Protein 7DWM (pdb70)

Solvent-accessible surface area: 20780 Å² total; per-residue (Å²): 109,144,73,121,29,29,73,48,7,34,150,10,2,51,46,6,1,38,22,19,62,17,11,6,0,7,8,41,70,154,1,36,12,72,51,8,0,106,39,19,32,70,26,6,20,2,124,125,93,95,48,98,44,41,60,9,61,23,91,92,25,102,9,30,78,59,7,102,35,23,68,60,26,0,61,111,2,20,144,17,205,104,44,49,6,3,4,6,24,0,26,10,59,146,40,88,82,55,8,11,18,21,10,10,3,3,36,6,82,54,53,132,79,12,0,0,4,5,7,0,17,35,41,48,71,8,59,40,93,20,67,110,0,27,83,104,20,121,101,130,24,70,82,106,4,25,30,0,0,4,0,15,1,37,24,74,50,10,146,66,0,5,59,46,41,65,116,39,60,179,32,0,68,113,1,4,76,120,0,45,85,83,13,56,5,55,82,101,102,72,0,15,62,49,0,48,96,110,39,40,86,66,30,62,0,106,48,28,100,126,61,46,15,19,40,74,8,158,178,45,18,66,42,7,19,138,12,0,52,51,4,0,39,61,14,58,22,13,10,0,0,8,25,79,163,0,45,6,63,52,2,1,87,43,12,45,51,10,6,21,26,124,106,184,62,137,15,54,58,46,9,60,81,17,110,19,104,9,21,72,54,6,92,37,22,45,58,18,0,82,102,4,23,139,29,129,104,44,82,10,2,0,4,0,0,32,9,47,97,40,78,74,16,5,5,20,14,11,9,6,1,22,4,80,62,46,131,77,10,0,0,4,4,8,0,25,28,41,66,60,33,54,28,38,43,48,116,7,19,30,86,64,27,49,156,167,78,28,117,30,70,70,94,11,38,18,0,0,29,27,8,1,60,72,87,73,7,138,38,0,6,61,101,38,64,116,56,75,202,35,0,72,108,6,3,77,118,0,53,88,49,18,59,3,54,85,81,147,79,0,34,74,47,0,57,75,106,16,42,13,6,34,63,0,98,18,52,45,42,71,44,33,15,63,69,46

B-factor: mean 87.91, std 25.16, range [24.95, 163.49]

CATH classification: 3.30.450.20

Nearest PDB structures (foldseek):
  7dwm-assembly1_A  TM=1.005E+00  e=1.020E-46  Hapunavirus VP882
  7dwm-assembly1_B  TM=6.748E-01  e=4.028E-40  Hapunavirus VP882
  6ide-assembly1_B  TM=7.295E-01  e=6.301E-22  Vibrio cholerae
  6ide-assembly1_A  TM=7.087E-01  e=1.250E-21  Vibrio cholerae
  9bkv-assembly1_B  TM=5.040E-01  e=7.675E-06  Escherichia coli

Organism: NCBI:txid2913982

Sequence (436 aa):
SISEGDDAYIRSLIHFFGNQPDPWGIKDTKSVFIYANQPFRELVGMKNRNVEGLTDADMDCETAAFADSFQAQDRLVEQGREKKIVLDVHPYANGWRVFTFTKTPLIMPSGRVAGTIFHGQDLTDTAGRIERAVVELLLNLTEREELVLFFLLRGRTAKDIAGMLGRSPRTIEHAIERIRNKFGAGNKRELIDMAMSKGYYSMVPKALFHTQVSMLLKEGDDAYIRSLIHFFGNQPDPWGIKDTKSVFIYANQPFRELVGMKNRNVEGLTDADMDCETAAFADSFQAQDRLVEQGREKKIVLDVHPYANGWRVFTFTKTPLIMPSGRVAGTIFHGQDLTDTAGRIERAVVELLLPVGLNLTEREELVLFFLLRGRTAKDIAGMLGRSPRTIEHAIERIRNKFGAGNKRELIDMAMSKGYYSMVPKALFHTQVSMLL

Radius of gyration: 24.33 Å; Cα contacts (8 Å, |Δi|>4): 793; chains: 2; bounding box: 66×49×65 Å

Foldseek 3Di:
DVVVQVVVVVVVVVVVQQPDLWWKFWDFLVQFGPATYQNVCVQAVNNPVRDGRHFQLDPHFPSNVCSVVVVVQFVVLLVDQDKWKKFWFGQTPPGTFTKIKIKHFDAGSVRHRGTIMITIDTCPVVVVVVVVVVVVVPADQDLLLLQLVLVLLVPDDLCRSCVVVVHHSVVSVVSLVVQCVRLVHDDSVSSSVSCVVVPSNPDDRCVPPPDTDMDIDD/DVQVVVVVVVLVVQQPDLWWKAWAFLVQWGPATYQNNVVQWVCHPHDDTRGQLLPTPFPSNVCSVVVNVLQNVLLVDADKWWKFFFGLTPPGTFTKIWIKHFDATPVRHRGTIMITIDGCVVVVVVVVVVVVVVVDCPDLPQDLLLLVLLLVLLVPDDLVRSCVVVVHDSVVSVVSQVVLCVSQVHDDSVSSSVSCVVVPSNPDDRPVVVNDGDIGID

Secondary structure (DSSP, 8-state):
--HHHHHHHHHHHHHHHTT-SS-EEEEETT--EEEE-HHHHHHTT-SS----S--SS-SSSGGGGGHHHHHHHHHHTTT-SS-EEEEEEEEEBTEEEEEEEEEEEE--TT-S--EEEEEEEEHHHHHHHHHHHHHT------HHHHHHHHHHTTT--HHHHHHHHTS-HHHHHHHHHHHHHHHT-SSHHHHHHHHHHTTGGG---GGGTT--EEEE--/-HHHHHHHHHHHHHTT-SS-EEEEETT--EEEE-HHHHHHSS-SSS------GGGSSSGGGGGHHHHHHHHHHTTTSSS-EEEEEEEEEBTEEEEEEEEEEEEE-TT--EEEEEEEEEEHHHHHHHHHHHHHHHT--------HHHHHHHHHHTTT--HHHHHHHHT--HHHHHHHHHHHHHHHT-SSHHHHHHHHHHTTGGG---GGGG---EEEE-

InterPro domains:
  IPR000792 Transcription regulator LuxR, C-terminal [PF00196] (157-212)
  IPR000792 Transcription regulator LuxR, C-terminal [PR00038] (158-172)
  IPR000792 Transcription regulator LuxR, C-terminal [PR00038] (172-188)
  IPR000792 Transcription regulator LuxR, C-terminal [PR00038] (188-200)
  IPR000792 Transcription regulator LuxR, C-terminal [PS00622] (172-199)
  IPR000792 Transcription regulator LuxR, C-terminal [PS50043] (151-216)
  IPR000792 Transcription regulator LuxR, C-terminal [SM00421] (155-212)
  IPR000792 Transcription regulator LuxR, C-terminal [cd06170] (158-214)
  IPR013656 PAS fold 4 [PF08448] (20-127)
  IPR016032 Signal transduction response regulator, C-terminal effector [SSF46894] (154-218)
  IPR035965 PAS domain superfamily [SSF55785] (22-126)
  IPR036388 Winged helix-like DNA-binding domain superfamily [G3DSA:1.10.10.10] (156-217)

Structure (mmCIF, N/CA/C/O backbone):
data_7DWM
#
_entry.id   7DWM
#
_cell.length_a   133.664
_cell.length_b   133.664
_cell.length_c   89.514
_cell.angle_alpha   90.000
_cell.angle_beta   90.000
_cell.angle_gamma   120.000
#
_symmetry.space_group_name_H-M   'P 31 2 1'
#
loop_
_entity.id
_entity.type
_entity.pdbx_description
1 polymer 'Transcriptional regulator'
2 non-polymer 3,5-dimethylpyrazin-2-ol
3 water water
#
loop_
_atom_site.group_PDB
_atom_site.id
_atom_site.type_symbol
_atom_site.label_atom_id
_atom_site.label_alt_id
_atom_site.label_comp_id
_atom_site.label_asym_id
_atom_site.label_entity_id
_atom_site.label_seq_id
_atom_site.pdbx_PDB_ins_code
_atom_site.Cartn_x
_atom_site.Cartn_y
_atom_site.Cartn_z
_atom_site.occupancy
_atom_site.B_iso_or_equiv
_atom_site.auth_seq_id
_atom_site.auth_comp_id
_atom_site.auth_asym_id
_atom_site.auth_atom_id
_atom_site.pdbx_PDB_model_num
ATOM 1 N N . SER A 1 5 ? 54.90900 141.39300 47.66700 1.000 155.56585 2 SER A N 1
ATOM 2 C CA . SER A 1 5 ? 54.07400 140.64900 46.73400 1.000 156.73881 2 SER A CA 1
ATOM 3 C C . SER A 1 5 ? 53.19200 141.56500 45.89900 1.000 162.76062 2 SER A C 1
ATOM 4 O O . SER A 1 5 ? 53.29300 142.79200 45.95500 1.000 162.33551 2 SER A O 1
ATOM 7 N N . ILE A 1 6 ? 52.31300 140.93500 45.12900 1.000 163.48734 3 ILE A N 1
ATOM 8 C CA . ILE A 1 6 ? 51.31700 141.62900 44.32400 1.000 161.36625 3 ILE A CA 1
ATOM 9 C C . ILE A 1 6 ? 50.03800 141.69800 45.14300 1.000 153.20573 3 ILE A C 1
ATOM 10 O O . ILE A 1 6 ? 49.25000 142.64500 45.02800 1.000 148.08517 3 ILE A O 1
ATOM 15 N N . SER A 1 7 ? 49.84000 140.70400 46.00700 1.000 158.70574 4 SER A N 1
ATOM 16 C CA . SER A 1 7 ? 48.67400 140.73700 46.87300 1.000 151.98472 4 SER A CA 1
ATOM 17 C C . SER A 1 7 ? 48.76300 141.90000 47.85000 1.000 151.49291 4 SER A C 1
ATOM 18 O O . SER A 1 7 ? 47.73000 142.45500 48.24900 1.000 151.64966 4 SER A O 1
ATOM 21 N N . GLU A 1 8 ? 49.98400 142.26900 48.25200 1.000 153.66682 5 GLU A N 1
ATOM 22 C CA . GLU A 1 8 ? 50.18100 143.46600 49.06200 1.000 148.35231 5 GLU A CA 1
ATOM 23 C C . GLU A 1 8 ? 49.51300 144.66300 48.41200 1.000 143.55031 5 GLU A C 1
ATOM 24 O O . GLU A 1 8 ? 48.74200 145.39100 49.05400 1.000 139.56350 5 GLU A O 1
ATOM 30 N N . GLY A 1 9 ? 49.75600 144.85100 47.11600 1.000 146.64698 6 GLY A N 1
ATOM 31 C CA . GLY A 1 9 ? 49.17100 145.97300 46.41500 1.000 141.66857 6 GLY A CA 1
ATOM 32 C C . GLY A 1 9 ? 47.68800 145.80000 46.18300 1.000 141.93456 6 GLY A C 1
ATOM 33 O O . GLY A 1 9 ? 46.94200 146.77900 46.20300 1.000 133.72093 6 GLY A O 1
ATOM 34 N N . ASP A 1 10 ? 47.22800 144.55700 46.01700 1.000 141.97932 7 ASP A N 1
ATOM 35 C CA . ASP A 1 10 ? 45.79800 144.35100 45.81700 1.000 124.18783 7 ASP A CA 1
ATOM 36 C C . ASP A 1 10 ? 44.99300 144.56800 47.09200 1.000 121.28015 7 ASP A C 1
ATOM 37 O O . ASP A 1 10 ? 43.77700 144.77500 47.01300 1.000 130.49468 7 ASP A O 1
ATOM 42 N N . ASP A 1 11 ? 45.63500 144.51800 48.26200 1.000 121.56427 8 ASP A N 1
ATOM 43 C CA . ASP A 1 11 ? 44.93800 144.87000 49.49600 1.000 121.71171 8 ASP A CA 1
ATOM 44 C C . ASP A 1 11 ? 45.14600 146.32300 49.91400 1.000 118.88218 8 ASP A C 1
ATOM 45 O O . ASP A 1 11 ? 44.22400 146.94600 50.47300 1.000 111.77481 8 ASP A O 1
ATOM 50 N N . ALA A 1 12 ? 46.29300 146.90600 49.55900 1.000 131.73424 9 ALA A N 1
ATOM 51 C CA . ALA A 1 12 ? 46.46400 148.34700 49.70200 1.000 130.67747 9 ALA A CA 1
ATOM 52 C C . ALA A 1 12 ? 45.49200 149.11600 48.81700 1.000 136.32411 9 ALA A C 1
ATOM 53 O O . ALA A 1 12 ? 44.91300 150.11700 49.24800 1.000 130.82283 9 ALA A O 1
ATOM 55 N N . TYR A 1 13 ? 45.29500 148.65800 47.57800 1.000 135.63667 10 TYR A N 1
ATOM 56 C CA . TYR A 1 13 ? 44.36000 149.30300 46.66300 1.000 129.02751 10 TYR A CA 1
ATOM 57 C C . TYR A 1 13 ? 42.92000 149.21000 47.16900 1.000 120.77873 10 TYR A C 1
ATOM 58 O O . TYR A 1 13 ? 42.15200 150.17300 47.06100 1.000 107.30185 10 TYR A O 1
ATOM 67 N N . ILE A 1 14 ? 42.54100 148.07100 47.75700 1.000 122.13790 11 ILE A N 1
ATOM 68 C CA . ILE A 1 14 ? 41.17000 147.92600 48.25000 1.000 117.48944 11 ILE A CA 1
ATOM 69 C C . ILE A 1 14 ? 40.92900 148.81800 49.46800 1.000 115.24877 11 ILE A C 1
ATOM 70 O O . ILE A 1 14 ? 39.84600 149.41000 49.61700 1.000 120.43339 11 ILE A O 1
ATOM 75 N N . ARG A 1 15 ? 41.92300 148.95100 50.35400 1.000 116.28578 12 ARG A N 1
ATOM 76 C CA . ARG A 1 15 ? 41.72800 149.84900 51.49500 1.000 116.36059 12 ARG A CA 1
ATOM 77 C C . ARG A 1 15 ? 41.78400 151.31300 51.06100 1.000 113.81288 12 ARG A C 1
ATOM 78 O O . ARG A 1 15 ? 41.09700 152.16400 51.63800 1.000 110.36726 12 ARG A O 1
ATOM 86 N N . SER A 1 16 ? 42.61200 151.62100 50.05600 1.000 115.91102 13 SER A N 1
ATOM 87 C CA . SER A 1 16 ? 42.44000 152.86700 49.32200 1.000 126.71831 13 SER A CA 1
ATOM 88 C C . SER A 1 16 ? 40.98700 153.08900 48.94000 1.000 119.03849 13 SER A C 1
ATOM 89 O O . SER A 1 16 ? 40.44100 154.17100 49.17400 1.000 106.93124 13 SER A O 1
ATOM 92 N N . LEU A 1 17 ? 40.33100 152.09700 48.33800 1.000 113.19729 14 LEU A N 1
ATOM 93 C CA . LEU A 1 17 ? 39.02900 152.40200 47.75000 1.000 106.76023 14 LEU A CA 1
ATOM 94 C C . LEU A 1 17 ? 37.92100 152.49000 48.80100 1.000 106.98570 14 LEU A C 1
ATOM 95 O O . LEU A 1 17 ? 36.95300 153.23200 48.60900 1.000 111.07046 14 LEU A O 1
ATOM 100 N N . ILE A 1 18 ? 38.05000 151.78600 49.93500 1.000 98.11664 15 ILE A N 1
ATOM 101 C CA . ILE A 1 18 ? 37.17200 152.09400 51.07700 1.000 91.22109 15 ILE A CA 1
ATOM 102 C C . ILE A 1 18 ? 37.45300 153.46500 51.68700 1.000 97.42458 15 ILE A C 1
ATOM 103 O O . ILE A 1 18 ? 36.51300 154.16600 52.08900 1.000 107.04153 15 ILE A O 1
ATOM 108 N N . HIS A 1 19 ? 38.71300 153.89800 51.77200 1.000 105.95442 16 HIS A N 1
ATOM 109 C CA . HIS A 1 19 ? 38.87900 155.28400 52.20900 1.000 108.47936 16 HIS A CA 1
ATOM 110 C C . HIS A 1 19 ? 38.22400 156.24300 51.21400 1.000 106.66212 16 HIS A C 1
ATOM 111 O O . HIS A 1 19 ? 37.62500 157.25200 51.60500 1.000 93.34474 16 HIS A O 1
ATOM 118 N N . PHE A 1 20 ? 38.33400 155.93700 49.92100 1.000 106.88357 17 PHE A N 1
ATOM 119 C CA . PHE A 1 20 ? 37.68700 156.73300 48.88100 1.000 114.65706 17 PHE A CA 1
ATOM 120 C C . PHE A 1 20 ? 36.17700 156.80800 49.09100 1.000 110.34698 17 PHE A C 1
ATOM 121 O O . PHE A 1 20 ? 35.60300 157.90100 49.16200 1.000 103.27297 17 PHE A O 1
ATOM 129 N N . PHE A 1 21 ? 35.51600 155.65000 49.18600 1.000 103.85901 18 PHE A N 1
ATOM 130 C CA . PHE A 1 21 ? 34.06000 155.60100 49.30700 1.000 92.36171 18 PHE A CA 1
ATOM 131 C C . PHE A 1 21 ? 33.55300 156.19400 50.61800 1.000 94.49978 18 PHE A C 1
ATOM 132 O O . PHE A 1 21 ? 32.45900 156.76800 50.64600 1.000 92.26372 18 PHE A O 1
ATOM 140 N N . GLY A 1 22 ? 34.31100 156.06400 51.71000 1.000 89.64971 19 GLY A N 1
ATOM 141 C CA . GLY A 1 22 ? 33.84600 156.56800 52.99100 1.000 76.01252 19 GLY A CA 1
ATOM 142 C C . GLY A 1 22 ? 33.71600 158.07300 53.11500 1.000 90.78060 19 GLY A C 1
ATOM 143 O O . GLY A 1 22 ? 33.28800 158.54800 54.17200 1.000 88.29885 19 GLY A O 1
ATOM 144 N N . ASN A 1 23 ? 34.06600 158.84000 52.08500 1.000 97.75109 20 ASN A N 1
ATOM 145 C CA . ASN A 1 23 ? 33.99100 160.29900 52.13800 1.000 106.70846 20 ASN A CA 1
ATOM 146 C C . ASN A 1 23 ? 33.26600 160.84600 50.91300 1.000 113.37186 20 ASN A C 1
ATOM 147 O O . ASN A 1 23 ? 33.68200 161.82700 50.29300 1.000 129.13241 20 ASN A O 1
ATOM 152 N N . GLN A 1 24 ? 32.15100 160.20800 50.55600 1.000 118.26652 21 GLN A N 1
ATOM 153 C CA . GLN A 1 24 ? 31.21500 160.70700 49.55800 1.000 106.81044 21 GLN A CA 1
ATOM 154 C C . GLN A 1 24 ? 29.79600 160.54300 50.08600 1.000 112.23773 21 GLN A C 1
ATOM 155 O O . GLN A 1 24 ? 29.46900 159.49700 50.66700 1.000 116.89019 21 GLN A O 1
ATOM 161 N N . PRO A 1 25 ? 28.93400 161.54600 49.90000 1.000 113.45405 22 PRO A N 1
ATOM 162 C CA . PRO A 1 25 ? 27.54200 161.40600 50.35500 1.000 105.61281 22 PRO A CA 1
ATOM 163 C C . PRO A 1 25 ? 26.75000 160.37900 49.56500 1.000 82.52532 22 PRO A C 1
ATOM 164 O O . PRO A 1 25 ? 25.65900 159.99500 50.00400 1.000 92.73452 22 PRO A O 1
ATOM 168 N N . ASP A 1 26 ? 27.26300 159.92300 48.42600 1.000 94.31866 23 ASP A N 1
ATOM 169 C CA . ASP A 1 26 ? 26.58000 158.94000 47.60600 1.000 92.02597 23 ASP A CA 1
ATOM 170 C C . ASP A 1 26 ? 26.74800 157.53700 48.18400 1.000 99.91300 23 ASP A C 1
ATOM 171 O O . ASP A 1 26 ? 27.77500 157.22500 48.79200 1.000 108.54008 23 ASP A O 1
ATOM 176 N N . PRO A 1 27 ? 25.74500 156.67800 48.01600 1.000 92.09243 24 PRO A N 1
ATOM 177 C CA . PRO A 1 27 ? 25.95100 155.24800 48.27500 1.000 87.14423 24 PRO A CA 1
ATOM 178 C C . PRO A 1 27 ? 27.00000 154.66100 47.34200 1.000 91.57618 24 PRO A C 1
ATOM 179 O O . PRO A 1 27 ? 26.80100 154.60200 46.12300 1.000 95.26670 24 PRO A O 1
ATOM 183 N N . TRP A 1 28 ? 28.12300 154.22700 47.90800 1.000 102.28639 25 TRP A N 1
ATOM 184 C CA . TRP A 1 28 ? 29.23900 153.68200 47.15000 1.000 97.12383 25 TRP A CA 1
ATOM 185 C C . TRP A 1 28 ? 29.58700 152.30900 47.70600 1.000 102.64470 25 TRP A C 1
ATOM 186 O O . TRP A 1 28 ? 29.45900 152.06500 48.90900 1.000 97.29353 25 TRP A O 1
ATOM 197 N N . GLY A 1 29 ? 30.03800 151.41000 46.83900 1.000 101.98284 26 GLY A N 1
ATOM 198 C CA . GLY A 1 29 ? 30.49100 150.12300 47.35100 1.000 89.39138 26 GLY A CA 1
ATOM 199 C C . GLY A 1 29 ? 31.04600 149.24600 46.25300 1.000 104.05257 26 GLY A C 1
ATOM 200 O O . GLY A 1 29 ? 31.01500 149.59800 45.07300 1.000 103.27105 26 GLY A O 1
ATOM 201 N N . ILE A 1 30 ? 31.61700 148.11400 46.67300 1.000 104.87810 27 ILE A N 1
ATOM 202 C CA . ILE A 1 30 ? 32.13900 147.09900 45.76000 1.000 110.70613 27 ILE A CA 1
ATOM 203 C C . ILE A 1 30 ? 31.79600 145.71500 46.30700 1.000 116.30497 27 ILE A C 1
ATOM 204 O O . ILE A 1 30 ? 31.80600 145.48000 47.52400 1.000 109.56080 27 ILE A O 1
ATOM 209 N N . LYS A 1 31 ? 31.47000 144.79900 45.40400 1.000 95.01179 28 LYS A N 1
ATOM 210 C CA . LYS A 1 31 ? 31.31900 143.39800 45.77300 1.000 103.60700 28 LYS A CA 1
ATOM 211 C C . LYS A 1 31 ? 32.13300 142.53000 44.82000 1.000 116.51855 28 LYS A C 1
ATOM 212 O O . LYS A 1 31 ? 32.71900 143.01600 43.85100 1.000 106.98013 28 LYS A O 1
ATOM 218 N N . ASP A 1 32 ? 32.12700 141.22900 45.09500 1.000 120.09407 29 ASP A N 1
ATOM 219 C CA . ASP A 1 32 ? 33.02600 140.26200 44.48700 1.000 114.09847 29 ASP A CA 1
ATOM 220 C C . ASP A 1 32 ? 32.35300 139.57600 43.29900 1.000 114.77418 29 ASP A C 1
ATOM 221 O O . ASP A 1 32 ? 31.25500 139.94800 42.87400 1.000 122.44799 29 ASP A O 1
ATOM 226 N N . THR A 1 33 ? 33.02200 138.55700 42.75000 1.000 99.53477 30 THR A N 1
ATOM 227 C CA . THR A 1 33 ? 32.47500 137.75400 41.66700 1.000 112.60349 30 THR A CA 1
ATOM 228 C C . THR A 1 33 ? 31.36400 136.83300 42.14400 1.000 113.30087 30 THR A C 1
ATOM 229 O O . THR A 1 33 ? 30.67200 136.24100 41.30900 1.000 103.03400 30 THR A O 1
ATOM 233 N N . LYS A 1 34 ? 31.20900 136.66100 43.45400 1.000 108.27909 31 LYS A N 1
ATOM 234 C CA . LYS A 1 34 ? 30.06200 135.97700 44.02600 1.000 119.83579 31 LYS A CA 1
ATOM 235 C C . LYS A 1 34 ? 28.97700 136.96200 44.45000 1.000 111.53521 31 LYS A C 1
ATOM 236 O O . LYS A 1 34 ? 28.06800 136.59600 45.20500 1.000 106.87534 31 LYS A O 1
ATOM 242 N N . SER A 1 35 ? 29.05000 138.20000 43.95200 1.000 115.98640 32 SER A N 1
ATOM 243 C CA . SER A 1 35 ? 28.18200 139.31200 44.34300 1.000 113.10034 32 SER A CA 1
ATOM 244 C C . SER A 1 35 ? 28.09200 139.48700 45.85500 1.000 109.66096 32 SER A C 1
ATOM 245 O O . SER A 1 35 ? 27.08400 139.98700 46.37000 1.000 105.21451 32 SER A O 1
ATOM 248 N N . VAL A 1 36 ? 29.12800 139.08800 46.58600 1.000 106.13453 33 VAL A N 1
ATOM 249 C CA . VAL A 1 36 ? 29.17800 139.25500 48.03100 1.000 109.21587 33 VAL A CA 1
ATOM 250 C C . VAL A 1 36 ? 29.88700 140.56100 48.36800 1.000 105.92090 33 VAL A C 1
ATOM 251 O O . VAL A 1 36 ? 30.95000 140.86300 47.81300 1.000 116.07935 33 VAL A O 1
ATOM 255 N N . PHE A 1 37 ? 29.30000 141.33500 49.28200 1.000 100.24397 34 PHE A N 1
ATOM 256 C CA . PHE A 1 37 ? 29.81500 142.65500 49.63500 1.000 111.28572 34 PHE A CA 1
ATOM 257 C C . PHE A 1 37 ? 31.23900 142.56800 50.17600 1.000 115.11819 34 PHE A C 1
ATOM 258 O O . PHE A 1 37 ? 31.53600 141.71600 51.01900 1.000 128.84349 34 PHE A O 1
ATOM 266 N N . ILE A 1 38 ? 32.12900 143.44000 49.70600 1.000 109.81462 35 ILE A N 1
ATOM 267 C CA . ILE A 1 38 ? 33.40900 143.63400 50.37800 1.000 97.25803 35 ILE A CA 1
ATOM 268 C C . ILE A 1 38 ? 33.40500 144.91600 51.20600 1.000 100.95218 35 ILE A C 1
ATOM 269 O O . ILE A 1 38 ? 33.93800 144.94600 52.31600 1.000 101.60376 35 ILE A O 1
ATOM 274 N N . TYR A 1 39 ? 32.80300 145.98300 50.69000 1.000 118.00542 36 TYR A N 1
ATOM 275 C CA . TYR A 1 39 ? 32.59000 147.17400 51.49900 1.000 110.70692 36 TYR A CA 1
ATOM 276 C C . TYR A 1 39 ? 31.44700 147.98900 50.91300 1.000 105.51380 36 TYR A C 1
ATOM 277 O O . TYR A 1 39 ? 31.15900 147.91500 49.71600 1.000 92.51680 36 TYR A O 1
ATOM 286 N N . ALA A 1 40 ? 30.80500 148.76500 51.78200 1.000 86.10311 37 ALA A N 1
ATOM 287 C CA . ALA A 1 40 ? 29.81200 149.75200 51.38800 1.000 93.01512 37 ALA A CA 1
ATOM 288 C C . ALA A 1 40 ? 29.85500 150.86000 52.42500 1.000 92.38542 37 ALA A C 1
ATOM 289 O O . ALA A 1 40 ? 29.86500 150.58100 53.62700 1.000 89.13699 37 ALA A O 1
ATOM 291 N N . ASN A 1 41 ? 29.91200 152.10400 51.96000 1.000 97.17007 38 ASN A N 1
ATOM 292 C CA . ASN A 1 41 ? 30.01500 153.23500 52.86400 1.000 92.99705 38 ASN A CA 1
ATOM 293 C C . ASN A 1 41 ? 28.74400 153.35200 53.70400 1.000 89.54563 38 ASN A C 1
ATOM 294 O O . ASN A 1 41 ? 27.76300 152.63000 53.50500 1.000 80.21346 38 ASN A O 1
ATOM 299 N N . GLN A 1 42 ? 28.77700 154.27000 54.66700 1.000 95.49120 39 GLN A N 1
ATOM 300 C CA . GLN A 1 42 ? 27.59700 154.49600 55.49700 1.000 87.05449 39 GLN A CA 1
ATOM 301 C C . GLN A 1 42 ? 26.38100 154.96700 54.70400 1.000 104.02727 39 GLN A C 1
ATOM 302 O O . GLN A 1 42 ? 25.26000 154.57700 55.07000 1.000 105.19898 39 GLN A O 1
ATOM 308 N N . PRO A 1 43 ? 26.50600 155.78500 53.64800 1.000 106.71586 40 PRO A N 1
ATOM 309 C CA . PRO A 1 43 ? 25.31300 156.08300 52.83000 1.000 98.07992 40 PRO A CA 1
ATOM 310 C C . PRO A 1 43 ? 24.60100 154.85100 52.29000 1.000 83.20286 40 PRO A C 1
ATOM 311 O O . PRO A 1 43 ? 23.37300 154.74100 52.43000 1.000 82.18404 40 PRO A O 1
ATOM 315 N N . PHE A 1 44 ? 25.33200 153.90900 51.68400 1.000 78.89997 41 PHE A N 1
ATOM 316 C CA . PHE A 1 44 ? 24.66500 152.73900 51.12100 1.000 84.18570 41 PHE A CA 1
ATOM 317 C C . PHE A 1 44 ? 24.05000 151.88000 52.21300 1.000 97.96998 41 PHE A C 1
ATOM 318 O O . PHE A 1 44 ? 22.91500 151.41000 52.07400 1.000 93.73750 41 PHE A O 1
ATOM 326 N N . ARG A 1 45 ? 24.79100 151.63800 53.29500 1.000 109.21382 42 ARG A N 1
ATOM 327 C CA . ARG A 1 45 ? 24.23200 150.84200 54.37400 1.000 109.36093 42 ARG A CA 1
ATOM 328 C C . ARG A 1 45 ? 23.05600 151.54100 55.03700 1.000 107.78896 42 ARG A C 1
ATOM 329 O O . ARG A 1 45 ? 22.19400 150.86800 55.60100 1.000 118.27831 42 ARG A O 1
ATOM 337 N N . GLU A 1 46 ? 22.95300 152.86000 54.91200 1.000 97.54697 43 GLU A N 1
ATOM 338 C CA . GLU A 1 46 ? 21.80800 153.57800 55.44900 1.000 94.22654 43 GLU A CA 1
ATOM 339 C C . GLU A 1 46 ? 20.63100 153.63200 54.48900 1.000 99.23886 43 GLU A C 1
ATOM 340 O O . GLU A 1 46 ? 19.49600 153.84100 54.93500 1.000 101.90043 43 GLU A O 1
ATOM 346 N N . LEU A 1 47 ? 20.85900 153.42900 53.19200 1.000 99.90497 44 LEU A N 1
ATOM 347 C CA . LEU A 1 47 ? 19.73700 153.38800 52.26000 1.000 107.54487 44 LEU A CA 1
ATOM 348 C C . LEU A 1 47 ? 18.99900 152.05900 52.37100 1.000 91.96789 44 LEU A C 1
ATOM 349 O O . LEU A 1 47 ? 17.77000 152.00500 52.25100 1.000 99.93247 44 LEU A O 1
ATOM 354 N N . VAL A 1 48 ? 19.73800 150.97900 52.61200 1.000 95.95205 45 VAL A N 1
ATOM 355 C CA . VAL A 1 48 ? 19.15800 149.74000 53.10800 1.000 107.23431 45 VAL A CA 1
ATOM 356 C C . VAL A 1 48 ? 19.01400 149.96400 54.61100 1.000 116.24061 45 VAL A C 1
ATOM 357 O O . VAL A 1 48 ? 19.56200 150.93300 55.14800 1.000 116.63041 45 VAL A O 1
ATOM 361 N N . GLY A 1 49 ? 18.27600 149.09800 55.30100 1.000 113.04138 46 GLY A N 1
ATOM 362 C CA . GLY A 1 49 ? 18.00200 149.25600 56.72100 1.000 126.61157 46 GLY A CA 1
ATOM 363 C C . GLY A 1 49 ? 19.21300 149.19900 57.63700 1.000 125.18283 46 GLY A C 1
ATOM 364 O O . GLY A 1 49 ? 19.07400 149.27600 58.86200 1.000 118.95374 46 GLY A O 1
ATOM 365 N N . MET A 1 50 ? 20.41000 149.07400 57.05600 1.000 126.53095 47 MET A N 1
ATOM 366 C CA . MET A 1 50 ? 21.64700 148.84000 57.81100 1.000 106.05287 47 MET A CA 1
ATOM 367 C C . MET A 1 50 ? 22.22100 150.15200 58.34700 1.000 106.35455 47 MET A C 1
ATOM 368 O O . MET A 1 50 ? 23.36900 150.52900 58.10700 1.000 113.67509 47 MET A O 1
ATOM 373 N N . LYS A 1 51 ? 21.38500 150.86600 59.10400 1.000 116.45832 48 LYS A N 1
ATOM 374 C CA . LYS A 1 51 ? 21.75400 152.18500 59.68700 1.000 115.88819 48 LYS A CA 1
ATOM 375 C C . LYS A 1 51 ? 23.05800 152.06900 60.47200 1.000 123.26891 48 LYS A C 1
ATOM 376 O O . LYS A 1 51 ? 24.03900 152.71500 60.08700 1.000 131.22220 48 LYS A O 1
ATOM 382 N N . ASN A 1 52 ? 23.03600 151.34300 61.58500 1.000 129.34742 49 ASN A N 1
ATOM 383 C CA . ASN A 1 52 ? 24.25100 151.15800 62.36700 1.000 126.91408 49 ASN A CA 1
ATOM 384 C C . ASN A 1 52 ? 24.80300 149.74300 62.35400 1.000 124.72944 49 ASN A C 1
ATOM 385 O O . ASN A 1 52 ? 25.92400 149.53600 62.83200 1.000 130.94407 49 ASN A O 1
ATOM 390 N N . ARG A 1 53 ? 23.98400 148.77200 61.94000 1.000 113.20424 50 ARG A N 1
ATOM 391 C CA . ARG A 1 53 ? 24.50700 147.38600 61.85400 1.000 107.34387 50 ARG A CA 1
ATOM 392 C C . ARG A 1 53 ? 25.42600 147.40500 60.64200 1.000 106.87967 50 ARG A C 1
ATOM 393 O O . ARG A 1 53 ? 24.96100 147.74000 59.56800 1.000 124.13711 50 ARG A O 1
ATOM 401 N N . ASN A 1 54 ? 26.67200 146.99700 60.82000 1.000 117.80793 51 ASN A N 1
ATOM 402 C CA . ASN A 1 54 ? 27.71100 147.18700 59.78000 1.000 126.04489 51 ASN A CA 1
ATOM 403 C C . ASN A 1 54 ? 27.79100 146.01600 58.81400 1.000 125.98301 51 ASN A C 1
ATOM 404 O O . ASN A 1 54 ? 28.73500 146.05300 58.04200 1.000 133.95590 51 ASN A O 1
ATOM 409 N N . VAL A 1 55 ? 26.78500 145.14500 58.75200 1.000 109.69731 52 VAL A N 1
ATOM 410 C CA . VAL A 1 55 ? 26.89200 143.84400 58.02100 1.000 119.57247 52 VAL A CA 1
ATOM 411 C C . VAL A 1 55 ? 27.48800 143.96700 56.61000 1.000 114.48132 52 VAL A C 1
ATOM 412 O O . VAL A 1 55 ? 27.06500 144.81600 55.83200 1.000 109.93957 52 VAL A O 1
ATOM 416 N N . GLU A 1 56 ? 28.47300 143.09900 56.35600 1.000 127.24558 53 GLU A N 1
ATOM 417 C CA . GLU A 1 56 ? 29.28700 142.97100 55.11800 1.000 123.66997 53 GLU A CA 1
ATOM 418 C C . GLU A 1 56 ? 29.60800 141.49600 54.88800 1.000 119.84168 53 GLU A C 1
ATOM 419 O O . GLU A 1 56 ? 29.64600 140.74700 55.86600 1.000 101.91023 53 GLU A O 1
ATOM 425 N N . GLY A 1 57 ? 29.89200 141.13300 53.63700 1.000 116.21675 54 GLY A N 1
ATOM 426 C CA . GLY A 1 57 ? 30.19600 139.74400 53.24700 1.000 105.38316 54 GLY A CA 1
ATOM 427 C C . GLY A 1 57 ? 28.94200 138.97800 52.85900 1.000 125.17687 54 GLY A C 1
ATOM 428 O O . GLY A 1 57 ? 29.06600 137.83000 52.42400 1.000 117.18524 54 GLY A O 1
ATOM 429 N N . LEU A 1 58 ? 27.77300 139.60500 53.00000 1.000 133.15183 55 LEU A N 1
ATOM 430 C CA . LEU A 1 58 ? 26.47400 138.97700 52.65000 1.000 115.16338 55 LEU A CA 1
ATOM 431 C C . LEU A 1 58 ? 26.14600 139.25900 51.18800 1.000 118.64752 55 LEU A C 1
ATOM 432 O O . LEU A 1 58 ? 26.94400 139.93000 50.51900 1.000 122.07538 55 LEU A O 1
ATOM 437 N N . THR A 1 59 ? 25.03200 138.69900 50.72000 1.000 104.40411 56 THR A N 1
ATOM 438 C CA . THR A 1 59 ? 24.54400 138.92900 49.34200 1.000 103.48040 56 THR A CA 1
ATOM 439 C C . THR A 1 59 ? 23.58900 140.12200 49.35100 1.000 101.71345 56 THR A C 1
ATOM 440 O O . THR A 1 59 ? 23.39200 140.72300 50.41100 1.000 100.83928 56 THR A O 1
ATOM 444 N N . ASP A 1 60 ? 22.98700 140.43300 48.20800 1.000 107.82146 57 ASP A N 1
ATOM 445 C CA . ASP A 1 60 ? 22.09900 141.58800 48.15800 1.000 104.67984 57 ASP A CA 1
ATOM 446 C C . ASP A 1 60 ? 20.81600 141.36900 48.94700 1.000 103.20215 57 ASP A C 1
ATOM 447 O O . ASP A 1 60 ? 20.12200 142.34200 49.26200 1.000 96.76684 57 ASP A O 1
ATOM 452 N N . ALA A 1 61 ? 20.49200 140.12100 49.28300 1.000 106.70995 58 ALA A N 1
ATOM 453 C CA . ALA A 1 61 ? 19.34800 139.82400 50.14200 1.000 96.12634 58 ALA A CA 1
ATOM 454 C C . ALA A 1 61 ? 19.74600 140.23500 51.55300 1.000 102.64231 58 ALA A C 1
ATOM 455 O O . ALA A 1 61 ? 20.04300 139.42200 52.43100 1.000 88.84958 58 ALA A O 1
ATOM 457 N N . ASP A 1 62 ? 19.74400 141.54100 51.76500 1.000 111.73972 59 ASP A N 1
ATOM 458 C CA . ASP A 1 62 ? 20.25400 142.12400 52.99500 1.000 109.23432 59 ASP A CA 1
ATOM 459 C C . ASP A 1 62 ? 19.18300 142.06500 54.07700 1.000 113.77105 59 ASP A C 1
ATOM 460 O O . ASP A 1 62 ? 18.15000 141.40500 53.92800 1.000 124.59583 59 ASP A O 1
ATOM 465 N N . MET A 1 63 ? 19.44900 142.76800 55.17700 1.000 127.51245 60 MET A N 1
ATOM 466 C CA . MET A 1 63 ? 18.55200 142.88200 56.31700 1.000 148.01728 60 MET A CA 1
ATOM 467 C C . MET A 1 63 ? 17.71900 144.15000 56.10900 1.000 138.66349 60 MET A C 1
ATOM 468 O O . MET A 1 63 ? 18.20200 145.11900 55.51400 1.000 124.41632 60 MET A O 1
ATOM 473 N N . ASP A 1 64 ? 16.45400 144.10600 56.52200 1.000 134.96505 61 ASP A N 1
ATOM 474 C CA . ASP A 1 64 ? 15.68100 145.31800 56.82200 1.000 131.36645 61 ASP A CA 1
ATOM 475 C C . ASP A 1 64 ? 15.43500 146.25300 55.62200 1.000 131.26620 61 ASP A C 1
ATOM 476 O O . ASP A 1 64 ? 15.36700 147.47900 55.78200 1.000 126.16030 61 ASP A O 1
ATOM 481 N N . CYS A 1 65 ? 15.17300 145.67800 54.44100 1.000 117.84426 62 CYS A N 1
ATOM 482 C CA . CYS A 1 65 ? 14.72900 146.55400 53.35700 1.000 102.17440 62 CYS A CA 1
ATOM 483 C C . CYS A 1 65 ? 14.23700 145.73100 52.18600 1.000 98.32816 62 CYS A C 1
ATOM 484 O O . CYS A 1 65 ? 14.69700 144.61100 51.96000 1.000 95.47965 62 CYS A O 1
ATOM 487 N N . GLU A 1 66 ? 13.30500 146.31900 51.44000 1.000 88.73082 63 GLU A N 1
ATOM 488 C CA . GLU A 1 66 ? 12.59300 145.61100 50.38500 1.000 80.33556 63 GLU A CA 1
ATOM 489 C C . GLU A 1 66 ? 13.48500 145.33300 49.18600 1.000 88.46648 63 GLU A C 1
ATOM 490 O O . GLU A 1 66 ? 13.14400 144.47200 48.36300 1.000 103.00322 63 GLU A O 1
ATOM 496 N N . THR A 1 67 ? 14.60300 146.06500 49.07000 1.000 99.22978 64 THR A N 1
ATOM 497 C CA . THR A 1 67 ? 15.59500 145.79600 48.03900 1.000 64.77434 64 THR A CA 1
ATOM 498 C C . THR A 1 67 ? 15.86600 144.31200 47.88400 1.000 78.83908 64 THR A C 1
ATOM 499 O O . THR A 1 67 ? 16.06200 143.83500 46.76100 1.000 79.17292 64 THR A O 1
ATOM 503 N N . ALA A 1 68 ? 15.85200 143.56200 48.98800 1.000 91.42882 65 ALA A N 1
ATOM 504 C CA . ALA A 1 68 ? 16.22500 142.15200 48.95100 1.000 81.46810 65 ALA A CA 1
ATOM 505 C C . ALA A 1 68 ? 15.38000 141.34900 47.96900 1.000 94.84407 65 ALA A C 1
ATOM 506 O O . ALA A 1 68 ? 15.85800 140.35000 47.41300 1.000 90.04089 65 ALA A O 1
ATOM 508 N N . ALA A 1 69 ? 14.13000 141.75900 47.73600 1.000 81.93489 66 ALA A N 1
ATOM 509 C CA . ALA A 1 69 ? 13.28700 141.00500 46.81500 1.000 57.21965 66 ALA A CA 1
ATOM 510 C C . ALA A 1 69 ? 13.84800 140.99000 45.40000 1.000 84.80606 66 ALA A C 1
ATOM 511 O O . ALA A 1 69 ? 13.56300 140.05500 44.64200 1.000 98.61949 66 ALA A O 1
ATOM 513 N N . PHE A 1 70 ? 14.64800 141.99000 45.03500 1.000 100.79109 67 PHE A N 1
ATOM 514 C CA . PHE A 1 70 ? 15.31200 142.03000 43.74100 1.000 93.84466 67 PHE A CA 1
ATOM 515 C C . PHE A 1 70 ? 16.79200 141.69800 43.84200 1.000 102.83069 67 PHE A C 1
ATOM 516 O O . PHE A 1 70 ? 17.52700 141.88200 42.86400 1.000 96.52024 67 PHE A O 1
ATOM 524 N N . ALA A 1 71 ? 17.23400 141.19100 44.99800 1.000 108.10863 68 ALA A N 1
ATOM 525 C CA . ALA A 1 71 ? 18.62900 140.80800 45.16900 1.000 97.10913 68 ALA A CA 1
ATOM 526 C C . ALA A 1 71 ? 19.07700 139.91600 44.02400 1.000 88.11801 68 ALA A C 1
ATOM 527 O O . ALA A 1 71 ? 20.08300 140.19200 43.35900 1.000 91.57421 68 ALA A O 1
ATOM 529 N N . ASP A 1 72 ? 18.29300 138.87000 43.75100 1.000 97.08132 69 ASP A N 1
ATOM 530 C CA . ASP A 1 72 ? 18.51300 137.99500 42.61000 1.000 112.02683 69 ASP A CA 1
ATOM 531 C C . ASP A 1 72 ? 18.89800 138.79300 41.36900 1.000 101.81894 69 ASP A C 1
ATOM 532 O O . ASP A 1 72 ? 20.01200 138.66100 40.84600 1.000 112.66576 69 ASP A O 1
ATOM 537 N N . SER A 1 73 ? 18.04300 139.72400 40.95300 1.000 100.27880 70 SER A N 1
ATOM 538 C CA . SER A 1 73 ? 18.29200 140.35600 39.66600 1.000 112.79717 70 SER A CA 1
ATOM 539 C C . SER A 1 73 ? 19.45600 141.33400 39.76000 1.000 98.88331 70 SER A C 1
ATOM 540 O O . SER A 1 73 ? 20.21200 141.48300 38.78900 1.000 88.37973 70 SER A O 1
ATOM 543 N N . PHE A 1 74 ? 19.68500 141.90200 40.95300 1.000 93.33729 71 PHE A N 1
ATOM 544 C CA . PHE A 1 74 ? 20.91200 142.65700 41.17900 1.000 80.02013 71 PHE A CA 1
ATOM 545 C C . PHE A 1 74 ? 22.12000 141.84000 40.75100 1.000 98.70092 71 PHE A C 1
ATOM 546 O O . PHE A 1 74 ? 22.89600 142.25800 39.88000 1.000 99.08640 71 PHE A O 1
ATOM 554 N N . GLN A 1 75 ? 22.26100 140.63300 41.31300 1.000 103.24223 72 GLN A N 1
ATOM 555 C CA . GLN A 1 75 ? 23.46100 139.85900 41.02900 1.000 101.99401 72 GLN A CA 1
ATOM 556 C C . GLN A 1 75 ? 23.55300 139.53100 39.54800 1.000 93.29513 72 GLN A C 1
ATOM 557 O O . GLN A 1 75 ? 24.66200 139.44100 39.00900 1.000 107.22678 72 GLN A O 1
ATOM 563 N N . ALA A 1 76 ? 22.41200 139.36200 38.86900 1.000 86.55747 73 ALA A N 1
ATOM 564 C CA . ALA A 1 76 ? 22.47700 139.09700 37.43600 1.000 94.66542 73 ALA A CA 1
ATOM 565 C C . ALA A 1 76 ? 23.18500 140.23900 36.72300 1.000 108.26346 73 ALA A C 1
ATOM 566 O O . ALA A 1 76 ? 24.14300 140.01900 35.96800 1.000 105.40024 73 ALA A O 1
ATOM 568 N N . GLN A 1 77 ? 22.77200 141.47700 37.01500 1.000 112.06619 74 GLN A N 1
ATOM 569 C CA . GLN A 1 77 ? 23.48800 142.63600 36.50100 1.000 106.63731 74 GLN A CA 1
ATOM 570 C C . GLN A 1 77 ? 24.96300 142.52700 36.85500 1.000 108.27448 74 GLN A C 1
ATOM 571 O O . GLN A 1 77 ? 25.83800 142.67900 35.99500 1.000 100.47391 74 GLN A O 1
ATOM 577 N N . ASP A 1 78 ? 25.24400 142.17400 38.11200 1.000 99.80796 75 ASP A N 1
ATOM 578 C CA . ASP A 1 78 ? 26.60200 142.08000 38.62900 1.000 103.31149 75 ASP A CA 1
ATOM 579 C C . ASP A 1 78 ? 27.49500 141.13100 37.84500 1.000 106.63066 75 ASP A C 1
ATOM 580 O O . ASP A 1 78 ? 28.70800 141.12500 38.08500 1.000 106.89556 75 ASP A O 1
ATOM 585 N N . ARG A 1 79 ? 26.94900 140.32200 36.93700 1.000 102.78189 76 ARG A N 1
ATOM 586 C CA . ARG A 1 79 ? 27.81800 139.45000 36.16000 1.000 103.93356 76 ARG A CA 1
ATOM 587 C C . ARG A 1 79 ? 27.99000 139.91800 34.72000 1.000 107.39687 76 ARG A C 1
ATOM 588 O O . ARG A 1 79 ? 29.05000 139.67200 34.13000 1.000 119.69298 76 ARG A O 1
ATOM 596 N N . LEU A 1 80 ? 27.05700 140.72600 34.20300 1.000 103.23955 77 LEU A N 1
ATOM 597 C CA . LEU A 1 80 ? 27.15300 141.19600 32.82700 1.000 111.50323 77 LEU A CA 1
ATOM 598 C C . LEU A 1 80 ? 27.98600 142.45300 32.72200 1.000 117.58909 77 LEU A C 1
ATOM 599 O O . LEU A 1 80 ? 28.48100 142.77100 31.63700 1.000 117.57925 77 LEU A O 1
ATOM 604 N N . VAL A 1 81 ? 28.16900 143.14300 33.84200 1.000 117.03828 78 VAL A N 1
ATOM 605 C CA . VAL A 1 81 ? 29.29300 144.05400 33.99400 1.000 116.94708 78 VAL A CA 1
ATOM 606 C C . VAL A 1 81 ? 30.61500 143.29500 33.96300 1.000 121.52345 78 VAL A C 1
ATOM 607 O O . VAL A 1 81 ? 31.58200 143.73600 33.32400 1.000 125.30859 78 VAL A O 1
ATOM 611 N N . GLU A 1 82 ? 30.69300 142.15600 34.66100 1.000 124.20908 79 GLU A N 1
ATOM 612 C CA . GLU A 1 82 ? 31.98700 141.50800 34.85700 1.000 112.28422 79 GLU A CA 1
ATOM 613 C C . GLU A 1 82 ? 32.52600 140.90900 33.56600 1.000 115.62811 79 GLU A C 1
ATOM 614 O O . GLU A 1 82 ? 33.74700 140.83100 33.38400 1.000 105.37175 79 GLU A O 1
ATOM 620 N N . GLN A 1 83 ? 31.64300 140.59000 32.62700 1.000 120.85340 80 GLN A N 1
ATOM 621 C CA . GLN A 1 83 ? 32.14300 140.05300 31.33900 1.000 121.38982 80 GLN A CA 1
ATOM 622 C C . GLN A 1 83 ? 32.35300 141.20700 30.35700 1.000 133.50905 80 GLN A C 1
ATOM 623 O O . GLN A 1 83 ? 32.19900 140.96900 29.14900 1.000 136.03397 80 GLN A O 1
ATOM 629 N N . GLY A 1 84 ? 32.61600 142.41800 30.85800 1.000 133.21137 81 GLY A N 1
ATOM 630 C CA . GLY A 1 84 ? 32.85300 143.56200 29.95500 1.000 127.30962 81 GLY A CA 1
ATOM 631 C C . GLY A 1 84 ? 33.62100 144.70500 30.59800 1.000 130.03204 81 GLY A C 1
ATOM 632 O O . GLY A 1 84 ? 33.57400 144.84800 31.83100 1.000 125.06604 81 GLY A O 1
ATOM 633 N N . ARG A 1 85 ? 34.35500 145.45800 29.77800 1.000 144.51170 82 ARG A N 1
ATOM 634 C CA . ARG A 1 85 ? 35.11100 146.65500 30.22700 1.000 150.66160 82 ARG A CA 1
ATOM 635 C C . ARG A 1 85 ? 34.15200 147.79400 30.58000 1.000 148.93440 82 ARG A C 1
ATOM 636 O O . ARG A 1 85 ? 34.39600 148.47400 31.59300 1.000 146.47422 82 ARG A O 1
ATOM 644 N N . GLU A 1 86 ? 33.10600 147.96300 29.76300 1.000 145.00161 83 GLU A N 1
ATOM 645 C CA . GLU A 1 86 ? 32.13300 149.08700 29.84700 1.000 138.45981 83 GLU A CA 1
ATOM 646 C C . GLU A 1 86 ? 31.26800 149.01400 31.10900 1.000 130.91187 83 GLU A C 1
ATOM 647 O O . GLU A 1 86 ? 31.10500 147.91800 31.65800 1.000 121.58114 83 GLU A O 1
ATOM 653 N N . LYS A 1 87 ? 30.77500 150.17500 31.54700 1.000 110.56010 84 LYS A N 1
ATOM 654 C CA . LYS A 1 87 ? 29.92500 150.30800 32.75200 1.000 109.18828 84 LYS A CA 1
ATOM 655 C C . LYS A 1 87 ? 28.45800 150.16600 32.35100 1.000 107.76184 84 LYS A C 1
ATOM 656 O O . LYS A 1 87 ? 28.16700 150.35500 31.17300 1.000 102.90743 84 LYS A O 1
ATOM 662 N N . LYS A 1 88 ? 27.58900 149.80500 33.30000 1.000 107.34423 85 LYS A N 1
ATOM 663 C CA . LYS A 1 88 ? 26.15900 149.73700 33.04600 1.000 101.90967 85 LYS A CA 1
ATOM 664 C C . LYS A 1 88 ? 25.40600 150.43700 34.16500 1.000 99.59801 85 LYS A C 1
ATOM 665 O O . LYS A 1 88 ? 25.72000 150.27700 35.35000 1.000 96.15391 85 LYS A O 1
ATOM 671 N N . ILE A 1 89 ? 24.40600 151.21500 33.77300 1.000 99.41766 86 ILE A N 1
ATOM 672 C CA . ILE A 1 89 ? 23.61200 152.02700 34.68000 1.000 92.71949 86 ILE A CA 1
ATOM 673 C C . ILE A 1 89 ? 22.29200 151.31700 34.93100 1.000 82.28324 86 ILE A C 1
ATOM 674 O O . ILE A 1 89 ? 21.62600 150.85500 33.99100 1.000 81.42634 86 ILE A O 1
ATOM 679 N N . VAL A 1 90 ? 21.92100 151.21700 36.19800 1.000 85.40294 87 VAL A N 1
ATOM 680 C CA . VAL A 1 90 ? 20.66600 150.61700 36.61600 1.000 87.98552 87 VAL A CA 1
ATOM 681 C C . VAL A 1 90 ? 19.77900 151.64900 37.28900 1.000 74.53778 87 VAL A C 1
ATOM 682 O O . VAL A 1 90 ? 20.20200 152.36300 38.21600 1.000 73.59426 87 VAL A O 1
ATOM 686 N N . LEU A 1 91 ? 18.57000 151.78500 36.75200 1.000 71.65194 88 LEU A N 1
ATOM 687 C CA . LEU A 1 91 ? 17.47900 152.51900 37.36600 1.000 77.98471 88 LEU A CA 1
ATOM 688 C C . LEU A 1 91 ? 16.85900 151.62800 38.42700 1.000 77.60861 88 LEU A C 1
ATOM 689 O O . LEU A 1 91 ? 16.24100 150.60500 38.10500 1.000 72.16300 88 LEU A O 1
ATOM 694 N N . ASP A 1 92 ? 17.03000 152.00300 39.68600 1.000 64.66975 89 ASP A N 1
ATOM 695 C CA . ASP A 1 92 ? 16.51100 151.26700 40.83000 1.000 75.90043 89 ASP A CA 1
ATOM 696 C C . ASP A 1 92 ? 15.47300 152.14400 41.51400 1.000 68.09616 89 ASP A C 1
ATOM 697 O O . ASP A 1 92 ? 15.81500 153.10900 42.20100 1.000 64.52998 89 ASP A O 1
ATOM 702 N N . VAL A 1 93 ? 14.20300 151.81900 41.32400 1.000 64.27798 90 VAL A N 1
ATOM 703 C CA . VAL A 1 93 ? 13.12300 152.51100 42.01000 1.000 83.39210 90 VAL A CA 1
ATOM 704 C C . VAL A 1 93 ? 12.61400 151.58200 43.10200 1.000 76.80383 90 VAL A C 1
ATOM 705 O O . VAL A 1 93 ? 12.08700 150.49400 42.81600 1.000 67.87900 90 VAL A O 1
ATOM 709 N N . HIS A 1 94 ? 12.77600 152.00800 44.35400 1.000 55.33419 91 HIS A N 1
ATOM 710 C CA . HIS A 1 94 ? 12.57400 151.09200 45.46800 1.000 72.91190 91 HIS A CA 1
ATOM 711 C C . HIS A 1 94 ? 12.01100 151.82800 46.66900 1.000 63.95798 91 HIS A C 1
ATOM 712 O O . HIS A 1 94 ? 12.29300 153.01800 46.85800 1.000 76.87506 91 HIS A O 1
ATOM 719 N N . PRO A 1 95 ? 11.22900 151.14700 47.50800 1.000 66.00101 92 PRO A N 1
ATOM 720 C CA . PRO A 1 95 ? 10.87500 151.67600 48.83800 1.000 85.03673 92 PRO A CA 1
ATOM 721 C C . PRO A 1 95 ? 12.03600 151.50200 49.81500 1.000 93.71819 92 PRO A C 1
ATOM 722 O O . PRO A 1 95 ? 12.08300 150.59900 50.65000 1.000 89.50020 92 PRO A O 1
ATOM 726 N N . TYR A 1 96 ? 13.01300 152.39800 49.70100 1.000 101.84195 93 TYR A N 1
ATOM 727 C CA . TYR A 1 96 ? 14.18600 152.34700 50.55200 1.000 93.33206 93 TYR A CA 1
ATOM 728 C C . TYR A 1 96 ? 13.80100 152.67500 51.99600 1.000 102.64859 93 TYR A C 1
ATOM 729 O O . TYR A 1 96 ? 12.67100 153.07600 52.29500 1.000 86.52789 93 TYR A O 1
ATOM 738 N N . ALA A 1 97 ? 14.77500 152.51400 52.89500 1.000 97.45775 94 ALA A N 1
ATOM 739 C CA . ALA A 1 97 ? 14.53200 152.59200 54.33300 1.000 89.91919 94 ALA A CA 1
ATOM 740 C C . ALA A 1 97 ? 13.87300 153.89400 54.77600 1.000 89.22670 94 ALA A C 1
ATOM 741 O O . ALA A 1 97 ? 13.37700 153.95600 55.90700 1.000 94.71378 94 ALA A O 1
ATOM 743 N N . ASN A 1 98 ? 13.84900 154.92500 53.93600 1.000 95.24824 95 ASN A N 1
ATOM 744 C CA . ASN A 1 98 ? 13.19600 156.18300 54.28200 1.000 104.08847 95 ASN A CA 1
ATOM 745 C C . ASN A 1 98 ? 12.27100 156.64500 53.16500 1.000 99.84633 95 ASN A C 1
ATOM 746 O O . ASN A 1 98 ? 12.25000 157.82500 52.79800 1.000 87.99448 95 ASN A O 1
ATOM 751 N N . GLY A 1 99 ? 11.49600 155.72600 52.60700 1.000 101.84007 96 GLY A N 1
ATOM 752 C CA . GLY A 1 99 ? 10.50700 156.04800 51.60000 1.000 91.69786 96 GLY A CA 1
ATOM 753 C C . GLY A 1 99 ? 10.92300 155.58700 50.21300 1.000 82.48355 96 GLY A C 1
ATOM 754 O O . GLY A 1 99 ? 12.02100 155.07900 49.98800 1.000 81.70507 96 GLY A O 1
ATOM 755 N N . TRP A 1 100 ? 9.98800 155.74000 49.28100 1.000 84.79410 97 TRP A N 1
ATOM 756 C CA . TRP A 1 100 ? 10.26800 155.40700 47.89200 1.000 71.63169 97 TRP A CA 1
ATOM 757 C C . TRP A 1 100 ? 11.24700 156.41100 47.30000 1.000 74.50150 97 TRP A C 1
ATOM 758 O O . TRP A 1 100 ? 11.11600 157.62200 47.49700 1.000 59.92715 97 TRP A O 1
ATOM 769 N N . ARG A 1 101 ? 12.22800 155.90300 46.55800 1.000 72.22020 98 ARG A N 1
ATOM 770 C CA . ARG A 1 101 ? 13.17900 156.76000 45.87100 1.000 60.96480 98 ARG A CA 1
ATOM 771 C C . ARG A 1 101 ? 13.49800 156.17800 44.50200 1.000 73.90018 98 ARG A C 1
ATOM 772 O O . ARG A 1 101 ? 13.35100 154.97300 44.24700 1.000 76.76610 98 ARG A O 1
ATOM 780 N N . VAL A 1 102 ? 13.95100 157.07400 43.63100 1.000 74.16860 99 VAL A N 1
ATOM 781 C CA . VAL A 1 102 ? 14.36300 156.77600 42.26700 1.000 69.06809 99 VAL A CA 1
ATOM 782 C C . VAL A 1 102 ? 15.87500 156.95000 42.23600 1.000 68.43596 99 VAL A C 1
ATOM 783 O O . VAL A 1 102 ? 16.37700 158.07600 42.15100 1.000 78.22914 99 VAL A O 1
ATOM 787 N N . PHE A 1 103 ? 16.61400 155.85200 42.33000 1.000 78.25003 100 PHE A N 1
ATOM 788 C CA . PHE A 1 103 ? 18.06100 155.91200 42.27200 1.000 66.65317 100 PHE A CA 1
ATOM 789 C C . PHE A 1 103 ? 18.56200 155.46400 40.90900 1.000 70.45239 100 PHE A C 1
ATOM 790 O O . PHE A 1 103 ? 17.91100 154.70500 40.18700 1.000 64.79849 100 PHE A O 1
ATOM 798 N N . THR A 1 104 ? 19.74300 155.95600 40.57300 1.000 73.95852 101 THR A N 1
ATOM 799 C CA . THR A 1 104 ? 20.58400 155.39400 39.53100 1.000 75.95038 101 THR A CA 1
ATOM 800 C C . THR A 1 104 ? 21.73700 154.67300 40.21400 1.000 83.56552 101 THR A C 1
ATOM 801 O O . THR A 1 104 ? 22.47800 155.28600 40.98900 1.000 99.59019 101 THR A O 1
ATOM 805 N N . PHE A 1 105 ? 21.88300 153.37900 39.93100 1.000 61.99757 102 PHE A N 1
ATOM 806 C CA . PHE A 1 105 ? 23.03000 152.59700 40.39000 1.000 80.37341 102 PHE A CA 1
ATOM 807 C C . PHE A 1 105 ? 23.90500 152.25500 39.19000 1.000 81.58153 102 PHE A C 1
ATOM 808 O O . PHE A 1 105 ? 23.51400 151.45400 38.33500 1.000 79.17389 102 PHE A O 1
ATOM 816 N N . THR A 1 106 ? 25.08200 152.87800 39.13400 1.000 77.67574 103 THR A N 1
ATOM 817 C CA . THR A 1 106 ? 26.06200 152.65000 38.07800 1.000 93.69581 103 THR A CA 1
ATOM 818 C C . THR A 1 106 ? 27.03600 151.55500 38.50300 1.000 92.47221 103 THR A C 1
ATOM 819 O O . THR A 1 106 ? 27.75000 151.70600 39.50200 1.000 86.72046 103 THR A O 1
ATOM 823 N N . LYS A 1 107 ? 27.06000 150.45700 37.74700 1.000 96.41865 104 LYS A N 1
ATOM 824 C CA . LYS A 1 107 ? 27.90000 149.31200 38.07700 1.000 110.40758 104 LYS A CA 1
ATOM 825 C C . LYS A 1 107 ? 28.97900 149.13200 37.01900 1.000 118.43215 104 LYS A C 1
ATOM 826 O O . LYS A 1 107 ? 28.67900 149.04000 35.82300 1.000 102.71107 104 LYS A O 1
ATOM 832 N N . THR A 1 108 ? 30.22900 149.10400 37.48100 1.000 119.89299 105 THR A N 1
ATOM 833 C CA . THR A 1 108 ? 31.45200 149.07200 36.69700 1.000 117.86719 105 THR A CA 1
ATOM 834 C C . THR A 1 108 ? 32.30700 147.86900 37.08700 1.000 121.62843 105 THR A C 1
ATOM 835 O O . THR A 1 108 ? 32.28400 147.44100 38.24000 1.000 119.59249 105 THR A O 1
ATOM 839 N N . PRO A 1 109 ? 33.05500 147.30900 36.13700 1.000 130.07063 106 PRO A N 1
ATOM 840 C CA . PRO A 1 109 ? 33.98000 146.21600 36.48500 1.000 122.00257 106 PRO A CA 1
ATOM 841 C C . PRO A 1 109 ? 35.08600 146.68200 37.42600 1.000 112.74277 106 PRO A C 1
ATOM 842 O O . PRO A 1 109 ? 35.64200 147.77100 37.27800 1.000 119.11906 106 PRO A O 1
ATOM 846 N N . LEU A 1 110 ? 35.40800 145.83800 38.40200 1.000 109.98587 107 LEU A N 1
ATOM 847 C CA . LEU A 1 110 ? 36.48900 146.11400 39.34800 1.000 121.34754 107 LEU A CA 1
ATOM 848 C C . LEU A 1 110 ? 37.81000 145.53800 38.85300 1.000 140.95864 107 LEU A C 1
ATOM 849 O O . LEU A 1 110 ? 38.02100 144.31600 38.84800 1.000 137.04001 107 LEU A O 1
ATOM 854 N N . ILE A 1 111 ? 38.67000 146.41600 38.36100 1.000 143.24696 108 ILE A N 1
ATOM 855 C CA . ILE A 1 111 ? 40.04700 146.06400 38.03100 1.000 131.99494 108 ILE A CA 1
ATOM 856 C C . ILE A 1 111 ? 40.97700 146.70900 39.04100 1.000 135.61488 108 ILE A C 1
ATOM 857 O O . ILE A 1 111 ? 40.68100 147.75300 39.62900 1.000 136.02681 108 ILE A O 1
ATOM 862 N N . MET A 1 112 ? 42.08400 146.02300 39.28600 1.000 134.86616 109 MET A N 1
ATOM 863 C CA . MET A 1 112 ? 43.05500 146.38400 40.30500 1.000 139.83928 109 MET A CA 1
ATOM 864 C C . MET A 1 112 ? 44.45700 146.16700 39.76400 1.000 137.05349 109 MET A C 1
ATOM 865 O O . MET A 1 112 ? 44.60400 145.65400 38.64900 1.000 136.23571 109 MET A O 1
ATOM 870 N N . PRO A 1 113 ? 45.52400 146.50400 40.52100 1.000 127.38528 110 PRO A N 1
ATOM 871 C CA . PRO A 1 113 ? 46.87400 146.31800 39.97800 1.000 127.63269 110 PRO A CA 1
ATOM 872 C C . PRO A 1 113 ? 47.17300 144.84900 39.69700 1.000 139.11794 110 PRO A C 1
ATOM 873 O O . PRO A 1 113 ? 48.23700 144.51500 39.16700 1.000 141.49742 110 PRO A O 1
ATOM 877 N N . SER A 1 114 ? 46.23100 143.96900 40.07100 1.000 138.75095 111 SER A N 1
ATOM 878 C CA . SER A 1 114 ? 46.20000 142.62200 39.50700 1.000 133.56787 111 SER A CA 1
ATOM 879 C C . SER A 1 114 ? 45.91100 142.63200 38.01100 1.000 136.11069 111 SER A C 1
ATOM 880 O O . SER A 1 114 ? 46.58800 141.94100 37.23200 1.000 123.27269 111 SER A O 1
ATOM 883 N N . GLY A 1 115 ? 44.91000 143.40000 37.58700 1.000 143.77306 112 GLY A N 1
ATOM 884 C CA . GLY A 1 115 ? 44.38100 143.30100 36.24500 1.000 136.25430 112 GLY A CA 1
ATOM 885 C C . GLY A 1 115 ? 43.24900 142.30600 36.08100 1.000 135.80916 112 GLY A C 1
ATOM 886 O O . GLY A 1 115 ? 42.70500 142.18000 34.97200 1.000 105.59358 112 GLY A O 1
ATOM 887 N N . ARG A 1 116 ? 42.90600 141.57200 37.13500 1.000 145.45282 113 ARG A N 1
ATOM 888 C CA . ARG A 1 116 ? 41.84700 140.57700 37.13300 1.000 139.62682 113 ARG A CA 1
ATOM 889 C C . ARG A 1 116 ? 40.50400 141.23000 37.41400 1.000 140.98754 113 ARG A C 1
ATOM 890 O O . ARG A 1 116 ? 40.41900 142.24900 38.10100 1.000 137.35273 113 ARG A O 1
ATOM 898 N N . VAL A 1 117 ? 39.44900 140.62600 36.87100 1.000 143.43958 114 VAL A N 1
ATOM 899 C CA . VAL A 1 117 ? 38.07000 141.00000 37.18200 1.000 136.11046 114 VAL A CA 1
ATOM 900 C C . VAL A 1 117 ? 37.77000 140.48700 38.59800 1.000 132.68736 114 VAL A C 1
ATOM 901 O O . VAL A 1 117 ? 37.48300 139.30700 38.79700 1.000 134.83527 114 VAL A O 1
ATOM 905 N N . ALA A 1 118 ? 37.88900 141.36400 39.59800 1.000 123.18402 115 ALA A N 1
ATOM 906 C CA . ALA A 1 118 ? 37.66700 140.85500 40.95200 1.000 111.15931 115 ALA A CA 1
ATOM 907 C C . ALA A 1 118 ? 36.20700 140.89300 41.35900 1.000 125.30662 115 ALA A C 1
ATOM 908 O O . ALA A 1 118 ? 35.78100 140.08000 42.18700 1.000 130.74497 115 ALA A O 1
ATOM 910 N N . GLY A 1 119 ? 35.43800 141.80700 40.78300 1.000 137.31131 116 GLY A N 1
ATOM 911 C CA . GLY A 1 119 ? 34.03600 141.96000 41.10200 1.000 123.14658 116 GLY A CA 1
ATOM 912 C C . GLY A 1 119 ? 33.47500 143.18700 40.42100 1.000 119.63021 116 GLY A C 1
ATOM 913 O O . GLY A 1 119 ? 33.75400 143.42400 39.24400 1.000 114.39012 116 GLY A O 1
ATOM 914 N N . THR A 1 120 ? 32.71500 143.99700 41.15000 1.000 113.17431 117 THR A N 1
ATOM 915 C CA . THR A 1 120 ? 32.11800 145.20100 40.59300 1.000 107.77067 117 THR A CA 1
ATOM 916 C C . THR A 1 120 ? 32.12100 146.31000 41.63100 1.000 106.53659 117 THR A C 1
ATOM 917 O O . THR A 1 120 ? 32.12100 146.05400 42.83900 1.000 101.91087 117 THR A O 1
ATOM 921 N N . ILE A 1 121 ? 32.12100 147.54800 41.13800 1.000 112.15552 118 ILE A N 1
ATOM 922 C CA . ILE A 1 121 ? 31.89900 148.74600 41.93800 1.000 101.64320 118 ILE A CA 1
ATOM 923 C C . ILE A 1 121 ? 30.53400 149.29200 41.55400 1.000 105.86785 118 ILE A C 1
ATOM 924 O O . ILE A 1 121 ? 30.17000 149.29400 40.37200 1.000 112.36249 118 ILE A O 1
ATOM 929 N N . PHE A 1 122 ? 29.76800 149.73100 42.54800 1.000 92.52680 119 PHE A N 1
ATOM 930 C CA . PHE A 1 122 ? 28.46500 150.32800 42.31600 1.000 92.06620 119 PHE A CA 1
ATOM 931 C C . PHE A 1 122 ? 28.42500 151.70900 42.95200 1.000 96.85147 119 PHE A C 1
ATOM 932 O O . PHE A 1 122 ? 28.90600 151.91300 44.07900 1.000 84.02937 119 PHE A O 1
ATOM 940 N N . HIS A 1 123 ? 27.87400 152.65600 42.19000 1.000 93.15209 120 HIS A N 1
ATOM 941 C CA . HIS A 1 123 ? 27.67800 154.04200 42.59300 1.000 88.44835 120 HIS A CA 1
ATOM 942 C C . HIS A 1 123 ? 26.18400 154.36000 42.48500 1.000 80.49970 120 HIS A C 1
ATOM 943 O O . HIS A 1 123 ? 25.64100 154.34100 41.36000 1.000 68.18618 120 HIS A O 1
ATOM 950 N N . GLY A 1 124 ? 25.55300 154.62100 43.58800 1.000 77.19160 121 GLY A N 1
ATOM 951 C CA . GLY A 1 124 ? 24.13600 154.97200 43.63100 1.000 82.24273 121 GLY A CA 1
ATOM 952 C C . GLY A 1 124 ? 23.95800 156.48100 43.72300 1.000 73.37640 121 GLY A C 1
ATOM 953 O O . GLY A 1 124 ? 24.60100 157.13800 44.54200 1.000 82.00249 121 GLY A O 1
ATOM 954 N N . GLN A 1 125 ? 23.08200 157.01000 42.87300 1.000 75.91315 122 GLN A N 1
ATOM 955 C CA . GLN A 1 125 ? 22.80300 158.44200 42.83600 1.000 98.05022 122 GLN A CA 1
ATOM 956 C C . GLN A 1 125 ? 21.31000 158.68400 43.00800 1.000 80.04990 122 GLN A C 1
ATOM 957 O O . GLN A 1 125 ? 20.49500 158.11600 42.27400 1.000 72.02830 122 GLN A O 1
ATOM 963 N N . ASP A 1 126 ? 20.96200 159.53400 43.97500 1.000 63.72135 123 ASP A N 1
ATOM 964 C CA . ASP A 1 126 ? 19.57000 159.86500 44.26400 1.000 62.59275 123 ASP A CA 1
ATOM 965 C C . ASP A 1 126 ? 19.05600 160.86100 43.23200 1.000 88.87171 123 ASP A C 1
ATOM 966 O O . ASP A 1 126 ? 19.42900 162.03800 43.24800 1.000 79.23259 123 ASP A O 1
ATOM 971 N N . LEU A 1 127 ? 18.19200 160.38800 42.34000 1.000 81.79605 124 LEU A N 1
ATOM 972 C CA . LEU A 1 127 ? 17.67000 161.19200 41.24500 1.000 64.56839 124 LEU A CA 1
ATOM 973 C C . LEU A 1 127 ? 16.45400 162.03300 41.61700 1.000 72.17360 124 LEU A C 1
ATOM 974 O O . LEU A 1 127 ? 16.12000 162.95800 40.87200 1.000 85.85706 124 LEU A O 1
ATOM 979 N N . THR A 1 128 ? 15.77900 161.73300 42.73000 1.000 79.46463 125 THR A N 1
ATOM 980 C CA . THR A 1 128 ? 14.49300 162.36700 43.02400 1.000 79.00565 125 THR A CA 1
ATOM 981 C C . THR A 1 128 ? 14.60500 163.88600 43.15400 1.000 92.25063 125 THR A C 1
ATOM 982 O O . THR A 1 128 ? 13.90400 164.63100 42.46000 1.000 100.29595 125 THR A O 1
ATOM 986 N N . ASP A 1 129 ? 15.47000 164.36900 44.04800 1.000 105.44981 126 ASP A N 1
ATOM 987 C CA . ASP A 1 129 ? 15.59600 165.81200 44.25800 1.000 107.83371 126 ASP A CA 1
ATOM 988 C C . ASP A 1 129 ? 16.34600 166.48800 43.11200 1.000 118.17512 126 ASP A C 1
ATOM 989 O O . ASP A 1 129 ? 15.95400 167.56900 42.63300 1.000 122.24939 126 ASP A O 1
ATOM 994 N N . THR A 1 130 ? 17.43200 165.86300 42.66400 1.000 99.26324 127 THR A N 1
ATOM 995 C CA . THR A 1 130 ? 18.26900 166.48700 41.65500 1.000 112.09350 127 THR A CA 1
ATOM 996 C C . THR A 1 130 ? 17.58900 166.53700 40.29800 1.000 110.09092 127 THR A C 1
ATOM 997 O O . THR A 1 130 ? 17.91600 167.41500 39.50000 1.000 115.12694 127 THR A O 1
ATOM 1001 N N . ALA A 1 131 ? 16.61200 165.66700 40.03700 1.000 98.40780 128 ALA A N 1
ATOM 1002 C CA . ALA A 1 131 ? 15.84700 165.78500 38.80200 1.000 102.87024 128 ALA A CA 1
ATOM 1003 C C . ALA A 1 131 ?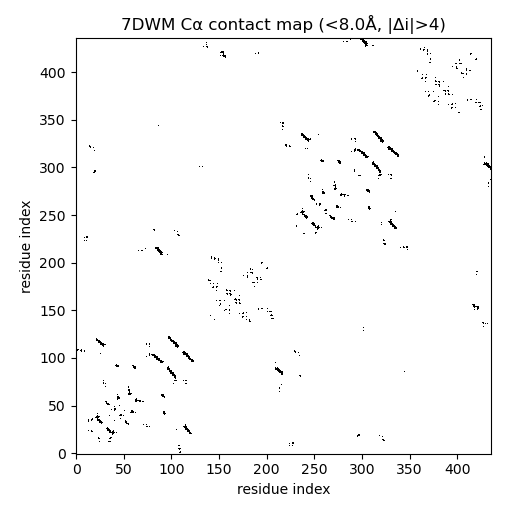 15.15500 167.13900 38.72500 1.000 98.78842 128 ALA A C 1
ATOM 1004 O O . ALA A 1 131 ? 15.29200 167.86200 37.73300 1.000 98.70344 128 ALA A O 1
ATOM 1006 N N . GLY A 1 132 ? 14.45000 167.52400 39.79100 1.000 101.41550 129 GLY A N 1
ATOM 1007 C CA . GLY A 1 132 ? 13.81500 168.83200 39.81000 1.000 97.39296 129 GLY A CA 1
ATOM 1008 C C . GLY A 1 132 ? 14.81000 169.97900 39.80700 1.000 95.37241 129 GLY A C 1
ATOM 1009 O O . GLY A 1 132 ? 14.60200 170.99200 39.12200 1.000 91.76692 129 GLY A O 1
ATOM 1010 N N . ARG A 1 133 ? 15.91800 169.83300 40.54500 1.000 103.03588 130 ARG A N 1
ATOM 1011 C CA . ARG A 1 1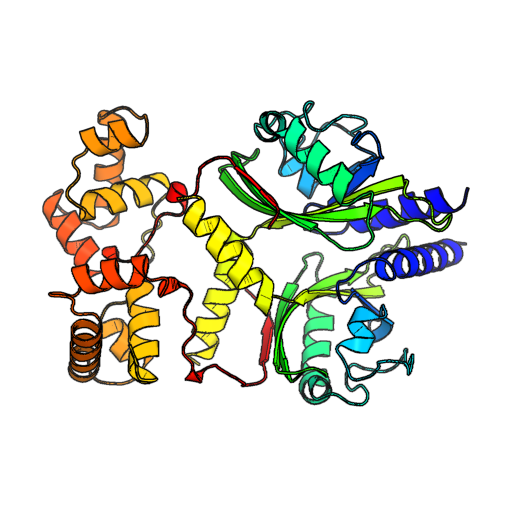33 ? 16.90200 170.91800 40.57300 1.000 105.21367 130 ARG A CA 1
ATOM 1012 C C . ARG A 1 133 ? 17.51100 171.16100 39.19000 1.000 95.76267 130 ARG A C 1
ATOM 1013 O O . ARG A 1 133 ? 17.52400 172.30100 38.68700 1.000 105.46618 130 ARG A O 1
ATOM 1021 N N . ILE A 1 134 ? 17.97900 170.09600 38.53100 1.000 82.97912 131 ILE A N 1
ATOM 1022 C CA . ILE A 1 134 ? 18.54500 170.24200 37.19300 1.000 105.64537 131 ILE A CA 1
ATOM 1023 C C . ILE A 1 134 ? 17.46300 170.64300 36.18700 1.000 98.60243 131 ILE A C 1
ATOM 1024 O O . ILE A 1 134 ? 17.76000 171.29800 35.18900 1.000 103.90276 131 ILE A O 1
ATOM 1029 N N . GLU A 1 135 ? 16.19800 170.27700 36.42500 1.000 90.93067 132 GLU A N 1
ATOM 1030 C CA . GLU A 1 135 ? 15.17400 170.67300 35.46200 1.000 109.94178 132 GLU A CA 1
ATOM 1031 C C . GLU A 1 135 ? 14.92900 172.17400 35.49800 1.000 103.77710 132 GLU A C 1
ATOM 1032 O O . GLU A 1 135 ? 14.81800 172.81600 34.44200 1.000 103.50007 132 GLU A O 1
ATOM 1038 N N . ARG A 1 136 ? 14.85100 172.75900 36.69600 1.000 104.10308 133 ARG A N 1
ATOM 1039 C CA . ARG A 1 136 ? 14.68800 174.20700 36.77000 1.000 97.34028 133 ARG A CA 1
ATOM 1040 C C . ARG A 1 136 ? 15.92300 174.91600 36.21100 1.000 101.28606 133 ARG A C 1
ATOM 1041 O O . ARG A 1 136 ? 15.80000 175.92000 35.49600 1.000 91.95121 133 ARG A O 1
ATOM 1049 N N . ALA A 1 137 ? 17.11700 174.36600 36.47400 1.000 100.46817 134 ALA A N 1
ATOM 1050 C CA . ALA A 1 137 ? 18.33100 174.94900 35.90200 1.000 92.99358 134 ALA A CA 1
ATOM 1051 C C . ALA A 1 137 ? 18.31600 174.89700 34.37200 1.000 110.61479 134 ALA A C 1
ATOM 1052 O O . ALA A 1 137 ? 18.63200 175.89000 33.70600 1.000 107.35065 134 ALA A O 1
ATOM 1054 N N . VAL A 1 138 ? 17.95700 173.74600 33.79500 1.000 103.23780 135 VAL A N 1
ATOM 1055 C CA . VAL A 1 138 ? 17.96600 173.57300 32.34400 1.000 98.38661 135 VAL A CA 1
ATOM 1056 C C . VAL A 1 138 ? 16.89900 174.42200 31.65700 1.000 103.12833 135 VAL A C 1
ATOM 1057 O O . VAL A 1 138 ? 17.12100 174.92600 30.54700 1.000 100.00460 135 VAL A O 1
ATOM 1061 N N . VAL A 1 139 ? 15.73000 174.60100 32.27700 1.000 98.58080 136 VAL A N 1
ATOM 1062 C CA . VAL A 1 139 ? 14.70300 175.37900 31.58500 1.000 100.91701 136 VAL A CA 1
ATOM 1063 C C . VAL 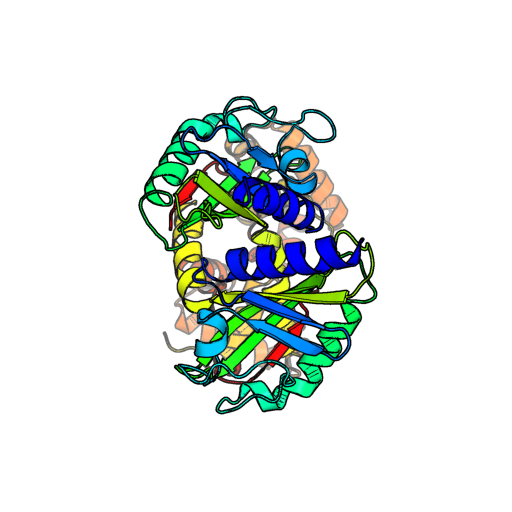A 1 139 ? 14.93200 176.88000 31.77800 1.000 108.89143 136 VAL A C 1
ATOM 1064 O O . VAL A 1 139 ? 14.41100 177.68600 30.99900 1.000 119.94765 136 VAL A O 1
ATOM 1068 N N . GLU A 1 140 ? 15.69500 177.29100 32.80200 1.000 106.61261 137 GLU A N 1
ATOM 1069 C CA . GLU A 1 140 ? 16.12100 178.68600 32.83400 1.000 119.82268 137 GLU A CA 1
ATOM 1070 C C . GLU A 1 140 ? 17.47700 178.86200 32.16900 1.000 124.88065 137 GLU A C 1
ATOM 1071 O O . GLU A 1 140 ? 18.02500 179.96600 32.17600 1.000 123.82973 137 GLU A O 1
ATOM 1077 N N . LEU A 1 141 ? 17.99900 177.78400 31.57400 1.000 121.44198 138 LEU A N 1
ATOM 1078 C CA . LEU A 1 141 ? 19.03300 177.88000 30.55000 1.000 118.18477 138 LEU A CA 1
ATOM 1079 C C . LEU A 1 141 ? 18.46900 178.41300 29.23600 1.000 120.81130 138 LEU A C 1
ATOM 1080 O O . LEU A 1 141 ? 19.21200 178.97800 28.42600 1.000 121.39524 138 LEU A O 1
ATOM 1085 N N . LEU A 1 142 ? 17.16900 178.24200 29.00700 1.000 126.49312 139 LEU A N 1
ATOM 1086 C CA . LEU A 1 142 ? 16.52100 178.76300 27.80700 1.000 122.81460 139 LEU A CA 1
ATOM 1087 C C . LEU A 1 142 ? 16.19000 180.24400 27.97300 1.000 123.57203 139 LEU A C 1
ATOM 1088 O O . LEU A 1 142 ? 15.09700 180.60200 28.41300 1.000 107.35913 139 LEU A O 1
ATOM 1093 N N . LEU A 1 159 ? -4.48100 171.33300 36.91600 1.000 99.57765 156 LEU A N 1
ATOM 1094 C CA . LEU A 1 159 ? -5.40300 170.47000 36.18400 1.000 106.24355 156 LEU A CA 1
ATOM 1095 C C . LEU A 1 159 ? -5.14700 169.00000 36.50900 1.000 96.74659 156 LEU A C 1
ATOM 1096 O O . LEU A 1 159 ? -4.04100 168.62000 36.89400 1.000 102.92510 156 LEU A O 1
ATOM 1101 N N . ASN A 1 160 ? -6.18000 168.17900 36.33900 1.000 67.54959 157 ASN A N 1
ATOM 1102 C CA . ASN A 1 160 ? -6.22800 166.81000 36.85400 1.000 72.64315 157 ASN A CA 1
ATOM 1103 C C . ASN A 1 160 ? -6.36000 165.83800 35.68700 1.000 68.59102 157 ASN A C 1
ATOM 1104 O O . ASN A 1 160 ? -7.45900 165.39500 35.34800 1.000 61.74135 157 ASN A O 1
ATOM 1109 N N . LEU A 1 161 ? -5.23200 165.50300 35.07000 1.000 73.76422 158 LEU A N 1
ATOM 1110 C CA . LEU A 1 161 ? -5.24300 164.48300 34.03200 1.000 65.80818 158 LEU A CA 1
ATOM 1111 C C . LEU A 1 161 ? -5.43700 163.10700 34.65500 1.000 70.30110 158 LEU A C 1
ATOM 1112 O O . LEU A 1 161 ? -4.86500 162.79200 35.70300 1.000 70.92180 158 LEU A O 1
ATOM 1117 N N . THR A 1 162 ? -6.25600 162.28500 34.00400 1.000 59.71374 159 THR A N 1
ATOM 1118 C CA . THR A 1 162 ? -6.42400 160.90500 34.42300 1.000 42.23960 159 THR A CA 1
ATOM 1119 C C . THR A 1 162 ? -5.17900 160.09900 34.05700 1.000 59.36840 159 THR A C 1
ATOM 1120 O O . THR A 1 162 ? -4.22500 160.60700 33.46000 1.000 72.46532 159 THR A O 1
ATOM 1124 N N . GLU A 1 163 ? -5.18700 158.81500 34.41700 1.000 57.44954 160 GLU A N 1
ATOM 1125 C CA . GLU A 1 163 ? -4.02600 157.97500 34.14300 1.000 68.87401 160 GLU A CA 1
ATOM 1126 C C . GLU A 1 163 ? -3.84900 157.74900 32.64600 1.000 59.42422 160 GLU A C 1
ATOM 1127 O O . GLU A 1 163 ? -2.74700 157.92300 32.10600 1.000 51.25600 160 GLU A O 1
ATOM 1133 N N . ARG A 1 164 ? -4.93100 157.39000 31.95100 1.000 47.94184 161 ARG A N 1
ATOM 1134 C CA . ARG A 1 164 ? -4.83400 157.20000 30.50800 1.000 61.46362 161 ARG A CA 1
ATOM 1135 C C . ARG A 1 164 ? -4.50700 158.50900 29.80300 1.000 56.75587 161 ARG A C 1
ATOM 1136 O O . ARG A 1 164 ? -3.75000 158.52100 28.82600 1.000 59.79487 161 ARG A O 1
ATOM 1144 N N . GLU A 1 165 ? -5.06300 159.62300 30.28700 1.000 48.54616 162 GLU A N 1
ATOM 1145 C CA . GLU A 1 165 ? -4.73600 160.92100 29.70800 1.000 47.86331 162 GLU A CA 1
ATOM 1146 C C . GLU A 1 165 ? -3.26800 161.25700 29.91800 1.000 50.70709 162 GLU A C 1
ATOM 1147 O O . GLU A 1 165 ? -2.61800 161.82100 29.03000 1.000 52.24711 162 GLU A O 1
ATOM 1153 N N . GLU A 1 166 ? -2.72500 160.90900 31.08700 1.000 56.77185 163 GLU A N 1
ATOM 1154 C CA . GLU A 1 166 ? -1.29900 161.10000 31.32600 1.000 45.49914 163 GLU A CA 1
ATOM 1155 C C . GLU A 1 166 ? -0.46100 160.28400 30.34900 1.000 55.06458 163 GLU A C 1
ATOM 1156 O O . GLU A 1 166 ? 0.54200 160.77800 29.82100 1.000 50.75178 163 GLU A O 1
ATOM 1162 N N . LEU A 1 167 ? -0.85200 159.03100 30.09800 1.000 51.78105 164 LEU A N 1
ATOM 1163 C CA . LEU A 1 167 ? -0.12700 158.20900 29.12800 1.000 53.11067 164 LEU A CA 1
ATOM 1164 C C . LEU A 1 167 ? -0.18900 158.82600 27.73200 1.000 60.30428 164 LEU A C 1
ATOM 1165 O O . LEU A 1 167 ? 0.83300 158.95200 27.03400 1.000 54.80774 164 LEU A O 1
ATOM 1170 N N . VAL A 1 168 ? -1.39900 159.19900 27.30600 1.000 51.17353 165 VAL A N 1
ATOM 1171 C CA . VAL A 1 168 ? -1.59500 159.78200 25.98400 1.000 52.70085 165 VAL A CA 1
ATOM 1172 C C . VAL A 1 168 ? -0.75200 161.03900 25.82700 1.000 55.68085 165 VAL A C 1
ATOM 1173 O O . VAL A 1 168 ? -0.12400 161.24900 24.78600 1.000 64.75347 165 VAL A O 1
ATOM 1177 N N . LEU A 1 169 ? -0.71400 161.88800 26.85500 1.000 47.49624 166 LEU A N 1
ATOM 1178 C CA . LEU A 1 169 ? 0.06500 163.11800 26.75700 1.000 49.43072 166 LEU A CA 1
ATOM 1179 C C . LEU A 1 169 ? 1.56400 162.83600 26.76700 1.000 56.36663 166 LEU A C 1
ATOM 1180 O O . LEU A 1 169 ? 2.32400 163.49000 26.04200 1.000 64.33066 166 LEU A O 1
ATOM 1185 N N . PHE A 1 170 ? 2.01000 161.89100 27.60400 1.000 47.11207 167 PHE A N 1
ATOM 1186 C CA . PHE A 1 170 ? 3.40900 161.47400 27.59400 1.000 41.98283 167 PHE A CA 1
ATOM 1187 C C . PHE A 1 170 ? 3.85700 161.11000 26.18800 1.000 52.13206 167 PHE A C 1
ATOM 1188 O O . PHE A 1 170 ? 4.93500 161.51700 25.73900 1.000 48.66203 167 PHE A O 1
ATOM 1196 N N . PHE A 1 171 ? 3.03500 160.34700 25.47100 1.000 52.35319 168 PHE A N 1
ATOM 1197 C CA . PHE A 1 171 ? 3.46100 159.93700 24.13700 1.000 44.01114 168 PHE A CA 1
ATOM 1198 C C . PHE A 1 171 ? 3.18800 161.00100 23.07500 1.000 64.25035 168 PHE A C 1
ATOM 1199 O O . PHE A 1 171 ? 3.88000 161.03200 22.05200 1.000 56.51441 168 PHE A O 1
ATOM 1207 N N . LEU A 1 172 ? 2.20200 161.87400 23.29200 1.000 56.57710 169 LEU A N 1
ATOM 1208 C CA . LEU A 1 172 ? 1.99100 163.00200 22.38900 1.000 53.23222 169 LEU A CA 1
ATOM 1209 C C . LEU A 1 172 ? 3.19500 163.93500 22.39500 1.000 57.01911 169 LEU A C 1
ATOM 1210 O O . LEU A 1 172 ? 3.69500 164.33300 21.33700 1.000 73.11270 169 LEU A O 1
ATOM 1215 N N . LEU A 1 173 ? 3.67000 164.29900 23.58900 1.000 54.31645 170 LEU A N 1
ATOM 1216 C CA . LEU A 1 173 ? 4.84900 165.14600 23.72900 1.000 60.77946 170 LEU A CA 1
ATOM 1217 C C . LEU A 1 173 ? 6.12200 164.49400 23.20400 1.000 60.59022 170 LEU A C 1
ATOM 1218 O O . LEU A 1 173 ? 7.15600 165.16700 23.13400 1.000 58.58895 170 LEU A O 1
ATOM 1223 N N . ARG A 1 174 ? 6.08000 163.21100 22.84400 1.000 57.82437 171 ARG A N 1
ATOM 1224 C CA . ARG A 1 174 ? 7.26000 162.47600 22.40800 1.000 60.23895 171 ARG A CA 1
ATOM 1225 C C . ARG A 1 174 ? 7.16600 162.04400 20.94600 1.000 67.39301 171 ARG A C 1
ATOM 1226 O O . ARG A 1 174 ? 7.74600 161.02800 20.55300 1.000 56.42421 171 ARG A O 1
ATOM 1234 N N . GLY A 1 175 ? 6.42800 162.80100 20.13500 1.000 53.40904 172 GLY A N 1
ATOM 1235 C CA . GLY A 1 175 ? 6.42000 162.62800 18.69700 1.000 52.36874 172 GLY A CA 1
ATOM 1236 C C . GLY A 1 175 ? 5.50100 161.55800 18.15000 1.000 65.40040 172 GLY A C 1
ATOM 1237 O O . GLY A 1 175 ? 5.52500 161.31400 16.93600 1.000 68.87181 172 GLY A O 1
ATOM 1238 N N . ARG A 1 176 ? 4.69500 160.91100 18.98600 1.000 62.17275 173 ARG A N 1
ATOM 1239 C CA . ARG A 1 176 ? 3.74000 159.93400 18.48600 1.000 53.92274 173 ARG A CA 1
ATOM 1240 C C . ARG A 1 176 ? 2.46600 160.63000 18.02500 1.000 49.28155 173 ARG A C 1
ATOM 1241 O O . ARG A 1 176 ? 2.12600 161.72300 18.48800 1.000 67.29059 173 ARG A O 1
ATOM 1249 N N . THR A 1 177 ? 1.76600 159.99200 17.09700 1.000 53.49274 174 THR A N 1
ATOM 1250 C CA . THR A 1 177 ? 0.47600 160.48100 16.64200 1.000 48.49756 174 THR A CA 1
ATOM 1251 C C . THR A 1 177 ? -0.62600 159.61400 17.23800 1.000 62.61506 174 THR A C 1
ATOM 1252 O O . THR A 1 177 ? -0.36800 158.59000 17.87500 1.000 68.09157 174 THR A O 1
ATOM 1256 N N . ALA A 1 178 ? -1.87300 160.04200 17.02900 1.000 51.11466 175 ALA A N 1
ATOM 1257 C CA . ALA A 1 178 ? -2.99500 159.37300 17.67900 1.000 53.60229 175 ALA A CA 1
ATOM 1258 C C . ALA A 1 178 ? -3.06400 157.89900 17.30600 1.000 53.92476 175 ALA A C 1
ATOM 1259 O O . ALA A 1 178 ? -3.45000 157.06700 18.13500 1.000 57.37678 175 ALA A O 1
ATOM 1261 N N . LYS A 1 179 ? -2.66900 157.55000 16.07900 1.000 72.35848 176 LYS A N 1
ATOM 1262 C CA . LYS A 1 179 ? -2.71900 156.15100 15.66500 1.000 57.87026 176 LYS A CA 1
ATOM 1263 C C . LYS A 1 179 ? -1.57700 155.35100 16.28000 1.000 59.37236 176 LYS A C 1
ATOM 1264 O O . LYS A 1 179 ? -1.75900 154.18700 16.66100 1.000 62.28485 176 LYS A O 1
ATOM 1270 N N . ASP A 1 180 ? -0.40600 155.97500 16.43200 1.000 59.92170 177 ASP A N 1
ATOM 1271 C CA . ASP A 1 180 ? 0.69000 155.32500 17.14200 1.000 48.55212 177 ASP A CA 1
ATOM 1272 C C . ASP A 1 180 ? 0.30600 155.04000 18.58600 1.000 63.93821 177 ASP A C 1
ATOM 1273 O O . ASP A 1 180 ? 0.55800 153.94800 19.10600 1.000 63.26651 177 ASP A O 1
ATOM 1278 N N . ILE A 1 181 ? -0.30100 156.02300 19.25400 1.000 67.98843 178 ILE A N 1
ATOM 1279 C CA . ILE A 1 181 ? -0.72200 155.83800 20.63800 1.000 60.40308 178 ILE A CA 1
ATOM 1280 C C . ILE A 1 181 ? -1.81600 154.78100 20.72400 1.000 61.43664 178 ILE A C 1
ATOM 1281 O O . ILE A 1 181 ? -1.84100 153.96900 21.65800 1.000 67.38760 178 ILE A O 1
ATOM 1286 N N . ALA A 1 182 ? -2.74400 154.78300 19.76200 1.000 52.56168 179 ALA A N 1
ATOM 1287 C CA . ALA A 1 182 ? -3.75200 153.72900 19.69700 1.000 53.04249 179 ALA A CA 1
ATOM 1288 C C . ALA A 1 182 ? -3.10200 152.35500 19.63600 1.000 60.21316 179 ALA A C 1
ATOM 1289 O O . ALA A 1 182 ? -3.55400 151.41300 20.29700 1.000 72.83313 179 ALA A O 1
ATOM 1291 N N . GLY A 1 183 ? -2.04100 152.22400 18.83800 1.000 59.43680 180 GLY A N 1
ATOM 1292 C CA . GLY A 1 183 ? -1.30200 150.97200 18.81000 1.000 66.33020 180 GLY A CA 1
ATOM 1293 C C . GLY A 1 183 ? -0.66500 150.64700 20.14800 1.000 61.17302 180 GLY A C 1
ATOM 1294 O O . GLY A 1 183 ? -0.77700 149.52700 20.65200 1.000 68.36360 180 GLY A O 1
ATOM 1295 N N . MET A 1 184 ? 0.01700 151.63100 20.74200 1.000 55.10298 181 MET A N 1
ATOM 1296 C CA . MET A 1 184 ? 0.76600 151.38700 21.97300 1.000 67.30692 181 MET A CA 1
ATOM 1297 C C . MET A 1 184 ? -0.14000 151.01600 23.14200 1.000 67.48836 181 MET A C 1
ATOM 1298 O O . MET A 1 184 ? 0.27000 150.24500 24.01600 1.000 84.37841 181 MET A O 1
ATOM 1303 N N . LEU A 1 185 ? -1.36100 151.54600 23.18700 1.000 63.75717 182 LEU A N 1
ATOM 1304 C CA . LEU A 1 185 ? -2.27800 151.25700 24.28400 1.000 64.70700 182 LEU A CA 1
ATOM 1305 C C . LEU A 1 185 ? -3.35000 150.24100 23.90900 1.000 69.14191 182 LEU A C 1
ATOM 1306 O O . LEU A 1 185 ? -4.18100 149.89600 24.75500 1.000 75.39736 182 LEU A O 1
ATOM 1311 N N . GLY A 1 186 ? -3.34300 149.74500 22.67700 1.000 71.14807 183 GLY A N 1
ATOM 1312 C CA . GLY A 1 186 ? -4.28700 148.71200 22.27800 1.000 71.27253 183 GLY A CA 1
ATOM 1313 C C . GLY A 1 186 ? -5.73800 149.14200 22.29700 1.000 71.11051 183 GLY A C 1
ATOM 1314 O O . GLY A 1 186 ? -6.61500 148.34500 22.65200 1.000 73.44459 183 GLY A O 1
ATOM 1315 N N . ARG A 1 187 ? -6.01500 150.38200 21.91000 1.000 66.40328 184 ARG A N 1
ATOM 1316 C CA . ARG A 1 187 ? -7.37800 150.86200 21.75400 1.000 65.26046 184 ARG A CA 1
ATOM 1317 C C . ARG A 1 187 ? -7.53400 151.43700 20.35500 1.000 74.05647 184 ARG A C 1
ATOM 1318 O O . ARG A 1 187 ? -6.55600 151.64400 19.63200 1.000 63.40147 184 ARG A O 1
ATOM 1326 N N . SER A 1 188 ? -8.76100 151.75800 19.98000 1.000 57.43121 185 SER A N 1
ATOM 1327 C CA . SER A 1 188 ? -8.98300 152.29100 18.62000 1.000 72.53707 185 SER A CA 1
ATOM 1328 C C . SER A 1 188 ? -8.51300 153.73900 18.52800 1.000 76.85284 185 SER A C 1
ATOM 1329 O O . SER A 1 188 ? -8.45600 154.40500 19.53600 1.000 72.50215 185 SER A O 1
ATOM 1332 N N . PRO A 1 189 ? -8.23000 154.27200 17.33000 1.000 81.51024 186 PRO A N 1
ATOM 1333 C CA . PRO A 1 189 ? -7.83400 155.66000 17.17400 1.000 78.56064 186 PRO A CA 1
ATOM 1334 C C . PRO A 1 189 ? -8.92100 156.62000 17.66700 1.000 59.19498 186 PRO A C 1
ATOM 1335 O O . PRO A 1 189 ? -8.58100 157.62800 18.17300 1.000 66.78384 186 PRO A O 1
ATOM 1339 N N . ARG A 1 190 ? -10.19700 156.29200 17.49600 1.000 63.04836 187 ARG A N 1
ATOM 1340 C CA . ARG A 1 190 ? -11.26500 157.18800 17.99200 1.000 64.30762 187 ARG A CA 1
ATOM 1341 C C . ARG A 1 190 ? -11.12000 157.33600 19.50300 1.000 64.91427 187 ARG A C 1
ATOM 1342 O O . ARG A 1 190 ? -11.22200 158.44100 19.98400 1.000 57.48498 187 ARG A O 1
ATOM 1350 N N . THR A 1 191 ? -10.87300 156.24600 20.21200 1.000 57.51903 188 THR A N 1
ATOM 1351 C CA . THR A 1 191 ? -10.72700 156.31100 21.67700 1.000 55.16611 188 THR A CA 1
ATOM 1352 C C . THR A 1 191 ? -9.59100 157.26400 22.03200 1.000 68.27053 188 THR A C 1
ATOM 1353 O O . THR A 1 191 ? -9.78800 158.09300 22.89200 1.000 61.28046 188 THR A O 1
ATOM 1357 N N . ILE A 1 192 ? -8.45200 157.13800 21.37100 1.000 56.29817 189 ILE A N 1
ATOM 1358 C CA . ILE A 1 192 ? -7.30500 157.98500 21.66900 1.000 55.30680 189 ILE A CA 1
ATOM 1359 C C . ILE A 1 192 ? -7.61400 159.42500 21.28700 1.000 57.90226 189 ILE A C 1
ATOM 1360 O O . ILE A 1 192 ? -7.18300 160.37000 21.95800 1.000 57.81268 189 ILE A O 1
ATOM 1365 N N . GLU A 1 193 ? -8.36900 159.61500 20.20200 1.000 53.85760 190 GLU A N 1
ATOM 1366 C CA . GLU A 1 193 ? -8.75900 160.96000 19.79100 1.000 60.86818 190 GLU A CA 1
ATOM 1367 C C . GLU A 1 193 ? -9.66600 161.61500 20.82900 1.000 66.07389 190 GLU A C 1
ATOM 1368 O O . GLU A 1 193 ? -9.52600 162.80900 21.11900 1.000 59.27188 190 GLU A O 1
ATOM 1374 N N . HIS A 1 194 ? -10.60400 160.84900 21.39400 1.000 55.75624 191 HIS A N 1
ATOM 1375 C CA . HIS A 1 194 ? -11.42400 161.36300 22.49200 1.000 50.11426 191 HIS A CA 1
ATOM 1376 C C . HIS A 1 194 ? -10.56000 161.76000 23.68700 1.000 57.86366 191 HIS A C 1
ATOM 1377 O O . HIS A 1 194 ? -10.78000 162.81200 24.31000 1.000 52.96462 191 HIS A O 1
ATOM 1384 N N . ALA A 1 195 ? -9.57300 160.92400 24.02200 1.000 50.07067 192 ALA A N 1
ATOM 1385 C CA . ALA A 1 195 ? -8.67400 161.25200 25.12700 1.000 48.59237 192 ALA A CA 1
ATOM 1386 C C . ALA A 1 195 ? -7.90900 162.54400 24.85600 1.000 54.77667 192 ALA A C 1
ATOM 1387 O O . ALA A 1 195 ? -7.75400 163.38600 25.75200 1.000 59.48264 192 ALA A O 1
ATOM 1389 N N . ILE A 1 196 ? -7.41700 162.71200 23.62600 1.000 54.40408 193 ILE A N 1
ATOM 1390 C CA . ILE A 1 196 ? -6.70000 163.93200 23.26200 1.000 50.93679 193 ILE A CA 1
ATOM 1391 C C . ILE A 1 196 ? -7.62000 165.14000 23.35500 1.000 54.92432 193 ILE A C 1
ATOM 1392 O 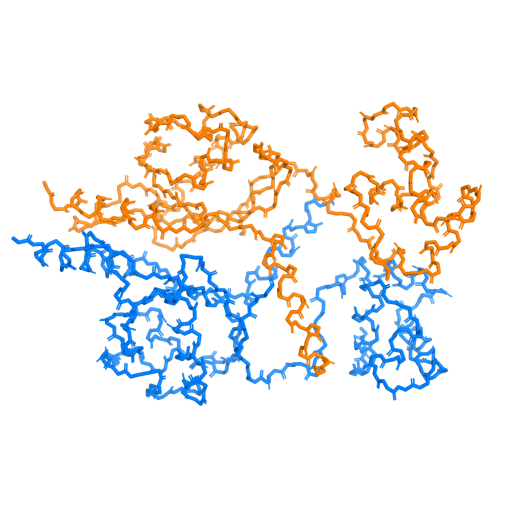O . ILE A 1 196 ? -7.20400 166.22300 23.78000 1.000 53.14115 193 ILE A O 1
ATOM 1397 N N . GLU A 1 197 ? -8.87900 164.98000 22.94200 1.000 59.71893 194 GLU A N 1
ATOM 1398 C CA . GLU A 1 197 ? -9.83300 166.07900 23.04900 1.000 52.48280 194 GLU A CA 1
ATOM 1399 C C . GLU A 1 197 ? -10.01900 166.50000 24.50200 1.000 66.49555 194 GLU A C 1
ATOM 1400 O O . GLU A 1 197 ? -10.01700 167.69800 24.81900 1.000 62.16482 194 GLU A O 1
ATOM 1406 N N . ARG A 1 198 ? -10.14100 165.52500 25.40700 1.000 50.54883 195 ARG A N 1
ATOM 1407 C CA . ARG A 1 198 ? -10.35600 165.87900 26.80700 1.000 55.87021 195 ARG A CA 1
ATOM 1408 C C . ARG A 1 198 ? -9.10400 166.49500 27.42800 1.000 62.60972 195 ARG A C 1
ATOM 1409 O O . ARG A 1 198 ? -9.20200 167.42900 28.23400 1.000 66.47514 195 ARG A O 1
ATOM 1417 N N . ILE A 1 199 ? -7.91900 166.02800 27.02500 1.000 52.63014 196 ILE A N 1
ATOM 1418 C CA . ILE A 1 199 ? -6.67900 166.65100 27.49200 1.000 56.65097 196 ILE A CA 1
ATOM 1419 C C . ILE A 1 199 ? -6.59200 168.09400 27.01100 1.000 64.32732 196 ILE A C 1
ATOM 1420 O O . ILE A 1 199 ? -6.32700 169.02000 27.79200 1.000 67.89078 196 ILE A O 1
ATOM 1425 N N . ARG A 1 200 ? -6.79000 168.29600 25.70600 1.000 71.19418 197 ARG A N 1
ATOM 1426 C CA . ARG A 1 200 ? -6.79500 169.62800 25.11400 1.000 68.78010 197 ARG A CA 1
ATOM 1427 C C . ARG A 1 200 ? -7.72200 170.57100 25.87000 1.000 71.77327 197 ARG A C 1
ATOM 1428 O O . ARG A 1 200 ? -7.33900 171.69300 26.21900 1.000 60.97950 197 ARG A O 1
ATOM 1436 N N . ASN A 1 201 ? -8.95400 170.12700 26.13100 1.000 66.85757 198 ASN A N 1
ATOM 1437 C CA . ASN A 1 201 ? -9.90600 170.99600 26.81500 1.000 69.41827 198 ASN A CA 1
ATOM 1438 C C . ASN A 1 201 ? -9.48300 171.26300 28.25300 1.000 64.59448 198 ASN A C 1
ATOM 1439 O O . ASN A 1 201 ? -9.69500 172.36600 28.77000 1.000 69.71686 198 ASN A O 1
ATOM 1444 N N . LYS A 1 202 ? -8.88700 170.27000 28.92000 1.000 66.31432 199 LYS A N 1
ATOM 1445 C CA . LYS A 1 202 ? -8.37300 170.51100 30.26300 1.000 45.94531 199 LYS A CA 1
ATOM 1446 C C . LYS A 1 202 ? -7.26700 171.56000 30.25600 1.000 63.11018 199 LYS A C 1
ATOM 1447 O O . LYS A 1 202 ? -7.14300 172.33800 31.20800 1.000 73.79626 199 LYS A O 1
ATOM 1453 N N . PHE A 1 203 ? -6.45600 171.59700 29.19800 1.000 81.33089 200 PHE A N 1
ATOM 1454 C CA . PHE A 1 203 ? -5.43200 172.63000 29.08100 1.000 66.83115 200 PHE A CA 1
ATOM 1455 C C . PHE A 1 203 ? -6.00300 173.97300 28.64800 1.000 59.68877 200 PHE A C 1
ATOM 1456 O O . PHE A 1 203 ? -5.34200 175.00200 28.83200 1.000 58.92344 200 PHE A O 1
ATOM 1464 N N . GLY A 1 204 ? -7.20700 173.98600 28.08200 1.000 73.22022 201 GLY A N 1
ATOM 1465 C CA . GLY A 1 204 ? -7.74400 175.19000 27.48700 1.000 73.34731 201 GLY A CA 1
ATOM 1466 C C . GLY A 1 204 ? -7.21600 175.48100 26.10500 1.000 85.64897 201 GLY A C 1
ATOM 1467 O O . GLY A 1 204 ? -7.37400 176.60300 25.61400 1.000 84.48609 201 GLY A O 1
ATOM 1468 N N . ALA A 1 205 ? -6.58900 174.50100 25.46000 1.000 80.64012 202 ALA A N 1
ATOM 1469 C CA . ALA A 1 205 ? -6.00500 174.70700 24.14600 1.000 77.05828 202 ALA A CA 1
ATOM 1470 C C . ALA A 1 205 ? -7.06900 174.60600 23.06000 1.000 71.21199 202 ALA A C 1
ATOM 1471 O O . ALA A 1 205 ? -8.08300 173.91800 23.21100 1.000 61.34481 202 ALA A O 1
ATOM 1473 N N . GLY A 1 206 ? -6.82000 175.29100 21.94700 1.000 71.96676 203 GLY A N 1
ATOM 1474 C CA . GLY A 1 206 ? -7.78100 175.34200 20.86300 1.000 67.16604 203 GLY A CA 1
ATOM 1475 C C . GLY A 1 206 ? -7.58700 174.23900 19.84500 1.000 74.70837 203 GLY A C 1
ATOM 1476 O O . GLY A 1 206 ? -8.54000 173.83300 19.17300 1.000 72.30676 203 GLY A O 1
ATOM 1477 N N . ASN A 1 207 ? -6.35800 173.74100 19.72400 1.000 71.39796 204 ASN A N 1
ATOM 1478 C CA . ASN A 1 207 ? -6.06700 172.62500 18.83600 1.000 68.54632 204 ASN A CA 1
ATOM 1479 C C . ASN A 1 207 ? -4.88000 171.84600 19.39100 1.000 69.59127 204 ASN A C 1
ATOM 1480 O O . ASN A 1 207 ? -4.30700 172.19700 20.42700 1.000 64.70921 204 ASN A O 1
ATOM 1485 N N . LYS A 1 208 ? -4.51900 170.77200 18.68200 1.000 72.25334 205 LYS A N 1
ATOM 1486 C CA . LYS A 1 208 ? -3.41500 169.91800 19.11300 1.000 58.42446 205 LYS A CA 1
ATOM 1487 C C . LYS A 1 208 ? -2.11200 170.70000 19.22400 1.000 60.60517 205 LYS A C 1
ATOM 1488 O O . LYS A 1 208 ? -1.30900 170.45500 20.13100 1.000 65.91695 205 LYS A O 1
ATOM 1494 N N . ARG A 1 209 ? -1.87300 171.63000 18.29700 1.000 68.75382 206 ARG A N 1
ATOM 1495 C CA . ARG A 1 209 ? -0.60500 172.35200 18.30000 1.000 60.08660 206 ARG A CA 1
ATOM 1496 C C . ARG A 1 209 ? -0.52700 173.30400 19.48800 1.000 58.50149 206 ARG A C 1
ATOM 1497 O O . ARG A 1 209 ? 0.52100 173.41600 20.14200 1.000 63.96739 206 ARG A O 1
ATOM 1505 N N . GLU A 1 210 ? -1.64200 173.96500 19.80600 1.000 75.67135 207 GLU A N 1
ATOM 1506 C CA . GLU A 1 210 ? -1.69600 174.77100 21.01900 1.000 74.09246 207 GLU A CA 1
ATOM 1507 C C . GLU A 1 210 ? -1.54400 173.90100 22.25900 1.000 74.25122 207 GLU A C 1
ATOM 1508 O O . GLU A 1 210 ? -0.95300 174.33000 23.25500 1.000 67.31567 207 GLU A O 1
ATOM 1514 N N . LEU A 1 211 ? -2.07400 172.67500 22.21900 1.000 68.99313 208 LEU A N 1
ATOM 1515 C CA . LEU A 1 211 ? -1.89700 171.75100 23.33600 1.000 58.41567 208 LEU A CA 1
ATOM 1516 C C . LEU A 1 211 ? -0.42700 171.41600 23.54300 1.000 62.41833 208 LEU A C 1
ATOM 1517 O O . LEU A 1 211 ? 0.06800 171.42100 24.67500 1.000 71.24608 208 LEU A O 1
ATOM 1522 N N . ILE A 1 212 ? 0.28200 171.09800 22.45700 1.000 63.79786 209 ILE A N 1
ATOM 1523 C CA . ILE A 1 212 ? 1.71100 170.81100 22.55400 1.000 58.23637 209 ILE A CA 1
ATOM 1524 C C . ILE A 1 212 ? 2.45200 172.00600 23.13900 1.000 72.56577 209 ILE A C 1
ATOM 1525 O O . ILE A 1 212 ? 3.28500 171.86200 24.04300 1.000 80.61470 209 ILE A O 1
ATOM 1530 N N . ASP A 1 213 ? 2.14800 173.20800 22.64300 1.000 66.86384 210 ASP A N 1
ATOM 1531 C CA . ASP A 1 213 ? 2.84600 174.39800 23.12400 1.000 63.57874 210 ASP A CA 1
ATOM 1532 C C . ASP A 1 213 ? 2.57200 174.63700 24.60700 1.000 73.71548 210 ASP A C 1
ATOM 1533 O O . ASP A 1 213 ? 3.49900 174.86800 25.39700 1.000 77.88755 210 ASP A O 1
ATOM 1538 N N . MET A 1 214 ? 1.29900 174.57900 25.00400 1.000 64.00008 211 MET A N 1
ATOM 1539 C CA . MET A 1 214 ? 0.92900 174.79300 26.39900 1.000 61.99687 211 MET A CA 1
ATOM 1540 C C . MET A 1 214 ? 1.58800 173.76300 27.31000 1.000 71.20839 211 MET A C 1
ATOM 1541 O O . MET A 1 214 ? 2.14800 174.11200 28.35600 1.000 74.02757 211 MET A O 1
ATOM 1546 N N . ALA A 1 215 ? 1.52400 172.48400 26.93200 1.000 64.03578 212 ALA A N 1
ATOM 1547 C CA . ALA A 1 215 ? 2.09700 171.43700 27.77000 1.000 64.62062 212 ALA A CA 1
ATOM 1548 C C . ALA A 1 215 ? 3.60900 171.57700 27.88300 1.000 68.89924 212 ALA A C 1
ATOM 1549 O O . ALA A 1 215 ? 4.17500 171.39000 28.96600 1.000 69.21387 212 ALA A O 1
ATOM 1551 N N . MET A 1 216 ? 4.28700 171.89600 26.77600 1.000 62.50094 213 MET A N 1
ATOM 1552 C CA . MET A 1 216 ? 5.73400 172.06900 26.83700 1.000 63.66577 213 MET A CA 1
ATOM 1553 C C . MET A 1 216 ? 6.11100 173.26600 27.70000 1.000 77.51919 213 MET A C 1
ATOM 1554 O O . MET A 1 216 ? 7.12100 173.23000 28.41300 1.000 73.59739 213 MET A O 1
ATOM 1559 N N . SER A 1 217 ? 5.30600 174.33000 27.66700 1.000 71.17603 214 SER A N 1
ATOM 1560 C CA . SER A 1 217 ? 5.64000 175.51200 28.45100 1.000 65.03687 214 SER A CA 1
ATOM 1561 C C . SER A 1 217 ? 5.27000 175.36600 29.92200 1.000 82.79076 214 SER A C 1
ATOM 1562 O O . SER A 1 217 ? 5.76600 176.14100 30.74900 1.000 84.11379 214 SER A O 1
ATOM 1565 N N . LYS A 1 218 ? 4.42300 174.39800 30.26900 1.000 74.52043 215 LYS A N 1
ATOM 1566 C CA . LYS A 1 218 ? 3.99800 174.19500 31.64800 1.000 55.01917 215 LYS A CA 1
ATOM 1567 C C . LYS A 1 218 ? 4.74600 173.06100 32.33800 1.000 59.47251 215 LYS A C 1
ATOM 1568 O O . LYS A 1 218 ? 4.31500 172.60800 33.40200 1.000 74.33277 215 LYS A O 1
ATOM 1574 N N . GLY A 1 219 ? 5.84800 172.58700 31.75700 1.000 65.49233 216 GLY A N 1
ATOM 1575 C CA . GLY A 1 219 ? 6.66600 171.57900 32.40300 1.000 60.59080 216 GLY A CA 1
ATOM 1576 C C . GLY A 1 219 ? 6.22300 170.14500 32.22200 1.000 62.78502 216 GLY A C 1
ATOM 1577 O O . GLY A 1 219 ? 6.78000 169.25700 32.87800 1.000 65.52749 216 GLY A O 1
ATOM 1578 N N . TYR A 1 220 ? 5.25400 169.87700 31.34700 1.000 59.10936 217 TYR A N 1
ATOM 1579 C CA . TYR A 1 220 ? 4.70400 168.53200 31.23900 1.000 53.50212 217 TYR A CA 1
ATOM 1580 C C . TYR A 1 220 ? 5.59600 167.55700 30.48000 1.000 54.22056 217 TYR A C 1
ATOM 1581 O O . TYR A 1 220 ? 5.28100 166.36200 30.44900 1.000 51.61066 217 TYR A O 1
ATOM 1590 N N . TYR A 1 221 ? 6.68800 168.01700 29.86000 1.000 61.47093 218 TYR A N 1
ATOM 1591 C CA . TYR A 1 221 ? 7.60500 167.06300 29.24300 1.000 66.13122 218 TYR A CA 1
ATOM 1592 C C . TYR A 1 221 ? 8.30200 166.19700 30.28300 1.000 60.96671 218 TYR A C 1
ATOM 1593 O O . TYR A 1 221 ? 8.69700 165.06500 29.98100 1.000 70.91606 218 TYR A O 1
ATOM 1602 N N . SER A 1 222 ? 8.45200 166.69800 31.50400 1.000 66.65349 219 SER A N 1
ATOM 1603 C CA . SER A 1 222 ? 9.11300 165.97200 32.57800 1.000 74.67840 219 SER A CA 1
ATOM 1604 C C . SER A 1 222 ? 8.13400 165.17600 33.42300 1.000 68.56157 219 SER A C 1
ATOM 1605 O O . SER A 1 222 ? 8.53800 164.58300 34.42800 1.000 78.25767 219 SER A O 1
ATOM 1608 N N . MET A 1 223 ? 6.86300 165.15400 33.04200 1.000 66.63721 220 MET A N 1
ATOM 1609 C CA . MET A 1 223 ? 5.86800 164.41100 33.79500 1.000 64.49401 220 MET A CA 1
ATOM 1610 C C . MET A 1 223 ? 6.02600 162.91300 33.58100 1.000 52.45390 220 MET A C 1
ATOM 1611 O O . MET A 1 223 ? 6.25300 162.43600 32.46700 1.000 71.81863 220 MET A O 1
ATOM 1616 N N . VAL A 1 224 ? 5.91300 162.17200 34.67100 1.000 72.98066 221 VAL A N 1
ATOM 1617 C CA . VAL A 1 224 ? 5.88400 160.71500 34.65500 1.000 65.46321 221 VAL A CA 1
ATOM 1618 C C . VAL A 1 224 ? 4.44900 160.28700 34.92100 1.000 67.92066 221 VAL A C 1
ATOM 1619 O O . VAL A 1 224 ? 3.82800 160.81100 35.85600 1.000 59.11077 221 VAL A O 1
ATOM 1623 N N . PRO A 1 225 ? 3.87700 159.39800 34.12200 1.000 59.55460 222 PRO A N 1
ATOM 1624 C CA . PRO A 1 225 ? 2.49000 159.00300 34.36300 1.000 53.32244 222 PRO A CA 1
ATOM 1625 C C . PRO A 1 225 ? 2.39400 158.36100 35.74000 1.000 53.07780 222 PRO A C 1
ATOM 1626 O O . PRO A 1 225 ? 3.18300 157.48400 36.09500 1.000 55.43092 222 PRO A O 1
ATOM 1630 N N . LYS A 1 226 ? 1.41100 158.81800 36.51500 1.000 58.27042 223 LYS A N 1
ATOM 1631 C CA . LYS A 1 226 ? 1.29100 158.40200 37.90700 1.000 69.47661 223 LYS A CA 1
ATOM 1632 C C . LYS A 1 226 ? 0.99700 156.91200 38.05200 1.000 68.18085 223 LYS A C 1
ATOM 1633 O O . LYS A 1 226 ? 1.21000 156.35100 39.13300 1.000 73.75682 223 LYS A O 1
ATOM 1639 N N . ALA A 1 227 ? 0.49000 156.25700 37.00000 1.000 61.19969 224 ALA A N 1
ATOM 1640 C CA . ALA A 1 227 ? 0.33900 154.80400 37.06100 1.000 60.44370 224 ALA A CA 1
ATOM 1641 C C . ALA A 1 227 ? 1.67400 154.09600 37.26800 1.000 67.88195 224 ALA A C 1
ATOM 1642 O O . ALA A 1 227 ? 1.69300 152.95200 37.73600 1.000 82.08221 224 ALA A O 1
ATOM 1644 N N . LEU A 1 228 ? 2.78200 154.74800 36.91600 1.000 64.09395 225 LEU A N 1
ATOM 1645 C CA . LEU A 1 228 ? 4.13100 154.24200 37.13600 1.000 58.45885 225 LEU A CA 1
ATOM 1646 C C . LEU A 1 228 ? 4.61200 154.43300 38.56900 1.000 64.75216 225 LEU A C 1
ATOM 1647 O O . LEU A 1 228 ? 5.64100 153.86000 38.93900 1.000 70.96297 225 LEU A O 1
ATOM 1652 N N . PHE A 1 229 ? 3.90300 155.21400 39.38000 1.000 63.81535 226 PHE A N 1
ATOM 1653 C CA . PHE A 1 229 ? 4.37500 155.53000 40.71900 1.000 64.13695 226 PHE A CA 1
ATOM 1654 C C . PHE A 1 229 ? 4.30900 154.30900 41.62900 1.000 65.54105 226 PHE A C 1
ATOM 1655 O O . PHE A 1 229 ? 3.45300 153.43400 41.47500 1.000 75.05985 226 PHE A O 1
ATOM 1663 N N . HIS A 1 230 ? 5.23600 154.27200 42.58300 1.000 73.22585 227 HIS A N 1
ATOM 1664 C CA . HIS A 1 230 ? 5.37400 153.22800 43.59900 1.000 59.03353 227 HIS A CA 1
ATOM 1665 C C . HIS A 1 230 ? 5.16100 151.82200 43.03700 1.000 64.85673 227 HIS A C 1
ATOM 1666 O O . HIS A 1 230 ? 4.32400 151.05300 43.51100 1.000 64.78128 227 HIS A O 1
ATOM 1673 N N . THR A 1 231 ? 5.95900 151.46900 42.03400 1.000 54.90650 228 THR A N 1
ATOM 1674 C CA . THR A 1 231 ? 6.13500 150.07300 41.65500 1.000 75.40672 228 THR A CA 1
ATOM 1675 C C . THR A 1 231 ? 7.62500 149.79700 41.57200 1.000 83.66582 228 THR A C 1
ATOM 1676 O O . THR A 1 231 ? 8.37400 150.57400 40.96900 1.000 87.28539 228 THR A O 1
ATOM 1680 N N . GLN A 1 232 ? 8.05200 148.69500 42.17100 1.000 91.15349 229 GLN A N 1
ATOM 1681 C CA . GLN A 1 232 ? 9.45900 148.42200 42.42600 1.000 84.32087 229 GLN A CA 1
ATOM 1682 C C . GLN A 1 232 ? 10.13300 147.91700 41.15300 1.000 77.66362 229 GLN A C 1
ATOM 1683 O O . GLN A 1 232 ? 9.67600 146.93300 40.56000 1.000 86.40612 229 GLN A O 1
ATOM 1689 N N . VAL A 1 233 ? 11.21600 148.57600 40.72000 1.000 70.28332 230 VAL A N 1
ATOM 1690 C CA . VAL A 1 233 ? 11.92400 148.16300 39.51000 1.000 77.88946 230 VAL A CA 1
ATOM 1691 C C . VAL A 1 233 ? 13.42900 148.24000 39.72900 1.000 69.56093 230 VAL A C 1
ATOM 1692 O O . VAL A 1 233 ? 13.93300 149.00900 40.55200 1.000 63.78203 230 VAL A O 1
ATOM 1696 N N . SER A 1 234 ? 14.14900 147.46600 38.92600 1.000 70.86577 231 SER A N 1
ATOM 1697 C CA . SER A 1 234 ? 15.56800 147.69100 38.67700 1.000 79.91011 231 SER A CA 1
ATOM 1698 C C . SER A 1 234 ? 15.84700 147.25200 37.25300 1.000 85.81382 231 SER A C 1
ATOM 1699 O O . SER A 1 234 ? 15.67800 146.07700 36.92300 1.000 80.95521 231 SER A O 1
ATOM 1702 N N . MET A 1 235 ? 16.27900 148.18600 36.42000 1.000 86.03779 232 MET A N 1
ATOM 1703 C CA . MET A 1 235 ? 16.38700 147.98400 34.98300 1.000 90.52178 232 MET A CA 1
ATOM 1704 C C . MET A 1 235 ? 17.72000 148.53400 34.50400 1.000 93.68884 232 MET A C 1
ATOM 1705 O O . MET A 1 235 ? 18.12400 149.62700 34.91100 1.000 86.21515 232 MET A O 1
ATOM 1710 N N . LEU A 1 236 ? 18.38600 147.81600 33.60600 1.000 90.12496 233 LEU A N 1
ATOM 1711 C CA . LEU A 1 236 ? 19.61100 148.36400 33.05300 1.000 99.27744 233 LEU A CA 1
ATOM 1712 C C . LEU A 1 236 ? 19.23300 149.31300 31.92900 1.000 97.73488 233 LEU A C 1
ATOM 1713 O O . LEU A 1 236 ? 18.35400 149.01300 31.11500 1.000 97.62828 233 LEU A O 1
ATOM 1718 N N . LEU A 1 237 ? 19.86100 150.47800 31.91800 1.000 90.74722 234 LEU A N 1
ATOM 1719 C CA . LEU A 1 237 ? 19.59700 151.46100 30.88500 1.000 88.93020 234 LEU A CA 1
ATOM 1720 C C . LEU A 1 237 ? 20.40000 151.13400 29.63600 1.000 90.92357 234 LEU A C 1
ATOM 1721 O O . LEU A 1 237 ? 21.55600 150.70900 29.71400 1.000 100.30115 234 LEU A O 1
ATOM 1726 N N . LYS A 1 238 ? 19.77300 151.32100 28.48100 1.000 109.01957 235 LYS A N 1
ATOM 1727 C CA . LYS A 1 238 ? 20.32200 150.82100 27.22800 1.000 109.99433 235 LYS A CA 1
ATOM 1728 C C . LYS A 1 238 ? 20.45200 151.91800 26.17600 1.000 111.54336 235 LYS A C 1
ATOM 1729 O O . LYS A 1 238 ? 21.37600 152.73100 26.22200 1.000 110.51924 235 LYS A O 1
ATOM 1735 N N . GLU B 1 8 ? 55.01600 158.84400 51.64100 1.000 130.70690 5 GLU B N 1
ATOM 1736 C CA . GLU B 1 8 ? 53.79700 158.95100 52.43300 1.000 125.95912 5 GLU B CA 1
ATOM 1737 C C . GLU B 1 8 ? 52.72400 157.99400 51.92800 1.000 123.86343 5 GLU B C 1
ATOM 1738 O O . GLU B 1 8 ? 52.73400 157.58600 50.76800 1.000 128.96795 5 GLU B O 1
ATOM 1744 N N . GLY B 1 9 ? 51.79700 157.63500 52.81700 1.000 132.39100 6 GLY B N 1
ATOM 1745 C CA . GLY B 1 9 ? 50.73000 156.72400 52.44400 1.000 143.12519 6 GLY B CA 1
ATOM 1746 C C . GLY B 1 9 ? 49.65200 157.35700 51.59100 1.000 134.25297 6 GLY B C 1
ATOM 1747 O O . GLY B 1 9 ? 49.02100 156.67700 50.76900 1.000 130.15283 6 GLY B O 1
ATOM 1748 N N . ASP B 1 10 ? 49.42100 158.65800 51.75700 1.000 122.59418 7 ASP B N 1
ATOM 1749 C CA . ASP B 1 10 ? 48.34500 159.26500 50.99300 1.000 121.54926 7 ASP B CA 1
ATOM 1750 C C . ASP B 1 10 ? 48.66600 159.39200 49.50400 1.000 129.78968 7 ASP B C 1
ATOM 1751 O O . ASP B 1 10 ? 47.73600 159.36300 48.69200 1.000 125.08880 7 ASP B O 1
ATOM 1756 N N . ASP B 1 11 ? 49.93300 159.35000 49.08700 1.000 120.73167 8 ASP B N 1
ATOM 1757 C CA . ASP B 1 11 ? 50.14200 159.32000 47.63900 1.000 119.09798 8 ASP B CA 1
ATOM 1758 C C . ASP B 1 11 ? 50.13200 157.88800 47.12000 1.000 121.39530 8 ASP B C 1
ATOM 1759 O O . ASP B 1 11 ? 49.87600 157.65900 45.92700 1.000 128.92935 8 ASP B O 1
ATOM 1764 N N . ALA B 1 12 ? 50.33400 156.91400 48.01300 1.000 124.07577 9 ALA B N 1
ATOM 1765 C CA . ALA B 1 12 ? 49.95000 155.55800 47.64900 1.000 131.46371 9 ALA B CA 1
ATOM 1766 C C . ALA B 1 12 ? 48.46000 155.50500 47.33800 1.000 126.85410 9 ALA B C 1
ATOM 1767 O O . ALA B 1 12 ? 48.04400 154.83900 46.38500 1.000 118.92891 9 ALA B O 1
ATOM 1769 N N . TYR B 1 13 ? 47.64500 156.21000 48.13500 1.000 128.17225 10 TYR B N 1
ATOM 1770 C CA . TYR B 1 13 ? 46.21700 156.32500 47.84200 1.000 129.31640 10 TYR B CA 1
ATOM 1771 C C . TYR B 1 13 ? 45.97800 157.09100 46.53800 1.000 123.43569 10 TYR B C 1
ATOM 1772 O O . TYR B 1 13 ? 45.04700 156.77400 45.78700 1.000 116.12442 10 TYR B O 1
ATOM 1781 N N . ILE B 1 14 ? 46.79800 158.10700 46.24900 1.000 117.16103 11 ILE B N 1
ATOM 1782 C CA . ILE B 1 14 ? 46.57800 158.84600 45.00300 1.000 111.13374 11 ILE B CA 1
ATOM 1783 C C . ILE B 1 14 ? 46.85800 157.95500 43.79800 1.000 114.42026 11 ILE B C 1
ATOM 1784 O O . ILE B 1 14 ? 46.09500 157.96000 42.83400 1.000 115.42482 11 ILE B O 1
ATOM 1789 N N . ARG B 1 15 ? 47.90100 157.12000 43.86300 1.000 109.18847 12 ARG B N 1
ATOM 1790 C CA . ARG B 1 15 ? 48.18900 156.22400 42.74100 1.000 116.09777 12 ARG B CA 1
ATOM 1791 C C . ARG B 1 15 ? 47.09900 155.16200 42.62300 1.000 114.99027 12 ARG B C 1
ATOM 1792 O O . ARG B 1 15 ? 46.80000 154.75300 41.49000 1.000 101.31611 12 ARG B O 1
ATOM 1800 N N . SER B 1 16 ? 46.56500 154.70500 43.75300 1.000 117.86261 13 SER B N 1
ATOM 1801 C CA . SER B 1 16 ? 45.49100 153.68600 43.68200 1.000 113.70048 13 SER B CA 1
ATOM 1802 C C . SER B 1 16 ? 44.27600 154.29500 42.98000 1.000 110.31133 13 SER B C 1
ATOM 1803 O O . SER B 1 16 ? 43.71500 153.62700 42.10100 1.000 106.28077 13 SER B O 1
ATOM 1806 N N . LEU B 1 17 ? 43.92800 155.54200 43.31400 1.000 104.49207 14 LEU B N 1
ATOM 1807 C CA . LEU B 1 17 ? 42.74100 156.17500 42.68300 1.000 97.31594 14 LEU B CA 1
ATOM 1808 C C . LEU B 1 17 ? 43.08700 156.64800 41.26800 1.000 96.14181 14 LEU B C 1
ATOM 1809 O O . LEU B 1 17 ? 42.16900 156.88000 40.49800 1.000 104.83959 14 LEU B O 1
ATOM 1814 N N . ILE B 1 18 ? 44.36100 156.87700 40.96400 1.000 107.36446 15 ILE B N 1
ATOM 1815 C CA . ILE B 1 18 ? 44.71200 157.12300 39.56900 1.000 103.44634 15 ILE B CA 1
ATOM 1816 C C . ILE B 1 18 ? 44.47100 155.86300 38.75900 1.000 105.27208 15 ILE B C 1
ATOM 1817 O O . ILE B 1 18 ? 43.98000 155.92200 37.62700 1.000 114.91085 15 ILE B O 1
ATOM 1822 N N . HIS B 1 19 ? 44.80400 154.69800 39.32100 1.000 99.11728 16 HIS B N 1
ATOM 1823 C CA . HIS B 1 19 ? 44.42400 153.46800 38.63500 1.000 99.13441 16 HIS B CA 1
ATOM 1824 C C . HIS B 1 19 ? 42.90900 153.35200 38.55600 1.000 103.76470 16 HIS B C 1
ATOM 1825 O O . HIS B 1 19 ? 42.35700 152.95300 37.52200 1.000 90.53906 16 HIS B O 1
ATOM 1832 N N . PHE B 1 20 ? 42.22500 153.74000 39.63600 1.000 106.02916 17 PHE B N 1
ATOM 1833 C CA . PHE B 1 20 ? 40.76300 153.72100 39.66000 1.000 103.84421 17 PHE B CA 1
ATOM 1834 C C . PHE B 1 20 ? 40.18100 154.56200 38.52700 1.000 98.48279 17 PHE B C 1
ATOM 1835 O O . PHE B 1 20 ? 39.43300 154.05300 37.68500 1.000 82.65757 17 PHE B O 1
ATOM 1843 N N . PHE B 1 21 ? 40.55700 155.84200 38.46300 1.000 89.05355 18 PHE B N 1
ATOM 1844 C CA . PHE B 1 21 ? 40.01900 156.73600 37.44500 1.000 87.01865 18 PHE B CA 1
ATOM 1845 C C . PHE B 1 21 ? 40.43600 156.27300 36.06300 1.000 96.28928 18 PHE B C 1
ATOM 1846 O O . PHE B 1 21 ? 39.68200 156.43000 35.09200 1.000 92.02205 18 PHE B O 1
ATOM 1854 N N . GLY B 1 22 ? 41.64800 155.71600 35.94800 1.000 97.10750 19 GLY B N 1
ATOM 1855 C CA . GLY B 1 22 ? 42.03800 155.21500 34.65800 1.000 90.85614 19 GLY B CA 1
ATOM 1856 C C . GLY B 1 22 ? 41.25700 154.02300 34.19700 1.000 96.72912 19 GLY B C 1
ATOM 1857 O O . GLY B 1 22 ? 41.47700 153.55600 33.07700 1.000 98.47902 19 GLY B O 1
ATOM 1858 N N . ASN B 1 23 ? 40.37500 153.47700 35.02800 1.000 111.00877 20 ASN B N 1
ATOM 1859 C CA . ASN B 1 23 ? 39.58500 152.36400 34.55100 1.000 104.55454 20 ASN B CA 1
ATOM 1860 C C . ASN B 1 23 ? 38.12300 152.62900 34.86400 1.000 109.98318 20 ASN B C 1
ATOM 1861 O O . ASN B 1 23 ? 37.44000 151.83500 35.52700 1.000 128.39633 20 ASN B O 1
ATOM 1866 N N . GLN B 1 24 ? 37.66200 153.81100 34.45600 1.000 112.26439 21 GLN B N 1
ATOM 1867 C CA . GLN B 1 24 ? 36.26400 154.21500 34.45800 1.000 104.63104 21 GLN B CA 1
ATOM 1868 C C . GLN B 1 24 ? 35.94200 154.84500 33.10500 1.000 103.84300 21 GLN B C 1
ATOM 1869 O O . GLN B 1 24 ? 36.72900 155.64900 32.60000 1.000 110.60380 21 GLN B O 1
ATOM 1875 N N . PRO B 1 25 ? 34.79500 154.50600 32.52200 1.000 110.68959 22 PRO B N 1
ATOM 1876 C CA . PRO B 1 25 ? 34.40800 155.14800 31.25600 1.000 106.63420 22 PRO B CA 1
ATOM 1877 C C . PRO B 1 25 ? 33.99000 156.60000 31.41800 1.000 93.70214 22 PRO B C 1
ATOM 1878 O O . PRO B 1 25 ? 33.97600 157.32500 30.42100 1.000 87.31660 22 PRO B O 1
ATOM 1882 N N . ASP B 1 26 ? 33.65900 157.05000 32.62900 1.000 89.81783 23 ASP B N 1
ATOM 1883 C CA . ASP B 1 26 ? 33.24200 158.42600 32.84900 1.000 79.99529 23 ASP B CA 1
ATOM 1884 C C . ASP B 1 26 ? 34.45500 159.34800 32.92600 1.000 91.97017 23 ASP B C 1
ATOM 1885 O O . ASP B 1 26 ? 35.53300 158.93000 33.35600 1.000 98.35181 23 ASP B O 1
ATOM 1890 N N . PRO B 1 27 ? 34.30700 160.60900 32.51200 1.000 101.94813 24 PRO B N 1
ATOM 1891 C CA . PRO B 1 27 ? 35.35900 161.59000 32.80100 1.000 86.02746 24 PRO B CA 1
ATOM 1892 C C . PRO B 1 27 ? 35.57700 161.76000 34.29700 1.000 79.75358 24 PRO B C 1
ATOM 1893 O O . PRO B 1 27 ? 34.70500 162.25800 35.01700 1.000 83.18016 24 PRO B O 1
ATOM 1897 N N . TRP B 1 28 ? 36.75600 161.35100 34.76200 1.000 83.77738 25 TRP B N 1
ATOM 1898 C CA . TRP B 1 28 ? 37.13600 161.39100 36.16600 1.000 74.22318 25 TRP B CA 1
ATOM 1899 C C . TRP B 1 28 ? 38.46200 162.12700 36.29500 1.000 80.85203 25 TRP B C 1
ATOM 1900 O O . TRP B 1 28 ? 39.29600 162.08800 35.38700 1.000 74.09003 25 TRP B O 1
ATOM 1911 N N . GLY B 1 29 ? 38.66000 162.78900 37.43200 1.000 82.07592 26 GLY B N 1
ATOM 1912 C CA . GLY B 1 29 ? 39.93700 163.44500 37.65900 1.000 79.81771 26 GLY B CA 1
ATOM 1913 C C . GLY B 1 29 ? 40.04100 164.03500 39.04800 1.000 82.94040 26 GLY B C 1
ATOM 1914 O O . GLY B 1 29 ? 39.07700 164.06100 39.81700 1.000 84.44672 26 GLY B O 1
ATOM 1915 N N . ILE B 1 30 ? 41.24500 164.52100 39.34600 1.000 93.33209 27 ILE B N 1
ATOM 1916 C CA . ILE B 1 30 ? 41.59000 165.13000 40.62300 1.000 95.00856 27 ILE B CA 1
ATOM 1917 C C . ILE B 1 30 ? 42.39300 166.39900 40.37600 1.000 92.96386 27 ILE B C 1
ATOM 1918 O O . ILE B 1 30 ? 43.29700 166.42000 39.52800 1.000 81.67975 27 ILE B O 1
ATOM 1923 N N . LYS B 1 31 ? 42.09300 167.43200 41.17200 1.000 91.05153 28 LYS B N 1
ATOM 1924 C CA . LYS B 1 31 ? 42.83300 168.68400 41.23700 1.000 97.61608 28 LYS B CA 1
ATOM 1925 C C . LYS B 1 31 ? 43.19000 168.98600 42.68600 1.000 103.57632 28 LYS B C 1
ATOM 1926 O O . LYS B 1 31 ? 42.76100 168.29700 43.61500 1.000 105.32674 28 LYS B O 1
ATOM 1932 N N . ASP B 1 32 ? 43.99300 170.03000 42.86400 1.000 104.56702 29 ASP B N 1
ATOM 1933 C CA . ASP B 1 32 ? 44.52400 170.42600 44.15800 1.000 101.66111 29 ASP B CA 1
ATOM 1934 C C . ASP B 1 32 ? 43.76500 171.64100 44.69700 1.000 106.68752 29 ASP B C 1
ATOM 1935 O O . ASP B 1 32 ? 42.72800 172.04500 44.16300 1.000 115.20994 29 ASP B O 1
ATOM 1940 N N . THR B 1 33 ? 44.28800 172.22800 45.78000 1.000 98.19805 30 THR B N 1
ATOM 1941 C CA . THR B 1 33 ? 43.71900 173.45400 46.33200 1.000 87.33009 30 THR B CA 1
ATOM 1942 C C . THR B 1 33 ? 44.02300 174.67400 45.47300 1.000 90.00686 30 THR B C 1
ATOM 1943 O O . THR B 1 33 ? 43.35900 175.70600 45.62400 1.000 95.08055 30 THR B O 1
ATOM 1947 N N . LYS B 1 34 ? 45.00200 174.57600 44.57200 1.000 103.92320 31 LYS B N 1
ATOM 1948 C CA . LYS B 1 34 ? 45.24100 175.61100 43.57400 1.000 117.89320 31 LYS B CA 1
ATOM 1949 C C . LYS B 1 34 ? 44.55700 175.28600 42.25000 1.000 101.29805 31 LYS B C 1
ATOM 1950 O O . LYS B 1 34 ? 44.86600 175.90700 41.23000 1.000 93.28686 31 LYS B O 1
ATOM 1956 N N . SER B 1 35 ? 43.62100 174.33100 42.26400 1.000 104.50108 32 SER B N 1
ATOM 1957 C CA . SER B 1 35 ? 42.93100 173.83100 41.07400 1.000 110.52321 32 SER B CA 1
ATOM 1958 C C . SER B 1 35 ? 43.87900 173.48100 39.94000 1.000 104.26516 32 SER B C 1
ATOM 1959 O O . SER B 1 35 ? 43.47300 173.50400 38.77500 1.000 105.08152 32 SER B O 1
ATOM 1962 N N . VAL B 1 36 ? 45.13000 173.13300 40.22300 1.000 91.03804 33 VAL B N 1
ATOM 1963 C CA . VAL B 1 36 ? 46.03400 172.69500 39.17200 1.000 102.50814 33 VAL B CA 1
ATOM 1964 C C . VAL B 1 36 ? 45.89400 171.18700 39.06200 1.000 98.58547 33 VAL B C 1
ATOM 1965 O O . VAL B 1 36 ? 45.86100 170.48100 40.07800 1.000 94.47251 33 VAL B O 1
ATOM 1969 N N . PHE B 1 37 ? 45.78100 170.69500 37.83000 1.000 99.84381 34 PHE B N 1
ATOM 1970 C CA . PHE B 1 37 ? 45.44800 169.29700 37.60200 1.000 86.25289 34 PHE B CA 1
ATOM 1971 C C . PHE B 1 37 ? 46.45800 168.36100 38.25000 1.000 107.60807 34 PHE B C 1
ATOM 1972 O O . PHE B 1 37 ? 47.67200 168.53500 38.11100 1.000 120.57023 34 PHE B O 1
ATOM 1980 N N . ILE B 1 38 ? 45.94100 167.36300 38.95900 1.000 106.26353 35 ILE B N 1
ATOM 1981 C CA . ILE B 1 38 ? 46.75200 166.26800 39.46400 1.000 90.80642 35 ILE B CA 1
ATOM 1982 C C . ILE B 1 38 ? 46.60800 165.02600 38.59700 1.000 96.43088 35 ILE B C 1
ATOM 1983 O O . ILE B 1 38 ? 47.60400 164.37300 38.28400 1.000 88.67773 35 ILE B O 1
ATOM 1988 N N . TYR B 1 39 ? 45.38100 164.69800 38.18700 1.000 99.78292 36 TYR B N 1
ATOM 1989 C CA . TYR B 1 39 ? 45.19900 163.63500 37.20300 1.000 93.94826 36 TYR B CA 1
ATOM 1990 C C . TYR B 1 39 ? 43.83400 163.78000 36.54300 1.000 83.96534 36 TYR B C 1
ATOM 1991 O O . TYR B 1 39 ? 42.92900 164.40300 37.09700 1.000 76.69329 36 TYR B O 1
ATOM 2000 N N . ALA B 1 40 ? 43.72300 163.24700 35.32700 1.000 81.29539 37 ALA B N 1
ATOM 2001 C CA . ALA B 1 40 ? 42.45300 163.13200 34.62300 1.000 91.25314 37 ALA B CA 1
ATOM 2002 C C . ALA B 1 40 ? 42.56900 161.96200 33.65600 1.000 83.68412 37 ALA B C 1
ATOM 2003 O O . ALA B 1 40 ? 43.58400 161.83500 32.96900 1.000 86.10718 37 ALA B O 1
ATOM 2005 N N . ASN B 1 41 ? 41.57500 161.07700 33.64700 1.000 79.67293 38 ASN B N 1
ATOM 2006 C CA . ASN B 1 41 ? 41.64900 159.91200 32.77500 1.000 83.48840 38 ASN B CA 1
ATOM 2007 C C . ASN B 1 41 ? 41.56100 160.32900 31.30400 1.000 74.66598 38 ASN B C 1
ATOM 2008 O O . ASN B 1 41 ? 41.31800 161.49200 30.96700 1.000 78.79026 38 ASN B O 1
ATOM 2013 N N . GLN B 1 42 ? 41.78700 159.35400 30.42300 1.000 77.26597 39 GLN B N 1
ATOM 2014 C CA . GLN B 1 42 ? 41.68000 159.61800 28.99000 1.000 92.05806 39 GLN B CA 1
ATOM 2015 C C . GLN B 1 42 ? 40.27900 160.02900 28.57700 1.000 97.37502 39 GLN B C 1
ATOM 2016 O O . GLN B 1 42 ? 40.15800 160.89500 27.69300 1.000 90.73737 39 GLN B O 1
ATOM 2022 N N . PRO B 1 43 ? 39.20200 159.48800 29.14800 1.000 104.23480 40 PRO B N 1
ATOM 2023 C CA . PRO B 1 43 ? 37.88600 160.04700 28.82700 1.000 95.04989 40 PRO B CA 1
ATOM 2024 C C . PRO B 1 43 ? 37.77200 161.55000 29.03300 1.000 99.42738 40 PRO B C 1
ATOM 2025 O O . PRO B 1 43 ? 37.23000 162.23400 28.15700 1.000 86.82569 40 PRO B O 1
ATOM 2029 N N . PHE B 1 44 ? 38.25000 162.09200 30.15700 1.000 89.79013 41 PHE B N 1
ATOM 2030 C CA . PHE B 1 44 ? 38.01300 163.51000 30.40500 1.000 84.13428 41 PHE B CA 1
ATOM 2031 C C . PHE B 1 44 ? 38.77500 164.38700 29.43800 1.000 93.76031 41 PHE B C 1
ATOM 2032 O O . PHE B 1 44 ? 38.20400 165.26400 28.78200 1.000 94.69245 41 PHE B O 1
ATOM 2040 N N . ARG B 1 45 ? 40.07700 164.20000 29.37700 1.000 99.56211 42 ARG B N 1
ATOM 2041 C CA . ARG B 1 45 ? 40.83700 165.06700 28.52100 1.000 98.56581 42 ARG B CA 1
ATOM 2042 C C . ARG B 1 45 ? 40.64800 164.70700 27.06700 1.000 95.24123 42 ARG B C 1
ATOM 2043 O O . ARG B 1 45 ? 41.20800 165.39900 26.23400 1.000 114.44884 42 ARG B O 1
ATOM 2051 N N . GLU B 1 46 ? 39.94400 163.60000 26.72900 1.000 83.80303 43 GLU B N 1
ATOM 2052 C CA . GLU B 1 46 ? 39.44300 163.48400 25.35100 1.000 87.14477 43 GLU B CA 1
ATOM 2053 C C . GLU B 1 46 ? 38.12000 164.22700 25.17800 1.000 99.66162 43 GLU B C 1
ATOM 2054 O O . GLU B 1 46 ? 37.77000 164.62700 24.05600 1.000 85.69572 43 GLU B O 1
ATOM 2060 N N . LEU B 1 47 ? 37.40000 164.44200 26.28000 1.000 99.50017 44 LEU B N 1
ATOM 2061 C CA . LEU B 1 47 ? 36.20000 165.26500 26.27500 1.000 84.99521 44 LEU B CA 1
ATOM 2062 C C . LEU B 1 47 ? 36.57500 166.74000 26.25100 1.000 94.97332 44 LEU B C 1
ATOM 2063 O O . LEU B 1 47 ? 35.90700 167.54300 25.59200 1.000 78.64363 44 LEU B O 1
ATOM 2068 N N . VAL B 1 48 ? 37.64600 167.10100 26.95900 1.000 88.99645 45 VAL B N 1
ATOM 2069 C CA . VAL B 1 48 ? 38.34500 168.36700 26.77600 1.000 90.02519 45 VAL B CA 1
ATOM 2070 C C . VAL B 1 48 ? 39.32400 168.14800 25.62100 1.000 103.23445 45 VAL B C 1
ATOM 2071 O O . VAL B 1 48 ? 39.52700 167.00600 25.19700 1.000 104.72434 45 VAL B O 1
ATOM 2075 N N . GLY B 1 49 ? 39.89000 169.22600 25.06300 1.000 87.37531 46 GLY B N 1
ATOM 2076 C CA . GLY B 1 49 ? 40.73900 169.10600 23.89800 1.000 102.41476 46 GLY B CA 1
ATOM 2077 C C . GLY B 1 49 ? 42.03100 168.33500 24.07800 1.000 113.23580 46 GLY B C 1
ATOM 2078 O O . GLY B 1 49 ? 42.73100 168.13900 23.08100 1.000 105.18269 46 GLY B O 1
ATOM 2079 N N . MET B 1 50 ? 42.39200 167.87300 25.27100 1.000 106.15438 47 MET B N 1
ATOM 2080 C CA . MET B 1 50 ? 43.69100 167.19700 25.37000 1.000 97.44939 47 MET B CA 1
ATOM 2081 C C . MET B 1 50 ? 43.55400 165.71000 25.15600 1.000 105.49752 47 MET B C 1
ATOM 2082 O O . MET B 1 50 ? 43.93300 164.86100 25.97800 1.000 104.27613 47 MET B O 1
ATOM 2087 N N . LYS B 1 51 ? 42.87200 165.41200 24.05800 1.000 117.43973 48 LYS B N 1
ATOM 2088 C CA . LYS B 1 51 ? 42.68600 164.05400 23.63700 1.000 122.17151 48 LYS B CA 1
ATOM 2089 C C . LYS B 1 51 ? 44.12700 163.66800 23.49500 1.000 126.53813 48 LYS B C 1
ATOM 2090 O O . LYS B 1 51 ? 44.97500 164.53700 23.23800 1.000 132.69191 48 LYS B O 1
ATOM 2096 N N . ASN B 1 52 ? 44.44000 162.44400 23.90900 1.000 120.21579 49 ASN B N 1
ATOM 2097 C CA . ASN B 1 52 ? 45.59700 161.82800 23.33300 1.000 143.81160 49 ASN B CA 1
ATOM 2098 C C . ASN B 1 52 ? 46.91600 162.42000 23.85900 1.000 148.53350 49 ASN B C 1
ATOM 2099 O O . ASN B 1 52 ? 47.87300 161.66000 24.06000 1.000 153.08053 49 ASN B O 1
ATOM 2104 N N . ARG B 1 53 ? 47.00700 163.74300 24.14200 1.000 127.15089 50 ARG B N 1
ATOM 2105 C CA . ARG B 1 53 ? 48.33500 164.35500 24.28700 1.000 124.84249 50 ARG B CA 1
ATOM 2106 C C . ARG B 1 53 ? 48.95400 164.63100 25.66600 1.000 117.61317 50 ARG B C 1
ATOM 2107 O O . ARG B 1 53 ? 49.92600 163.97500 26.06800 1.000 137.45514 50 ARG B O 1
ATOM 2115 N N . ASN B 1 54 ? 48.42700 165.64400 26.36500 1.000 102.72256 51 ASN B N 1
ATOM 2116 C CA . ASN B 1 54 ? 49.13900 166.24300 27.48900 1.000 110.69059 51 ASN B CA 1
ATOM 2117 C C . ASN B 1 54 ? 48.73700 165.61600 28.81700 1.000 116.35773 51 ASN B C 1
ATOM 2118 O O . ASN B 1 54 ? 47.55300 165.62100 29.16300 1.000 118.26407 51 ASN B O 1
ATOM 2123 N N . VAL B 1 55 ? 49.70000 165.00700 29.52200 1.000 133.36524 52 VAL B N 1
ATOM 2124 C CA . VAL B 1 55 ? 49.63500 164.88900 30.97300 1.000 138.07432 52 VAL B CA 1
ATOM 2125 C C . VAL B 1 55 ? 49.47800 166.30200 31.56600 1.000 133.00700 52 VAL B C 1
ATOM 2126 O O . VAL B 1 55 ? 49.98600 167.28900 31.01400 1.000 134.13232 52 VAL B O 1
ATOM 2130 N N . GLU B 1 56 ? 48.77300 166.42200 32.69300 1.000 103.03291 53 GLU B N 1
ATOM 2131 C CA . GLU B 1 56 ? 48.45400 167.75500 33.17700 1.000 96.73900 53 GLU B CA 1
ATOM 2132 C C . GLU B 1 56 ? 49.05800 168.05900 34.53600 1.000 114.00671 53 GLU B C 1
ATOM 2133 O O . GLU B 1 56 ? 49.10100 167.21500 35.44000 1.000 113.42045 53 GLU B O 1
ATOM 2139 N N . GLY B 1 57 ? 49.52900 169.29200 34.62800 1.000 108.14119 54 GLY B N 1
ATOM 2140 C CA . GLY B 1 57 ? 50.03400 169.96900 35.79300 1.000 84.48215 54 GLY B CA 1
ATOM 2141 C C . GLY B 1 57 ? 49.54000 171.37800 35.54900 1.000 110.15985 54 GLY B C 1
ATOM 2142 O O . GLY B 1 57 ? 50.16400 172.36300 35.94800 1.000 103.76057 54 GLY B O 1
ATOM 2143 N N . LEU B 1 58 ? 48.44300 171.45000 34.79700 1.000 122.90748 55 LEU B N 1
ATOM 2144 C CA . LEU B 1 58 ? 47.83800 172.66900 34.28600 1.000 105.99190 55 LEU B CA 1
ATOM 2145 C C . LEU B 1 58 ? 46.68400 173.13100 35.17000 1.000 97.64207 55 LEU B C 1
ATOM 2146 O O . LEU B 1 58 ? 46.16300 172.38400 35.99600 1.000 115.22837 55 LEU B O 1
ATOM 2151 N N . THR B 1 59 ? 46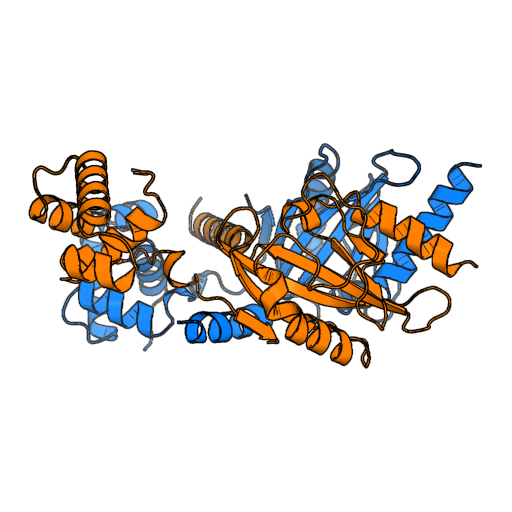.27400 174.38300 34.96200 1.000 91.05743 56 THR B N 1
ATOM 2152 C CA . THR B 1 59 ? 44.99600 174.89100 35.43500 1.000 109.54760 56 THR B CA 1
ATOM 2153 C C . THR B 1 59 ? 43.90800 174.63300 34.39700 1.000 99.79043 56 THR B C 1
ATOM 2154 O O . THR B 1 59 ? 44.14900 174.06400 33.32900 1.000 82.03315 56 THR B O 1
ATOM 2158 N N . ASP B 1 60 ? 42.68700 175.06500 34.72100 1.000 97.97281 57 ASP B N 1
ATOM 2159 C CA . ASP B 1 60 ? 41.55100 174.83500 33.83900 1.000 100.37063 57 ASP B CA 1
ATOM 2160 C C . ASP B 1 60 ? 41.58500 175.70300 32.58600 1.000 92.74270 57 ASP B C 1
ATOM 2161 O O . ASP B 1 60 ? 40.95800 175.34300 31.58400 1.000 83.25630 57 ASP B O 1
ATOM 2166 N N . ALA B 1 61 ? 42.31000 176.82300 32.61100 1.000 94.32086 58 ALA B N 1
ATOM 2167 C CA . ALA B 1 61 ? 42.41500 177.69100 31.44400 1.000 77.82635 58 ALA B CA 1
ATOM 2168 C C . ALA B 1 61 ? 43.35900 177.16800 30.36700 1.000 78.96539 58 ALA B C 1
ATOM 2169 O O . ALA B 1 61 ? 43.28600 177.63400 29.22500 1.000 82.57299 58 ALA B O 1
ATOM 2171 N N . ASP B 1 62 ? 44.24200 176.22600 30.69500 1.000 75.01791 59 ASP B N 1
ATOM 2172 C CA . ASP B 1 62 ? 45.30100 175.79700 29.78900 1.000 75.20341 59 ASP B CA 1
ATOM 2173 C C . ASP B 1 62 ? 44.87300 174.69900 28.81600 1.000 73.39148 59 ASP B C 1
ATOM 2174 O O . ASP B 1 62 ? 45.73900 174.01400 28.26100 1.000 91.13779 59 ASP B O 1
ATOM 2179 N N . MET B 1 63 ? 43.57800 174.48400 28.62300 1.000 82.32299 60 MET B N 1
ATOM 2180 C CA . MET B 1 63 ? 43.10800 173.43300 27.73200 1.000 83.10371 60 MET B CA 1
ATOM 2181 C C . MET B 1 63 ? 42.64400 173.95500 26.37400 1.000 71.71182 60 MET B C 1
ATOM 2182 O O . MET B 1 63 ? 42.05700 175.03500 26.25800 1.000 69.94622 60 MET B O 1
ATOM 2187 N N . ASP B 1 64 ? 42.90000 173.13400 25.35500 1.000 80.43217 61 ASP B N 1
ATOM 2188 C CA . ASP B 1 64 ? 42.40900 173.28400 23.98900 1.000 90.57902 61 ASP B CA 1
ATOM 2189 C C . ASP B 1 64 ? 40.91500 173.01100 23.85400 1.000 87.09043 61 ASP B C 1
ATOM 2190 O O . ASP B 1 64 ? 40.50500 172.17200 23.04500 1.000 82.98094 61 ASP B O 1
ATOM 2195 N N . CYS B 1 65 ? 40.09400 173.72100 24.62500 1.000 72.35319 62 CYS B N 1
ATOM 2196 C CA . CYS B 1 65 ? 38.64600 173.62600 24.49400 1.000 75.02221 62 CYS B CA 1
ATOM 2197 C C . CYS B 1 65 ? 38.00700 174.84300 25.14400 1.000 81.98260 62 CYS B C 1
ATOM 2198 O O . CYS B 1 65 ? 38.59000 175.46600 26.03500 1.000 85.96842 62 CYS B O 1
ATOM 2201 N N . GLU B 1 66 ? 36.79800 175.17700 24.68100 1.000 67.68681 63 GLU B N 1
ATOM 2202 C CA . GLU B 1 66 ? 36.17800 176.44300 25.05600 1.000 65.82979 63 GLU B CA 1
ATOM 2203 C C . GLU B 1 66 ? 35.80900 176.48300 26.53100 1.000 67.93568 63 GLU B C 1
ATOM 2204 O O . GLU B 1 66 ? 35.60200 177.57400 27.07800 1.000 74.63467 63 GLU B O 1
ATOM 2210 N N . THR B 1 67 ? 35.70800 175.31500 27.16900 1.000 63.01246 64 THR B N 1
ATOM 2211 C CA . THR B 1 67 ? 35.54800 175.23400 28.61700 1.000 62.98847 64 THR B CA 1
ATOM 2212 C C . THR B 1 67 ? 36.48800 176.18400 29.34700 1.000 67.51368 64 THR B C 1
ATOM 2213 O O . THR B 1 67 ? 36.13100 176.72100 30.40000 1.000 67.91890 64 THR B O 1
ATOM 2217 N N . ALA B 1 68 ? 37.70100 176.38200 28.81300 1.000 75.16258 65 ALA B N 1
ATOM 2218 C CA . ALA B 1 68 ? 38.70600 177.20400 29.48200 1.000 76.95342 65 ALA B CA 1
ATOM 2219 C C . ALA B 1 68 ? 38.19900 178.61700 29.75000 1.000 67.06306 65 ALA B C 1
ATOM 2220 O O . ALA B 1 68 ? 38.62600 179.25200 30.72200 1.000 72.86813 65 ALA B O 1
ATOM 2222 N N . ALA B 1 69 ? 37.29700 179.12700 28.90400 1.000 57.32248 66 ALA B N 1
ATOM 2223 C CA . ALA B 1 69 ? 36.75700 180.46700 29.11000 1.000 50.79444 66 ALA B CA 1
ATOM 2224 C C . ALA B 1 69 ? 35.99200 180.58500 30.42200 1.000 65.39344 66 ALA B C 1
ATOM 2225 O O . ALA B 1 69 ? 35.83400 181.69600 30.93900 1.000 67.45278 66 ALA B O 1
ATOM 2227 N N . PHE B 1 70 ? 35.50800 179.46900 30.96300 1.000 71.65178 67 PHE B N 1
ATOM 2228 C CA . PHE B 1 70 ? 34.81800 179.43900 32.24300 1.000 80.81277 67 PHE B CA 1
ATOM 2229 C C . PHE B 1 70 ? 35.70200 178.90300 33.36100 1.000 87.45522 67 PHE B C 1
ATOM 2230 O O . PHE B 1 70 ? 35.19800 178.61900 34.45500 1.000 83.54826 67 PHE B O 1
ATOM 2238 N N . ALA B 1 71 ? 37.01200 178.80200 33.11900 1.000 89.67311 68 ALA B N 1
ATOM 2239 C CA . ALA B 1 71 ? 37.93700 178.29500 34.12700 1.000 90.58854 68 ALA B CA 1
ATOM 2240 C C . ALA B 1 71 ? 37.74200 178.99600 35.46700 1.000 83.72343 68 ALA B C 1
ATOM 2241 O O . ALA B 1 71 ? 37.60100 178.33800 36.50600 1.000 89.57147 68 ALA B O 1
ATOM 2243 N N . ASP B 1 72 ? 37.70200 180.33600 35.45300 1.000 63.76391 69 ASP B N 1
ATOM 2244 C CA . ASP B 1 72 ? 37.41900 181.10900 36.66100 1.000 71.79066 69 ASP B CA 1
ATOM 2245 C C . ASP B 1 72 ? 36.31000 180.47900 37.49300 1.000 91.44495 69 ASP B C 1
ATOM 2246 O O . ASP B 1 72 ? 36.52900 180.11000 38.65600 1.000 89.61617 69 ASP B O 1
ATOM 2251 N N . SER B 1 73 ? 35.13500 180.25800 36.89600 1.000 85.67937 70 SER B N 1
ATOM 2252 C CA . SER B 1 73 ? 34.00300 179.82500 37.71100 1.000 79.29927 70 SER B CA 1
ATOM 2253 C C . SER B 1 73 ? 34.16400 178.36300 38.11000 1.000 79.30248 70 SER B C 1
ATOM 2254 O O . SER B 1 73 ? 33.78900 177.97700 39.22300 1.000 84.23826 70 SER B O 1
ATOM 2257 N N . PHE B 1 74 ? 34.83200 177.57100 37.26000 1.000 70.69876 71 PHE B N 1
ATOM 2258 C CA . PHE B 1 74 ? 35.25500 176.24300 37.69200 1.000 64.34268 71 PHE B CA 1
ATOM 2259 C C . PHE B 1 74 ? 35.99800 176.35700 39.00900 1.000 86.43126 71 PHE B C 1
ATOM 2260 O O . PHE B 1 74 ? 35.60800 175.75900 40.02200 1.000 97.44510 71 PHE B O 1
ATOM 2268 N N . GLN B 1 75 ? 37.03200 177.20000 39.02500 1.000 100.69336 72 GLN B N 1
ATOM 2269 C CA . GLN B 1 75 ? 37.85700 177.31800 40.21200 1.000 97.99064 72 GLN B CA 1
ATOM 2270 C C . GLN B 1 75 ? 37.02000 177.78900 41.38700 1.000 92.87842 72 GLN B C 1
ATOM 2271 O O . GLN B 1 75 ? 37.18300 177.29100 42.50700 1.000 90.45236 72 GLN B O 1
ATOM 2277 N N . ALA B 1 76 ? 36.05600 178.68300 41.13600 1.000 71.75004 73 ALA B N 1
ATOM 2278 C CA . ALA B 1 76 ? 35.20700 179.14300 42.22800 1.000 86.98419 73 ALA B CA 1
ATOM 2279 C C . ALA B 1 76 ? 34.46400 177.97000 42.84900 1.000 95.61243 73 ALA B C 1
ATOM 2280 O O . ALA B 1 76 ? 34.47600 177.78900 44.07300 1.000 98.64221 73 ALA B O 1
ATOM 2282 N N . GLN B 1 77 ? 33.85200 177.13200 42.00600 1.000 90.37332 74 GLN B N 1
ATOM 2283 C CA . GLN B 1 77 ? 33.22800 175.91100 42.50000 1.000 93.34176 74 GLN B CA 1
ATOM 2284 C C . GLN B 1 77 ? 34.23100 175.09100 43.30000 1.000 95.72619 74 GLN B C 1
ATOM 2285 O O . GLN B 1 77 ? 33.96400 174.69800 44.44500 1.000 103.92482 74 GLN B O 1
ATOM 2291 N N . ASP B 1 78 ? 35.43000 174.90400 42.74000 1.000 85.56404 75 ASP B N 1
ATOM 2292 C CA . ASP B 1 78 ? 36.45800 174.09700 43.38500 1.000 93.74755 75 ASP B CA 1
ATOM 2293 C C . ASP B 1 78 ? 36.82400 174.59700 44.77400 1.000 106.26521 75 ASP B C 1
ATOM 2294 O O . ASP B 1 78 ? 37.52500 173.88300 45.49900 1.000 92.36220 75 ASP B O 1
ATOM 2299 N N . ARG B 1 79 ? 36.35700 175.78200 45.17500 1.000 106.49899 76 ARG B N 1
ATOM 2300 C CA . ARG B 1 79 ? 36.70400 176.31300 46.48400 1.000 101.38020 76 ARG B CA 1
ATOM 2301 C C . ARG B 1 79 ? 35.58400 176.20300 47.50300 1.000 114.23822 76 ARG B C 1
ATOM 2302 O O . ARG B 1 79 ? 35.86400 176.25700 48.70600 1.000 125.09051 76 ARG B O 1
ATOM 2310 N N . LEU B 1 80 ? 34.33300 176.05000 47.07100 1.000 109.34238 77 LEU B N 1
ATOM 2311 C CA . LEU B 1 80 ? 33.26900 175.90100 48.05200 1.000 116.54263 77 LEU B CA 1
ATOM 2312 C C . LEU B 1 80 ? 32.90400 174.44900 48.32500 1.000 105.61057 77 LEU B C 1
ATOM 2313 O O . LEU B 1 80 ? 32.30800 174.16200 49.36900 1.000 105.98542 77 LEU B O 1
ATOM 2318 N N . VAL B 1 81 ? 33.26400 173.53400 47.42500 1.000 92.22549 78 VAL B N 1
ATOM 2319 C CA . VAL B 1 81 ? 33.36000 172.12200 47.78000 1.000 113.53903 78 VAL B CA 1
ATOM 2320 C C . VAL B 1 81 ? 34.47900 171.89300 48.79700 1.000 126.51335 78 VAL B C 1
ATOM 2321 O O . VAL B 1 81 ? 34.31700 171.12400 49.75300 1.000 131.89986 78 VAL B O 1
ATOM 2325 N N . GLU B 1 82 ? 35.63600 172.53800 48.60000 1.000 123.41741 79 GLU B N 1
ATOM 2326 C CA . GLU B 1 82 ? 36.80200 172.23800 49.42700 1.000 111.43057 79 GLU B CA 1
ATOM 2327 C C . GLU B 1 82 ? 36.58900 172.66600 50.87400 1.000 118.00410 79 GLU B C 1
ATOM 2328 O O . GLU B 1 82 ? 37.18400 172.07600 51.78100 1.000 113.68450 79 GLU B O 1
ATOM 2334 N N . GLN B 1 83 ? 35.75900 173.68000 51.11100 1.000 109.81423 80 GLN B N 1
ATOM 2335 C CA . GLN B 1 83 ? 35.36900 174.06400 52.46800 1.000 104.07198 80 GLN B CA 1
ATOM 2336 C C . GLN B 1 83 ? 34.07100 173.37200 52.88500 1.000 115.78739 80 GLN B C 1
ATOM 2337 O O . GLN B 1 83 ? 33.12800 173.98500 53.38300 1.000 108.89793 80 GLN B O 1
ATOM 2343 N N . GLY B 1 84 ? 34.04600 172.05900 52.68900 1.000 113.81380 81 GLY B N 1
ATOM 2344 C CA . GLY B 1 84 ? 32.89900 171.23400 53.03900 1.000 106.96272 81 GLY B CA 1
ATOM 2345 C C . GLY B 1 84 ? 33.24300 169.78400 52.78700 1.000 113.40409 81 GLY B C 1
ATOM 2346 O O . GLY B 1 84 ? 34.29500 169.46400 52.22700 1.000 103.94919 81 GLY B O 1
ATOM 2347 N N . ARG B 1 85 ? 32.35200 168.90400 53.24600 1.000 123.95482 82 ARG B N 1
ATOM 2348 C CA . ARG B 1 85 ? 32.44800 167.48500 52.94700 1.000 123.86222 82 ARG B CA 1
ATOM 2349 C C . ARG B 1 85 ? 31.45700 167.03600 51.87800 1.000 120.66198 82 ARG B C 1
ATOM 2350 O O . ARG B 1 85 ? 31.74000 166.07600 51.15800 1.000 101.44923 82 ARG B O 1
ATOM 2358 N N . GLU B 1 86 ? 30.31700 167.71800 51.74400 1.000 124.98841 83 GLU B N 1
ATOM 2359 C CA . GLU B 1 86 ? 29.26800 167.22200 50.86700 1.000 127.32710 83 GLU B CA 1
ATOM 2360 C C . GLU B 1 86 ? 29.59600 167.53100 49.40100 1.000 132.70831 83 GLU B C 1
ATOM 2361 O O . GLU B 1 86 ? 30.44300 168.37700 49.09500 1.000 124.69495 83 GLU B O 1
ATOM 2367 N N . LYS B 1 87 ? 28.89500 166.84800 48.48900 1.000 135.76896 84 LYS B N 1
ATOM 2368 C CA . LYS B 1 87 ? 29.14100 167.00500 47.05800 1.000 120.61378 84 LYS B CA 1
ATOM 2369 C C . LYS B 1 87 ? 28.55400 168.32300 46.59400 1.000 116.06269 84 LYS B C 1
ATOM 2370 O O . LYS B 1 87 ? 27.72100 168.93200 47.27000 1.000 109.86597 84 LYS B O 1
ATOM 2376 N N . LYS B 1 88 ? 28.96500 168.74500 45.40600 1.000 123.49328 85 LYS B N 1
ATOM 2377 C CA . LYS B 1 88 ? 28.28200 169.82300 44.71300 1.000 112.75799 85 LYS B CA 1
ATOM 2378 C C . LYS B 1 88 ? 28.14000 169.46400 43.24400 1.000 105.21328 85 LYS B C 1
ATOM 2379 O O . LYS B 1 88 ? 29.10200 169.01800 42.61000 1.000 96.29229 85 LYS B O 1
ATOM 2385 N N . ILE B 1 89 ? 26.94700 169.68100 42.70500 1.000 98.92705 86 ILE B N 1
ATOM 2386 C CA . ILE B 1 89 ? 26.63800 169.34800 41.32100 1.000 93.51451 86 ILE B CA 1
ATOM 2387 C C . ILE B 1 89 ? 26.64300 170.63500 40.51400 1.000 75.21047 86 ILE B C 1
ATOM 2388 O O . ILE B 1 89 ? 25.98000 171.61300 40.88700 1.000 76.47176 86 ILE B O 1
ATOM 2393 N N . VAL B 1 90 ? 27.36800 170.64100 39.40100 1.000 67.24140 87 VAL B N 1
ATOM 2394 C CA . VAL B 1 90 ? 27.38000 171.79800 38.51700 1.000 83.59981 87 VAL B CA 1
ATOM 2395 C C . VAL B 1 90 ? 26.90800 171.36800 37.13200 1.000 71.30641 87 VAL B C 1
ATOM 2396 O O . VAL B 1 90 ? 27.39000 170.37300 36.57700 1.000 70.65975 87 VAL B O 1
ATOM 2400 N N . LEU B 1 91 ? 25.91200 172.08200 36.61500 1.000 69.26458 88 LEU B N 1
ATOM 2401 C CA . LEU B 1 91 ? 25.47200 171.96200 35.23200 1.000 69.26954 88 LEU B CA 1
ATOM 2402 C C . LEU B 1 91 ? 26.48800 172.68400 34.35700 1.000 60.12682 88 LEU B C 1
ATOM 2403 O O . LEU B 1 91 ? 26.62300 173.90900 34.44300 1.000 62.06296 88 LEU B O 1
ATOM 2408 N N . ASP B 1 92 ? 27.21400 171.92900 33.53300 1.000 61.32570 89 ASP B N 1
ATOM 2409 C CA . ASP B 1 92 ? 28.20800 172.46000 32.60800 1.000 62.76129 89 ASP B CA 1
ATOM 2410 C C . ASP B 1 92 ? 27.67800 172.20400 31.20300 1.000 56.75568 89 ASP B C 1
ATOM 2411 O O . ASP B 1 92 ? 27.70900 171.07000 30.71900 1.000 60.02158 89 ASP B O 1
ATOM 2416 N N . VAL B 1 93 ? 27.18600 173.24800 30.54600 1.000 55.17612 90 VAL B N 1
ATOM 2417 C CA . VAL B 1 93 ? 26.77600 173.15000 29.15200 1.000 63.04065 90 VAL B CA 1
ATOM 2418 C C . VAL B 1 93 ? 27.84100 173.85900 28.33700 1.000 60.47641 90 VAL B C 1
ATOM 2419 O O . VAL B 1 93 ? 28.01700 175.08000 28.46500 1.000 54.64678 90 VAL B O 1
ATOM 2423 N N . HIS B 1 94 ? 28.54200 173.10300 27.49200 1.000 63.28246 91 HIS B N 1
ATOM 2424 C CA . HIS B 1 94 ? 29.74800 173.64600 26.87800 1.000 56.88740 91 HIS B CA 1
ATOM 2425 C C . HIS B 1 94 ? 29.92100 173.09500 25.47500 1.000 68.10252 91 HIS B C 1
ATOM 2426 O O . HIS B 1 94 ? 29.52900 171.95300 25.20400 1.000 68.69537 91 HIS B O 1
ATOM 2433 N N . PRO B 1 95 ? 30.53000 173.86300 24.57200 1.000 70.68839 92 PRO B N 1
ATOM 2434 C CA . PRO B 1 95 ? 31.01100 173.30600 23.29300 1.000 68.54379 92 PRO B CA 1
ATOM 2435 C C . PRO B 1 95 ? 32.31200 172.53800 23.51800 1.000 73.70514 92 PRO B C 1
ATOM 2436 O O . PRO B 1 95 ? 33.42200 173.00900 23.27200 1.000 80.78468 92 PRO B O 1
ATOM 2440 N N . TYR B 1 96 ? 32.16800 171.31400 24.02300 1.000 74.23744 93 TYR B N 1
ATOM 2441 C CA . TYR B 1 96 ? 33.31800 170.48100 24.32500 1.000 65.67879 93 TYR B CA 1
ATOM 2442 C C . TYR B 1 96 ? 34.03300 170.06400 23.04000 1.000 78.93501 93 TYR B C 1
ATOM 2443 O O . TYR B 1 96 ? 33.55600 170.28500 21.92200 1.000 62.59078 93 TYR B O 1
ATOM 2452 N N . ALA B 1 97 ? 35.19500 169.43000 23.22000 1.000 87.01314 94 ALA B N 1
ATOM 2453 C CA . ALA B 1 97 ? 36.08900 169.10500 22.11400 1.000 74.13804 94 ALA B CA 1
ATOM 2454 C C . ALA B 1 97 ? 35.42800 168.27100 21.02300 1.000 89.57388 94 ALA B C 1
ATOM 2455 O O . ALA B 1 97 ? 35.99600 168.15600 19.93200 1.000 109.40358 94 ALA B O 1
ATOM 2457 N N . ASN B 1 98 ? 34.25700 167.69200 21.27700 1.000 86.41741 95 ASN B N 1
ATOM 2458 C CA . ASN B 1 98 ? 33.54500 166.90300 20.27900 1.000 98.96116 95 ASN B CA 1
ATOM 2459 C C . ASN B 1 98 ? 32.09500 167.35300 20.16900 1.000 90.95100 95 ASN B C 1
ATOM 2460 O O . ASN B 1 98 ? 31.17800 166.53500 20.06100 1.000 114.29777 95 ASN B O 1
ATOM 2465 N N . GLY B 1 99 ? 31.86300 168.65700 20.19200 1.000 70.71135 96 GLY B N 1
ATOM 2466 C CA . GLY B 1 99 ? 30.53300 169.20700 20.03100 1.000 73.79304 96 GLY B CA 1
ATOM 2467 C C . GLY B 1 99 ? 29.96700 169.71400 21.34700 1.000 63.11280 96 GLY B C 1
ATOM 2468 O O . GLY B 1 99 ? 30.55400 169.56600 22.41700 1.000 73.06414 96 GLY B O 1
ATOM 2469 N N . TRP B 1 100 ? 28.80200 170.34700 21.24400 1.000 65.00903 97 TRP B N 1
ATOM 2470 C CA . TRP B 1 100 ? 28.11800 170.82300 22.43800 1.000 61.67206 97 TRP B CA 1
ATOM 2471 C C . TRP B 1 100 ? 27.61100 169.64300 23.25600 1.000 65.26249 97 TRP B C 1
ATOM 2472 O O . TRP B 1 100 ? 27.07800 168.67400 22.70900 1.000 64.50497 97 TRP B O 1
ATOM 2483 N N . ARG B 1 101 ? 27.78600 169.72100 24.57600 1.000 70.51428 98 ARG B N 1
ATOM 2484 C CA . ARG B 1 101 ? 27.26800 168.69500 25.47000 1.000 58.90730 98 ARG B CA 1
ATOM 2485 C C . ARG B 1 101 ? 26.74800 169.32300 26.75600 1.000 59.65138 98 ARG B C 1
ATOM 2486 O O . ARG B 1 101 ? 27.14600 170.42900 27.15600 1.000 65.82143 98 ARG B O 1
ATOM 2494 N N . VAL B 1 102 ? 25.85300 168.57300 27.39900 1.000 51.77863 99 VAL B N 1
ATOM 2495 C CA . VAL B 1 102 ? 25.24000 168.91800 28.67600 1.000 55.92160 99 VAL B CA 1
ATOM 2496 C C . VAL B 1 102 ? 25.78600 167.93000 29.70000 1.000 66.35288 99 VAL B C 1
ATOM 2497 O O . VAL B 1 102 ? 25.31500 166.79000 29.78600 1.000 66.49506 99 VAL B O 1
ATOM 2501 N N . PHE B 1 103 ? 26.79900 168.33700 30.45800 1.000 65.15638 100 PHE B N 1
ATOM 2502 C CA . PHE B 1 103 ? 27.36900 167.49900 31.49800 1.000 58.38169 100 PHE B CA 1
ATOM 2503 C C . PHE B 1 103 ? 26.94700 167.99100 32.87600 1.000 67.79419 100 PHE B C 1
ATOM 2504 O O . PHE B 1 103 ? 26.60700 169.16000 33.07300 1.000 61.47149 100 PHE B O 1
ATOM 2512 N N . THR B 1 104 ? 26.96000 167.07100 33.83000 1.000 63.96119 101 THR B N 1
ATOM 2513 C CA . THR B 1 104 ? 27.02100 167.41100 35.24200 1.000 78.54690 101 THR B CA 1
ATOM 2514 C C . THR B 1 104 ? 28.40700 167.05500 35.75100 1.000 77.00834 101 THR B C 1
ATOM 2515 O O . THR B 1 104 ? 28.86400 165.92000 35.57300 1.000 76.77516 101 THR B O 1
ATOM 2519 N N . PHE B 1 105 ? 29.07600 168.01700 36.36500 1.000 65.71724 102 PHE B N 1
ATOM 2520 C CA . PHE B 1 105 ? 30.33100 167.75200 37.05400 1.000 90.95797 102 PHE B CA 1
ATOM 2521 C C . PHE B 1 105 ? 30.03500 167.81400 38.54600 1.000 84.05077 102 PHE B C 1
ATOM 2522 O O . PHE B 1 105 ? 29.74000 168.88500 39.09200 1.000 78.01332 102 PHE B O 1
ATOM 2530 N N . THR B 1 106 ? 30.03400 166.64500 39.18000 1.000 77.93409 103 THR B N 1
ATOM 2531 C CA . THR B 1 106 ? 29.85400 166.53200 40.61800 1.000 100.35305 103 THR B CA 1
ATOM 2532 C C . THR B 1 106 ? 31.23600 166.51100 41.25300 1.000 94.30393 103 THR B C 1
ATOM 2533 O O . THR B 1 106 ? 32.02200 165.58800 41.01000 1.000 86.45383 103 THR B O 1
ATOM 2537 N N . LYS B 1 107 ? 31.53600 167.52700 42.05200 1.000 67.18275 104 LYS B N 1
ATOM 2538 C CA . LYS B 1 107 ? 32.85800 167.70000 42.63300 1.000 103.24270 104 LYS B CA 1
ATOM 2539 C C . LYS B 1 107 ? 32.78700 167.56400 44.14600 1.000 104.06038 104 LYS B C 1
ATOM 2540 O O . LYS B 1 107 ? 31.92400 168.17200 44.78800 1.000 95.18842 104 LYS B O 1
ATOM 2546 N N . THR B 1 108 ? 33.65500 166.71200 44.69500 1.000 86.39356 105 THR B N 1
ATOM 2547 C CA . THR B 1 108 ? 33.78700 166.34500 46.09600 1.000 108.82353 105 THR B CA 1
ATOM 2548 C C . THR B 1 108 ? 35.20800 166.64700 46.56900 1.000 107.18770 105 THR B C 1
ATOM 2549 O O . THR B 1 108 ? 36.14800 166.61100 45.77200 1.000 92.30045 105 THR B O 1
ATOM 2553 N N . PRO B 1 109 ? 35.39800 166.97700 47.84300 1.000 109.18647 106 PRO B N 1
ATOM 2554 C CA . PRO B 1 109 ? 36.76200 167.21400 48.33900 1.000 101.41388 106 PRO B CA 1
ATOM 2555 C C . PRO B 1 109 ? 37.64100 165.97500 48.24200 1.000 92.43132 106 PRO B C 1
ATOM 2556 O O . PRO B 1 109 ? 37.18400 164.84600 48.42700 1.000 98.01865 106 PRO B O 1
ATOM 2560 N N . LEU B 1 110 ? 38.92000 166.20600 47.94400 1.000 103.18491 107 LEU B N 1
ATOM 2561 C CA . LEU B 1 110 ? 39.93000 165.15000 47.89800 1.000 107.71077 107 LEU B CA 1
ATOM 2562 C C . LEU B 1 110 ? 40.47200 164.96500 49.30900 1.000 112.17960 107 LEU B C 1
ATOM 2563 O O . LEU B 1 110 ? 41.34000 165.71800 49.75400 1.000 113.13171 107 LEU B O 1
ATOM 2568 N N . ILE B 1 111 ? 39.96000 163.95400 50.01100 1.000 110.34242 108 ILE B N 1
ATOM 2569 C CA . ILE B 1 111 ? 40.46700 163.56100 51.32000 1.000 111.07205 108 ILE B CA 1
ATOM 2570 C C . ILE B 1 111 ? 41.21200 162.24900 51.14700 1.000 105.91703 108 ILE B C 1
ATOM 2571 O O . ILE B 1 111 ? 40.80400 161.38400 50.36400 1.000 107.27997 108 ILE B O 1
ATOM 2576 N N . MET B 1 112 ? 42.27900 162.08100 51.92600 1.000 112.92953 109 MET B N 1
ATOM 2577 C CA . MET B 1 112 ? 43.19400 160.95300 51.81500 1.000 110.86909 109 MET B CA 1
ATOM 2578 C C . MET B 1 112 ? 43.63200 160.48200 53.20200 1.000 102.90128 109 MET B C 1
ATOM 2579 O O . MET B 1 112 ? 43.34800 161.17700 54.18400 1.000 108.02494 109 MET B O 1
ATOM 2584 N N . PRO B 1 113 ? 44.35700 159.32900 53.34600 1.000 117.88449 110 PRO B N 1
ATOM 2585 C CA . PRO B 1 113 ? 44.59200 158.78000 54.69800 1.000 122.51597 110 PRO B CA 1
ATOM 2586 C C . PRO B 1 113 ? 45.35600 159.68000 55.66000 1.000 136.09827 110 PRO B C 1
ATOM 2587 O O . PRO B 1 113 ? 45.52200 159.33200 56.83600 1.000 150.87558 110 PRO B O 1
ATOM 2591 N N . SER B 1 114 ? 45.84000 160.82500 55.18600 1.000 122.78640 111 SER B N 1
ATOM 2592 C CA . SER B 1 114 ? 46.16700 161.92400 56.09000 1.000 113.10043 111 SER B CA 1
ATOM 2593 C C . SER B 1 114 ? 44.90400 162.49100 56.73800 1.000 107.97771 111 SER B C 1
ATOM 2594 O O . SER B 1 114 ? 44.88700 162.78600 57.93600 1.000 118.15016 111 SER B O 1
ATOM 2597 N N . GLY B 1 115 ? 43.83400 162.63800 55.96000 1.000 111.68567 112 GLY B N 1
ATOM 2598 C CA . GLY B 1 115 ? 42.66400 163.37400 56.39600 1.000 101.76716 112 GLY B CA 1
ATOM 2599 C C . GLY B 1 115 ? 42.63400 164.83900 56.00800 1.000 115.71154 112 GLY B C 1
ATOM 2600 O O . GLY B 1 115 ? 41.63500 165.51300 56.28600 1.000 112.28660 112 GLY B O 1
ATOM 2601 N N . ARG B 1 116 ? 43.67500 165.35100 55.35800 1.000 124.56109 113 ARG B N 1
ATOM 2602 C CA . ARG B 1 116 ? 43.69900 166.75100 54.95800 1.000 124.34820 113 ARG B CA 1
ATOM 2603 C C . ARG B 1 116 ? 42.97800 166.96400 53.62700 1.000 120.67701 113 ARG B C 1
ATOM 2604 O O . ARG B 1 116 ? 42.94500 166.08700 52.75600 1.000 97.06437 113 ARG B O 1
ATOM 2612 N N . VAL B 1 117 ? 42.39800 168.15400 53.47700 1.000 127.77450 114 VAL B N 1
ATOM 2613 C CA . VAL B 1 117 ? 41.78300 168.58600 52.22100 1.000 120.60459 114 VAL B CA 1
ATOM 2614 C C . VAL B 1 117 ? 42.90200 168.88200 51.22200 1.000 112.16671 114 VAL B C 1
ATOM 2615 O O . VAL B 1 117 ? 43.49900 169.95900 51.23600 1.000 102.58525 114 VAL B O 1
ATOM 2619 N N . ALA B 1 118 ? 43.19000 167.92300 50.34300 1.000 112.64151 115 ALA B N 1
ATOM 2620 C CA . ALA B 1 118 ? 44.26400 168.10100 49.37400 1.000 113.98625 115 ALA B CA 1
ATOM 2621 C C . ALA B 1 118 ? 43.80800 168.80900 48.10500 1.000 118.83218 115 ALA B C 1
ATOM 2622 O O . ALA B 1 118 ? 44.61800 169.47600 47.45000 1.000 116.41287 115 ALA B O 1
ATOM 2624 N N . GLY B 1 119 ? 42.53200 168.69200 47.74900 1.000 121.93209 116 GLY B N 1
ATOM 2625 C CA . GLY B 1 119 ? 42.03000 169.30400 46.53600 1.000 115.67734 116 GLY B CA 1
ATOM 2626 C C . GLY B 1 119 ? 40.60900 168.89500 46.21500 1.000 108.77478 116 GLY B C 1
ATOM 2627 O O . GLY B 1 119 ? 39.75300 168.85400 47.10400 1.000 105.64523 116 GLY B O 1
ATOM 2628 N N . THR B 1 120 ? 40.34600 168.53700 44.96000 1.000 103.62506 117 THR B N 1
ATOM 2629 C CA . THR B 1 120 ? 38.99900 168.16100 44.56500 1.000 90.42925 117 THR B CA 1
ATOM 2630 C C . THR B 1 120 ? 39.03100 167.00000 43.58300 1.000 95.55306 117 THR B C 1
ATOM 2631 O O . THR B 1 120 ? 39.98400 166.82800 42.82000 1.000 95.83640 117 THR B O 1
ATOM 2635 N N . ILE B 1 121 ? 37.96400 166.20700 43.62200 1.000 97.42764 118 ILE B N 1
ATOM 2636 C CA . ILE B 1 121 ? 37.66400 165.18400 42.63200 1.000 90.51121 118 ILE B CA 1
ATOM 2637 C C . ILE B 1 121 ? 36.42900 165.64600 41.87800 1.000 89.09179 118 ILE B C 1
ATOM 2638 O O . ILE B 1 121 ? 35.47500 166.15200 42.48400 1.000 88.51014 118 ILE B O 1
ATOM 2643 N N . PHE B 1 122 ? 36.44100 165.48000 40.56200 1.000 91.23947 119 PHE B N 1
ATOM 2644 C CA . PHE B 1 122 ? 35.30600 165.84800 39.73300 1.000 82.25067 119 PHE B CA 1
ATOM 2645 C C . PHE B 1 122 ? 34.86600 164.63600 38.92800 1.000 87.66772 119 PHE B C 1
ATOM 2646 O O . PHE B 1 122 ? 35.69700 163.88700 38.40500 1.000 79.24516 119 PHE B O 1
ATOM 2654 N N . HIS B 1 123 ? 33.55400 164.44100 38.85600 1.000 102.74451 120 HIS B N 1
ATOM 2655 C CA . HIS B 1 123 ? 32.95000 163.34600 38.10900 1.000 92.35482 120 HIS B CA 1
ATOM 2656 C C . HIS B 1 123 ? 32.04800 163.95800 37.04300 1.000 81.41274 120 HIS B C 1
ATOM 2657 O O . HIS B 1 123 ? 31.03300 164.59000 37.38600 1.000 86.99802 120 HIS B O 1
ATOM 2664 N N . GLY B 1 124 ? 32.40200 163.77800 35.79400 1.000 82.95664 121 GLY B N 1
ATOM 2665 C CA . GLY B 1 124 ? 31.60100 164.27600 34.67700 1.000 88.34273 121 GLY B CA 1
ATOM 2666 C C . GLY B 1 124 ? 30.73300 163.22100 34.14800 1.000 78.30601 121 GLY B C 1
ATOM 2667 O O . GLY B 1 124 ? 31.16700 162.09800 33.80700 1.000 76.60932 121 GLY B O 1
ATOM 2668 N N . GLN B 1 125 ? 29.42500 163.51200 34.04400 1.000 74.35881 122 GLN B N 1
ATOM 2669 C CA . GLN B 1 125 ? 28.42300 162.60100 33.53400 1.000 61.74343 122 GLN B CA 1
ATOM 2670 C C . GLN B 1 125 ? 27.62700 163.30100 32.44700 1.000 62.23933 122 GLN B C 1
ATOM 2671 O O . GLN B 1 125 ? 27.13300 164.41400 32.65600 1.000 60.45709 122 GLN B O 1
ATOM 2677 N N . ASP B 1 126 ? 27.50600 162.64800 31.29600 1.000 62.37956 123 ASP B N 1
ATOM 2678 C CA . ASP B 1 126 ? 26.74600 163.19600 30.17900 1.000 61.45895 123 ASP B CA 1
ATOM 2679 C C . ASP B 1 126 ? 25.26500 163.07600 30.50900 1.000 72.96030 123 ASP B C 1
ATOM 2680 O O . ASP B 1 126 ? 24.72000 161.96900 30.56200 1.000 78.36871 123 ASP B O 1
ATOM 2685 N N . LEU B 1 127 ? 24.60900 164.21600 30.73000 1.000 62.97792 124 LEU B N 1
ATOM 2686 C CA . LEU B 1 127 ? 23.23700 164.18400 31.21500 1.000 67.34763 124 LEU B CA 1
ATOM 2687 C C . LEU B 1 127 ? 22.24200 163.87700 30.10700 1.000 78.67263 124 LEU B C 1
ATOM 2688 O O . LEU B 1 127 ? 21.18500 163.29200 30.37500 1.000 83.78188 124 LEU B O 1
ATOM 2693 N N . THR B 1 128 ? 22.57800 164.21600 28.86300 1.000 65.72974 125 THR B N 1
ATOM 2694 C CA . THR B 1 128 ? 21.67900 163.94700 27.74600 1.000 79.38212 125 THR B CA 1
ATOM 2695 C C . THR B 1 128 ? 21.51700 162.44700 27.54000 1.000 88.86579 125 THR B C 1
ATOM 2696 O O . THR B 1 128 ? 20.39700 161.94300 27.37900 1.000 77.62890 125 THR B O 1
ATOM 2700 N N . ASP B 1 129 ? 22.63500 161.71800 27.55600 1.000 85.79014 126 ASP B N 1
ATOM 2701 C CA . ASP B 1 129 ? 22.61100 160.28900 27.27000 1.000 96.70762 126 ASP B CA 1
ATOM 2702 C C . ASP B 1 129 ? 21.86000 159.52400 28.35300 1.000 100.36071 126 ASP B C 1
ATOM 2703 O O . ASP B 1 129 ? 21.00400 158.68300 28.05000 1.000 101.24306 126 ASP B O 1
ATOM 2708 N N . THR B 1 130 ? 22.14600 159.80900 29.62500 1.000 84.77723 127 THR B N 1
ATOM 2709 C CA . THR B 1 130 ? 21.46300 159.06600 30.67600 1.000 93.46305 127 THR B CA 1
ATOM 2710 C C . THR B 1 130 ? 20.01100 159.51100 30.82900 1.000 97.39636 127 THR B C 1
ATOM 2711 O O . THR B 1 130 ? 19.15600 158.69700 31.19700 1.000 98.56174 127 THR B O 1
ATOM 2715 N N . ALA B 1 131 ? 19.70000 160.76700 30.49000 1.000 78.29311 128 ALA B N 1
ATOM 2716 C CA . ALA B 1 131 ? 18.30600 161.20100 30.43800 1.000 69.03876 128 ALA B CA 1
ATOM 2717 C C . ALA B 1 131 ? 17.53100 160.42600 29.37800 1.000 70.75137 128 ALA B C 1
ATOM 2718 O O . ALA B 1 131 ? 16.42700 159.92600 29.63400 1.000 78.86421 128 ALA B O 1
ATOM 2720 N N . GLY B 1 132 ? 18.09800 160.31700 28.17300 1.000 73.76818 129 GLY B N 1
ATOM 2721 C CA . GLY B 1 132 ? 17.44400 159.54400 27.12900 1.000 84.55079 129 GLY B CA 1
ATOM 2722 C C . GLY B 1 132 ? 17.31200 158.07900 27.49800 1.000 81.62602 129 GLY B C 1
ATOM 2723 O O . GLY B 1 132 ? 16.31600 157.42900 27.16500 1.000 81.25643 129 GLY B O 1
ATOM 2724 N N . ARG B 1 133 ? 18.32300 157.53800 28.18200 1.000 80.98920 130 ARG B N 1
ATOM 2725 C CA . ARG B 1 133 ? 18.25600 156.15400 28.63600 1.000 85.67166 130 ARG B CA 1
ATOM 2726 C C . ARG B 1 133 ? 17.10700 155.96100 29.61900 1.000 87.84360 130 ARG B C 1
ATOM 2727 O O . ARG B 1 133 ? 16.34900 154.98800 29.51700 1.000 81.70980 130 ARG B O 1
ATOM 2735 N N . ILE B 1 134 ? 16.95300 156.89100 30.56800 1.000 86.13246 131 ILE B N 1
ATOM 2736 C CA . ILE B 1 134 ? 15.85300 156.80300 31.52300 1.000 77.80376 131 ILE B CA 1
ATOM 2737 C C . ILE B 1 134 ? 14.51400 156.95500 30.81900 1.000 76.25202 131 ILE B C 1
ATOM 2738 O O . ILE B 1 134 ? 13.52300 156.32300 31.20800 1.000 74.02503 131 ILE B O 1
ATOM 2743 N N . GLU B 1 135 ? 14.47100 157.72900 29.73400 1.000 74.16054 132 GLU B N 1
ATOM 2744 C CA . GLU B 1 135 ? 13.20800 157.88400 29.01900 1.000 75.81513 132 GLU B CA 1
ATOM 2745 C C . GLU B 1 135 ? 12.83600 156.60500 28.28000 1.000 81.92162 132 GLU B C 1
ATOM 2746 O O . GLU B 1 135 ? 11.66900 156.19500 28.28400 1.000 84.10745 132 GLU B O 1
ATOM 2752 N N . ARG B 1 136 ? 13.81800 155.95300 27.65100 1.000 83.71882 133 ARG B N 1
ATOM 2753 C CA . ARG B 1 136 ? 13.55100 154.67000 27.00500 1.000 82.63694 133 ARG B CA 1
ATOM 2754 C C . ARG B 1 136 ? 13.15600 153.61100 28.03000 1.000 78.65404 133 ARG B C 1
ATOM 2755 O O . ARG B 1 136 ? 12.26400 152.78700 27.77600 1.000 73.97677 133 ARG B O 1
ATOM 2763 N N . ALA B 1 137 ? 13.78200 153.64300 29.21100 1.000 86.15533 134 ALA B N 1
ATOM 2764 C CA . ALA B 1 137 ? 13.38900 152.73600 30.28600 1.000 71.83151 134 ALA B CA 1
ATOM 2765 C C . ALA B 1 137 ? 11.94400 152.97400 30.70600 1.000 79.06639 134 ALA B C 1
ATOM 2766 O O . ALA B 1 137 ? 11.20100 152.02200 30.95800 1.000 77.89821 134 ALA B O 1
ATOM 2768 N N . VAL B 1 138 ? 11.53700 154.24100 30.83300 1.000 77.75452 135 VAL B N 1
ATOM 2769 C CA . VAL B 1 138 ? 10.15800 154.54800 31.21400 1.000 63.36914 135 VAL B CA 1
ATOM 2770 C C . VAL B 1 138 ? 9.18500 154.12100 30.12100 1.000 72.41420 135 VAL B C 1
ATOM 2771 O O . VAL B 1 138 ? 8.08800 153.61400 30.40500 1.000 72.27795 135 VAL B O 1
ATOM 2775 N N . VAL B 1 139 ? 9.60600 154.25300 28.86700 1.000 79.94408 136 VAL B N 1
ATOM 2776 C CA . VAL B 1 139 ? 8.73300 153.82000 27.73900 1.000 85.25932 136 VAL B CA 1
ATOM 2777 C C . VAL B 1 139 ? 8.55700 152.30300 27.82700 1.000 88.92604 136 VAL B C 1
ATOM 2778 O O . VAL B 1 139 ? 7.43100 151.83100 27.65000 1.000 76.29656 136 VAL B O 1
ATOM 2782 N N . GLU B 1 140 ? 9.64300 151.57800 28.10000 1.000 89.96932 137 GLU B N 1
ATOM 2783 C CA . GLU B 1 140 ? 9.60000 150.09500 28.21200 1.000 93.42330 137 GLU B CA 1
ATOM 2784 C C . GLU B 1 140 ? 8.70100 149.70200 29.38400 1.000 91.49093 137 GLU B C 1
ATOM 2785 O O . GLU B 1 140 ? 8.00400 148.68500 29.27700 1.000 92.25618 137 GLU B O 1
ATOM 2791 N N . LEU B 1 141 ? 8.76300 150.45300 30.48200 1.000 87.00387 138 LEU B N 1
ATOM 2792 C CA . LEU B 1 141 ? 7.88900 150.14900 31.63800 1.000 71.23691 138 LEU B CA 1
ATOM 2793 C C . LEU B 1 141 ? 6.43800 150.35300 31.20600 1.000 83.72262 138 LEU B C 1
ATOM 2794 O O . LEU B 1 141 ? 5.57900 149.59500 31.67600 1.000 91.51511 138 LEU B O 1
ATOM 2799 N N . LEU B 1 142 ? 6.17900 151.32900 30.33000 1.000 93.31859 139 LEU B N 1
ATOM 2800 C CA . LEU B 1 142 ? 4.79600 151.54700 29.91100 1.000 83.14752 139 LEU B CA 1
ATOM 2801 C C . LEU B 1 142 ? 4.33900 150.59300 28.81200 1.000 86.07700 139 LEU B C 1
ATOM 2802 O O . LEU B 1 142 ? 3.19300 150.69800 28.36100 1.000 80.79443 139 LEU B O 1
ATOM 2807 N N . LEU B 1 143 ? 5.19400 149.66200 28.39200 1.000 89.56234 140 LEU B N 1
ATOM 2808 C CA . LEU B 1 143 ? 4.91400 148.70700 27.32500 1.000 98.48372 140 LEU B CA 1
ATOM 2809 C C . LEU B 1 143 ? 5.49100 147.33900 27.69300 1.000 114.53678 140 LEU B C 1
ATOM 2810 O O . LEU B 1 143 ? 6.13800 147.20900 28.74100 1.000 112.49503 140 LEU B O 1
ATOM 2815 N N . PRO B 1 144 ? 5.25700 146.28200 26.88900 1.000 126.75240 141 PRO B N 1
ATOM 2816 C CA . PRO B 1 144 ? 5.98400 145.03100 27.13900 1.000 119.36798 141 PRO B CA 1
ATOM 2817 C C . PRO B 1 144 ? 7.35900 145.00400 26.47200 1.000 130.42281 141 PRO B C 1
ATOM 2818 O O . PRO B 1 144 ? 7.59900 144.16000 25.60700 1.000 124.12565 141 PRO B O 1
ATOM 2822 N N . VAL B 1 157 ? 9.62300 155.73600 11.71100 1.000 102.46216 154 VAL B N 1
ATOM 2823 C CA . VAL B 1 157 ? 10.54100 156.09900 10.63900 1.000 114.71456 154 VAL B CA 1
ATOM 2824 C C . VAL B 1 157 ? 11.59600 157.07600 11.14400 1.000 118.96857 154 VAL B C 1
ATOM 2825 O O . VAL B 1 157 ? 11.37800 158.28800 11.15100 1.000 114.22912 154 VAL B O 1
ATOM 2829 N N . GLY B 1 158 ? 12.74000 156.54500 11.56900 1.000 114.23501 155 GLY B N 1
ATOM 2830 C CA . GLY B 1 158 ? 13.85500 157.38900 11.94900 1.000 96.92504 155 GLY B CA 1
ATOM 2831 C C . GLY B 1 158 ? 14.47600 158.05700 10.74000 1.000 95.76150 155 GLY B C 1
ATOM 2832 O O . GLY B 1 158 ? 15.13800 157.39900 9.93200 1.000 97.50582 155 GLY B O 1
ATOM 2833 N N . LEU B 1 159 ? 14.26800 159.36300 10.60300 1.000 82.85201 156 LEU B N 1
ATOM 2834 C CA . LEU B 1 159 ? 14.73500 160.10800 9.44200 1.000 74.19760 156 LEU B CA 1
ATOM 2835 C C . LEU B 1 159 ? 16.17300 160.58800 9.57900 1.000 80.17360 156 LEU B C 1
ATOM 2836 O O . LEU B 1 159 ? 16.69600 161.19600 8.63900 1.000 92.30850 156 LEU B O 1
ATOM 2841 N N . ASN B 1 160 ? 16.81300 160.32300 10.72000 1.000 82.80461 157 ASN B N 1
ATOM 2842 C CA . ASN B 1 160 ? 18.16100 160.77300 11.06400 1.000 83.64721 157 ASN B CA 1
ATOM 2843 C C . ASN B 1 160 ? 18.39200 162.23400 10.68400 1.000 83.81176 157 ASN B C 1
ATOM 2844 O O . ASN B 1 160 ? 19.18900 162.54700 9.79500 1.000 97.47729 157 ASN B O 1
ATOM 2849 N N . LEU B 1 161 ? 17.70000 163.13800 11.36900 1.000 81.12059 158 LEU B N 1
ATOM 2850 C CA . LEU B 1 161 ? 17.96000 164.56200 11.22400 1.000 70.42812 158 LEU B CA 1
ATOM 2851 C C . LEU B 1 161 ? 19.20300 164.94500 12.01500 1.000 56.94489 158 LEU B C 1
ATOM 2852 O O . LEU B 1 161 ? 19.41600 164.46400 13.13200 1.000 69.93410 158 LEU B O 1
ATOM 2857 N N . THR B 1 162 ? 20.02700 165.81200 11.43600 1.000 67.56880 159 THR B N 1
ATOM 2858 C CA . THR B 1 162 ? 21.14900 166.34800 12.18900 1.000 63.88500 159 THR B CA 1
ATOM 2859 C C . THR B 1 162 ? 20.63500 167.35100 13.22400 1.000 70.68974 159 THR B C 1
ATOM 2860 O O . THR B 1 162 ? 19.44100 167.65600 13.29800 1.000 74.28315 159 THR B O 1
ATOM 2864 N N . GLU B 1 163 ? 21.55100 167.87800 14.03600 1.000 66.95973 160 GLU B N 1
ATOM 2865 C CA . GLU B 1 163 ? 21.14800 168.83500 15.06100 1.000 63.70514 160 GLU B CA 1
ATOM 2866 C C . GLU B 1 163 ? 20.68000 170.14100 14.43100 1.000 63.63681 160 GLU B C 1
ATOM 2867 O O . GLU B 1 163 ? 19.63500 170.69100 14.80900 1.000 87.25611 160 GLU B O 1
ATOM 2873 N N . ARG B 1 164 ? 21.43900 170.64900 13.45600 1.000 56.76708 161 ARG B N 1
ATOM 2874 C CA . ARG B 1 164 ? 21.03000 171.86500 12.76400 1.000 59.60140 161 ARG B CA 1
ATOM 2875 C C . ARG B 1 164 ? 19.73500 171.65000 11.99400 1.000 65.43558 161 ARG B C 1
ATOM 2876 O O . ARG B 1 164 ? 18.89200 172.54900 11.92100 1.000 59.51534 161 ARG B O 1
ATOM 2884 N N . GLU B 1 165 ? 19.56200 170.46500 11.40500 1.000 65.33362 162 GLU B N 1
ATOM 2885 C CA . GLU B 1 165 ? 18.30700 170.16900 10.72300 1.000 63.14975 162 GLU B CA 1
ATOM 2886 C C . GLU B 1 165 ? 17.14900 170.12700 11.71100 1.000 58.34721 162 GLU B C 1
ATOM 2887 O O . GLU B 1 165 ? 16.04700 170.59900 11.40700 1.000 61.91946 162 GLU B O 1
ATOM 2893 N N . GLU B 1 166 ? 17.38700 169.58600 12.91000 1.000 54.19494 163 GLU B N 1
ATOM 2894 C CA . GLU B 1 166 ? 16.35900 169.61100 13.94400 1.000 55.30970 163 GLU B CA 1
ATOM 2895 C C . GLU B 1 166 ? 15.97200 171.04300 14.29200 1.000 53.03470 163 GLU B C 1
ATOM 2896 O O . GLU B 1 166 ? 14.78200 171.36700 14.38900 1.000 53.09279 163 GLU B O 1
ATOM 2902 N N . LEU B 1 167 ? 16.96400 171.92500 14.44300 1.000 52.51155 164 LEU B N 1
ATOM 2903 C CA . LEU B 1 167 ? 16.67700 173.32600 14.74700 1.000 59.73335 164 LEU B CA 1
ATOM 2904 C C . LEU B 1 167 ? 15.88300 173.98900 13.62200 1.000 58.68228 164 LEU B C 1
ATOM 2905 O O . LEU B 1 167 ? 14.85900 174.65100 13.86400 1.000 70.60160 164 LEU B O 1
ATOM 2910 N N . VAL B 1 168 ? 16.36000 173.83600 12.38300 1.000 67.55999 165 VAL B N 1
ATOM 2911 C CA . VAL B 1 168 ? 15.71100 174.45500 11.22900 1.000 60.15663 165 VAL B CA 1
ATOM 2912 C C . VAL B 1 168 ? 14.27100 173.98000 11.09700 1.000 52.15434 165 VAL B C 1
ATOM 2913 O O . VAL B 1 168 ? 13.37400 174.77100 10.79400 1.000 51.45593 165 VAL B O 1
ATOM 2917 N N . LEU B 1 169 ? 14.02400 172.68200 11.30400 1.000 55.50048 166 LEU B N 1
ATOM 2918 C CA . LEU B 1 169 ? 12.65700 172.18100 11.19500 1.000 46.18150 166 LEU B CA 1
ATOM 2919 C C . LEU B 1 169 ? 11.78900 172.68700 12.34100 1.000 52.10217 166 LEU B C 1
ATOM 2920 O O . LEU B 1 169 ? 10.61400 173.02200 12.13700 1.000 57.61607 166 LEU B O 1
ATOM 2925 N N . PHE B 1 170 ? 12.34500 172.72600 13.55700 1.000 61.95389 167 PHE B N 1
ATOM 2926 C CA . PHE B 1 170 ? 11.63900 173.31200 14.69000 1.000 56.28671 167 PHE B CA 1
ATOM 2927 C C . PHE B 1 170 ? 11.13200 174.70400 14.35600 1.000 52.37633 167 PHE B C 1
ATOM 2928 O O . PHE B 1 170 ? 9.98700 175.05300 14.66600 1.000 62.08441 167 PHE B O 1
ATOM 2936 N N . PHE B 1 171 ? 11.97300 175.51400 13.72100 1.000 59.26189 168 PHE B N 1
ATOM 2937 C CA . PHE B 1 171 ? 11.54500 176.87400 13.41500 1.000 57.58798 168 PHE B CA 1
ATOM 2938 C C . PHE B 1 171 ? 10.68700 176.94600 12.15400 1.000 58.53965 168 PHE B C 1
ATOM 2939 O O . PHE B 1 171 ? 9.85800 177.85400 12.02900 1.000 55.06310 168 PHE B O 1
ATOM 2947 N N . LEU B 1 172 ? 10.86000 176.00700 11.22200 1.000 61.79029 169 LEU B N 1
ATOM 2948 C CA . LEU B 1 172 ? 9.99200 175.94000 10.04900 1.000 52.06535 169 LEU B CA 1
ATOM 2949 C C . LEU B 1 172 ? 8.55100 175.67100 10.45600 1.000 59.71989 169 LEU B C 1
ATOM 2950 O O . LEU B 1 172 ? 7.62100 176.33000 9.97700 1.000 65.54458 169 LEU B O 1
ATOM 2955 N N . LEU B 1 173 ? 8.35000 174.68500 11.33200 1.000 50.42832 170 LEU B N 1
ATOM 2956 C CA . LEU B 1 173 ? 7.01400 174.37300 11.82500 1.000 66.91933 170 LEU B CA 1
ATOM 2957 C C . LEU B 1 173 ? 6.39900 175.50800 12.63500 1.000 49.97453 170 LEU B C 1
ATOM 2958 O O . LEU B 1 173 ? 5.21100 175.43100 12.96700 1.000 71.46064 170 LEU B O 1
ATOM 2963 N N . ARG B 1 174 ? 7.16300 176.55400 12.95500 1.000 67.47076 171 ARG B N 1
ATOM 2964 C CA . ARG B 1 174 ? 6.67800 177.65600 13.77800 1.000 76.04517 171 ARG B CA 1
ATOM 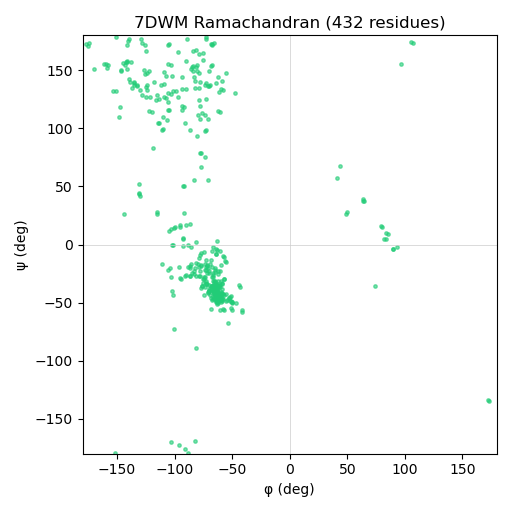2965 C C . ARG B 1 174 ? 6.62300 178.96700 12.99800 1.000 74.68770 171 ARG B C 1
ATOM 2966 O O . ARG B 1 174 ? 6.71100 180.04800 13.58400 1.000 68.16988 171 ARG B O 1
ATOM 2974 N N . GLY B 1 175 ? 6.48000 178.88700 11.67700 1.000 76.38644 172 GLY B N 1
ATOM 2975 C CA . GLY B 1 175 ? 6.21500 180.05700 10.86500 1.000 54.72624 172 GLY B CA 1
ATOM 2976 C C . GLY B 1 175 ? 7.41600 180.89700 10.49700 1.000 67.18525 172 GLY B C 1
ATOM 2977 O O . GLY B 1 175 ? 7.24100 181.95900 9.88900 1.000 83.70517 172 GLY B O 1
ATOM 2978 N N . ARG B 1 176 ? 8.62600 180.47200 10.84600 1.000 50.84308 173 ARG B N 1
ATOM 2979 C CA . ARG B 1 176 ? 9.81000 181.22400 10.46200 1.000 62.70867 173 ARG B CA 1
ATOM 2980 C C . ARG B 1 176 ? 10.25100 180.83600 9.05500 1.000 72.90200 173 ARG B C 1
ATOM 2981 O O . ARG B 1 176 ? 10.00900 179.71800 8.59100 1.000 76.24279 173 ARG B O 1
ATOM 2989 N N . THR B 1 177 ? 10.91100 181.77200 8.37900 1.000 81.53066 174 THR B N 1
ATOM 2990 C CA . THR B 1 177 ? 11.46100 181.54000 7.05100 1.000 71.88151 174 THR B CA 1
ATOM 2991 C C . THR B 1 177 ? 12.97700 181.40400 7.12400 1.000 82.33927 174 THR B C 1
ATOM 2992 O O . THR B 1 177 ? 13.60100 181.67800 8.15200 1.000 81.12662 174 THR B O 1
ATOM 2996 N N . ALA B 1 178 ? 13.56600 181.02000 5.98500 1.000 73.90756 175 ALA B N 1
ATOM 2997 C CA . ALA B 1 178 ? 14.98000 180.65500 5.94400 1.000 75.50362 175 ALA B CA 1
ATOM 2998 C C . ALA B 1 178 ? 15.89500 181.78600 6.39700 1.000 80.64671 175 ALA B C 1
ATOM 2999 O O . ALA B 1 178 ? 16.93200 181.52700 7.02000 1.000 79.05764 175 ALA B O 1
ATOM 3001 N N . LYS B 1 179 ? 15.53400 183.04000 6.11900 1.000 75.09020 176 LYS B N 1
ATOM 3002 C CA . LYS B 1 179 ? 16.39800 184.13800 6.53800 1.000 84.92771 176 LYS B CA 1
ATOM 3003 C C . LYS B 1 179 ? 16.28400 184.38300 8.03700 1.000 81.25581 176 LYS B C 1
ATOM 3004 O O . LYS B 1 179 ? 17.27200 184.75200 8.68200 1.000 82.14434 176 LYS B O 1
ATOM 3010 N N . ASP B 1 180 ? 15.09700 184.15500 8.60900 1.000 85.96950 177 ASP B N 1
ATOM 3011 C CA . ASP B 1 180 ? 14.96200 184.19000 10.06000 1.000 75.23890 177 ASP B CA 1
ATOM 3012 C C . ASP B 1 180 ? 15.85500 183.14000 10.71400 1.000 82.09085 177 ASP B C 1
ATOM 3013 O O . ASP B 1 180 ? 16.52600 183.42300 11.71400 1.000 72.49206 177 ASP B O 1
ATOM 3018 N N . ILE B 1 181 ? 15.87400 181.92000 10.16600 1.000 66.52940 178 ILE B N 1
ATOM 3019 C CA . ILE B 1 181 ? 16.72200 180.87000 10.72800 1.000 75.86903 178 ILE B CA 1
ATOM 3020 C C . ILE B 1 181 ? 18.18900 181.24300 10.58000 1.000 78.08007 178 ILE B C 1
ATOM 3021 O O . ILE B 1 181 ? 18.99500 181.03700 11.49700 1.000 66.66467 178 ILE B O 1
ATOM 3026 N N . ALA B 1 182 ? 18.56100 181.78400 9.41500 1.000 78.65924 179 ALA B N 1
ATOM 3027 C CA . ALA B 1 182 ? 19.92700 182.25000 9.20300 1.000 77.48178 179 ALA B CA 1
ATOM 3028 C C . ALA B 1 182 ? 20.33200 183.28800 10.24100 1.000 86.28287 179 ALA B C 1
ATOM 3029 O O . ALA B 1 182 ? 21.44400 183.23700 10.78000 1.000 75.56290 179 ALA B O 1
ATOM 3031 N N . GLY B 1 183 ? 19.44100 184.23300 10.53800 1.000 82.91499 180 GLY B N 1
ATOM 3032 C CA . GLY B 1 183 ? 19.73600 185.21500 11.56900 1.000 87.79867 180 GLY B CA 1
ATOM 3033 C C . GLY B 1 183 ? 19.89700 184.58900 12.94200 1.000 92.26411 180 GLY B C 1
ATOM 3034 O O . GLY B 1 183 ? 20.87500 184.84800 13.64800 1.000 99.86906 180 GLY B O 1
ATOM 3035 N N . MET B 1 184 ? 18.93500 183.75400 13.33800 1.000 78.24080 181 MET B N 1
ATOM 3036 C CA . MET B 1 184 ? 18.94900 183.19300 14.68500 1.000 58.66745 181 MET B CA 1
ATOM 3037 C C . MET B 1 184 ? 20.12200 182.24800 14.91300 1.000 70.62904 181 MET B C 1
ATOM 3038 O O . MET B 1 184 ? 20.62500 182.15500 16.03900 1.000 104.07298 181 MET B O 1
ATOM 3043 N N . LEU B 1 185 ? 20.57400 181.54700 13.87700 1.000 75.98721 182 LEU B N 1
ATOM 3044 C CA . LEU B 1 185 ? 21.63800 180.56300 14.01500 1.000 86.22914 182 LEU B CA 1
ATOM 3045 C C . LEU B 1 185 ? 22.99400 181.06700 13.54800 1.000 79.42014 182 LEU B C 1
ATOM 3046 O O . LEU B 1 185 ? 23.97700 180.32400 13.63400 1.000 66.70007 182 LEU B O 1
ATOM 3051 N N . GLY B 1 186 ? 23.07700 182.30500 13.07200 1.000 82.38895 183 GLY B N 1
ATOM 3052 C CA . GLY B 1 186 ? 24.36300 182.85200 12.67100 1.000 83.63880 183 GLY B CA 1
ATOM 3053 C C . GLY B 1 186 ? 24.99600 182.11900 11.50900 1.000 85.91154 183 GLY B C 1
ATOM 3054 O O . GLY B 1 186 ? 26.21900 181.93500 11.48500 1.000 83.63938 183 GLY B O 1
ATOM 3055 N N . ARG B 1 187 ? 24.18900 181.68800 10.54500 1.000 77.37749 184 ARG B N 1
ATOM 3056 C CA . ARG B 1 187 ? 24.68000 181.07700 9.32000 1.000 63.62934 184 ARG B CA 1
ATOM 3057 C C . ARG B 1 187 ? 24.12100 181.82800 8.11900 1.000 74.66988 184 ARG B C 1
ATOM 3058 O O . ARG B 1 187 ? 23.20600 182.64700 8.23600 1.000 65.18686 184 ARG B O 1
ATOM 3066 N N . SER B 1 188 ? 24.70200 181.55300 6.95500 1.000 67.51778 185 SER B N 1
ATOM 3067 C CA . SER B 1 188 ? 24.25900 182.19900 5.73200 1.000 66.10169 185 SER B CA 1
ATOM 3068 C C . SER B 1 188 ? 22.85900 181.72200 5.34900 1.000 69.87277 185 SER B C 1
ATOM 3069 O O . SER B 1 188 ? 22.45100 180.61500 5.71100 1.000 74.47794 185 SER B O 1
ATOM 3072 N N . PRO B 1 189 ? 22.09500 182.54700 4.62600 1.000 80.30749 186 PRO B N 1
ATOM 3073 C CA . PRO B 1 189 ? 20.79400 182.07400 4.12400 1.000 70.16888 186 PRO B CA 1
ATOM 3074 C C . PRO B 1 189 ? 20.90900 180.86300 3.21500 1.000 77.31712 186 PRO B C 1
ATOM 3075 O O . PRO B 1 189 ? 20.00500 180.01800 3.20100 1.000 84.46392 186 PRO B O 1
ATOM 3079 N N . ARG B 1 190 ? 22.00900 180.74200 2.46700 1.000 72.60030 187 ARG B N 1
ATOM 3080 C CA . ARG B 1 190 ? 22.16300 179.61400 1.55600 1.000 69.56422 187 ARG B CA 1
ATOM 3081 C C . ARG B 1 190 ? 22.44600 178.32200 2.31200 1.000 70.41055 187 ARG B C 1
ATOM 3082 O O . ARG B 1 190 ? 21.98500 177.24900 1.90400 1.000 70.73695 187 ARG B O 1
ATOM 3090 N N . THR B 1 191 ? 23.15200 178.41400 3.44100 1.000 69.44981 188 THR B N 1
ATOM 3091 C CA . THR B 1 191 ? 23.35100 177.25000 4.30000 1.000 69.95494 188 THR B CA 1
ATOM 3092 C C . THR B 1 191 ? 22.02400 176.75100 4.86200 1.000 65.86359 188 THR B C 1
ATOM 3093 O O . THR B 1 191 ? 21.74100 175.54500 4.86000 1.000 69.98425 188 THR B O 1
ATOM 3097 N N . ILE B 1 192 ? 21.19600 177.67300 5.35600 1.000 65.12910 189 ILE B N 1
ATOM 3098 C CA . ILE B 1 192 ? 19.89300 177.29300 5.89300 1.000 70.72922 189 ILE B CA 1
ATOM 3099 C C . ILE B 1 192 ? 19.00500 176.72700 4.79100 1.000 68.33846 189 ILE B C 1
ATOM 3100 O O . ILE B 1 192 ? 18.24100 175.77900 5.01400 1.000 72.63240 189 ILE B O 1
ATOM 3105 N N . GLU B 1 193 ? 19.09800 177.28700 3.58300 1.000 71.13386 190 GLU B N 1
ATOM 3106 C CA . GLU B 1 193 ? 18.30700 176.76600 2.47200 1.000 56.29438 190 GLU B CA 1
ATOM 3107 C C . GLU B 1 193 ? 18.73600 175.34800 2.11000 1.000 55.92728 190 GLU B C 1
ATOM 3108 O O . GLU B 1 193 ? 17.89000 174.49200 1.82500 1.000 59.64483 190 GLU B O 1
ATOM 3114 N N . HIS B 1 194 ? 20.04500 175.08500 2.11100 1.000 56.91508 191 HIS B N 1
ATOM 3115 C CA . HIS B 1 194 ? 20.53500 173.72600 1.89600 1.000 55.51317 191 HIS B CA 1
ATOM 3116 C C . HIS B 1 194 ? 20.02000 172.77300 2.97300 1.000 70.86440 191 HIS B C 1
ATOM 3117 O O . HIS B 1 194 ? 19.64200 171.63100 2.67700 1.000 67.51935 191 HIS B O 1
ATOM 3124 N N . ALA B 1 195 ? 20.00800 173.22300 4.23200 1.000 66.51838 192 ALA B N 1
ATOM 3125 C CA . ALA B 1 195 ? 19.45900 172.39300 5.30300 1.000 64.32464 192 ALA B CA 1
ATOM 3126 C C . ALA B 1 195 ? 17.98300 172.08700 5.06200 1.000 66.33618 192 ALA B C 1
ATOM 3127 O O . ALA B 1 195 ? 17.53400 170.94700 5.25000 1.000 47.81471 192 ALA B O 1
ATOM 3129 N N . ILE B 1 196 ? 17.21700 173.09400 4.63800 1.000 41.03151 193 ILE B N 1
ATOM 3130 C CA . ILE B 1 196 ? 15.80000 172.88300 4.35000 1.000 48.50727 193 ILE B CA 1
ATOM 3131 C C . ILE B 1 196 ? 15.63400 171.88500 3.21200 1.000 57.48266 193 ILE B C 1
ATOM 3132 O O . ILE B 1 196 ? 14.77200 171.00000 3.26200 1.000 68.01202 193 ILE B O 1
ATOM 3137 N N . GLU B 1 197 ? 16.47300 171.99900 2.18100 1.000 69.86317 194 GLU B N 1
ATOM 3138 C CA . GLU B 1 197 ? 16.40800 171.07500 1.05300 1.000 62.25979 194 GLU B CA 1
ATOM 3139 C C . GLU B 1 197 ? 16.68200 169.64300 1.49100 1.000 56.77318 194 GLU B C 1
ATOM 3140 O O . GLU B 1 197 ? 15.99000 168.70700 1.06200 1.000 61.15647 194 GLU B O 1
ATOM 3146 N N . ARG B 1 198 ? 17.68700 169.44500 2.34200 1.000 48.34114 195 ARG B N 1
ATOM 3147 C CA . ARG B 1 198 ? 18.02500 168.08400 2.74800 1.000 70.67797 195 ARG B CA 1
ATOM 3148 C C . ARG B 1 198 ? 16.96700 167.50400 3.68500 1.000 54.13500 195 ARG B C 1
ATOM 3149 O O . ARG B 1 198 ? 16.68700 166.30200 3.64000 1.000 56.52605 195 ARG B O 1
ATOM 3157 N N . ILE B 1 199 ? 16.35500 168.34200 4.52700 1.000 52.12273 196 ILE B N 1
ATOM 3158 C CA . ILE B 1 199 ? 15.22100 167.87100 5.32200 1.000 52.99333 196 ILE B CA 1
ATOM 3159 C C . ILE B 1 199 ? 14.08600 167.44400 4.39700 1.000 63.78193 196 ILE B C 1
ATOM 3160 O O . ILE B 1 199 ? 13.49500 166.36800 4.56000 1.000 50.28045 196 ILE B O 1
ATOM 3165 N N . ARG B 1 200 ? 13.75900 168.30000 3.42400 1.000 54.66130 197 ARG B N 1
ATOM 3166 C CA . ARG B 1 200 ? 12.75000 167.99100 2.41500 1.000 52.75702 197 ARG B CA 1
ATOM 3167 C C . ARG B 1 200 ? 12.99400 166.62700 1.78200 1.000 61.43080 197 ARG B C 1
ATOM 3168 O O . ARG B 1 200 ? 12.07900 165.80200 1.67900 1.000 55.60663 197 ARG B O 1
ATOM 3176 N N . ASN B 1 201 ? 14.23100 166.37700 1.34900 1.000 46.05771 198 ASN B N 1
ATOM 3177 C CA . ASN B 1 201 ? 14.53300 165.11100 0.68800 1.000 45.91054 198 ASN B CA 1
ATOM 3178 C C . ASN B 1 201 ? 14.44900 163.93600 1.65500 1.000 45.85371 198 ASN B C 1
ATOM 3179 O O . ASN B 1 201 ? 13.98800 162.85200 1.27700 1.000 61.18992 198 ASN B O 1
ATOM 3184 N N . LYS B 1 202 ? 14.88100 164.12500 2.90700 1.000 51.66798 199 LYS B N 1
ATOM 3185 C CA . LYS B 1 202 ? 14.76500 163.05000 3.88900 1.000 47.53819 199 LYS B CA 1
ATOM 3186 C C . LYS B 1 202 ? 13.30700 162.69000 4.14200 1.000 55.29243 199 LYS B C 1
ATOM 3187 O O . LYS B 1 202 ? 12.97500 161.51700 4.34600 1.000 57.31956 199 LYS B O 1
ATOM 3193 N N . PHE B 1 203 ? 12.42200 163.68600 4.12400 1.000 44.64783 200 PHE B N 1
ATOM 3194 C CA . PHE B 1 203 ? 10.99900 163.41600 4.27500 1.000 46.35257 200 PHE B CA 1
ATOM 3195 C C . PHE B 1 203 ? 10.35800 162.90500 2.99200 1.000 46.55939 200 PHE B C 1
ATOM 3196 O O . PHE B 1 203 ? 9.29000 162.28700 3.05400 1.000 50.12985 200 PHE B O 1
ATOM 3204 N N . GLY B 1 204 ? 10.98500 163.12800 1.83900 1.000 49.80236 201 GLY B N 1
ATOM 3205 C CA . GLY B 1 204 ? 10.34300 162.82100 0.57800 1.000 52.59350 201 GLY B CA 1
ATOM 3206 C C . GLY B 1 204 ? 9.34300 163.85500 0.11900 1.000 44.28860 201 GLY B C 1
ATOM 3207 O O . GLY B 1 204 ? 8.52500 163.56600 -0.76000 1.000 69.48180 201 GLY B O 1
ATOM 3208 N N . ALA B 1 205 ? 9.38000 165.05500 0.69100 1.000 52.57523 202 ALA B N 1
ATOM 3209 C CA . ALA B 1 205 ? 8.41600 166.09400 0.36700 1.000 54.75940 202 ALA B CA 1
ATOM 3210 C C . ALA B 1 205 ? 8.79400 166.79300 -0.93100 1.000 63.21952 202 ALA B C 1
ATOM 3211 O O . ALA B 1 205 ? 9.96400 166.83300 -1.32300 1.000 69.24104 202 ALA B O 1
ATOM 3213 N N . GLY B 1 206 ? 7.78600 167.35100 -1.59900 1.000 68.08906 203 GLY B N 1
ATOM 3214 C CA . GLY B 1 206 ? 7.99500 167.96800 -2.89400 1.000 53.08655 203 GLY B CA 1
ATOM 3215 C C . GLY B 1 206 ? 8.32900 169.44500 -2.84800 1.000 70.92729 203 GLY B C 1
ATOM 3216 O O . GLY B 1 206 ? 8.99300 169.95600 -3.75300 1.000 92.04065 203 GLY B O 1
ATOM 3217 N N . ASN B 1 207 ? 7.87300 170.14500 -1.81100 1.000 68.54635 204 ASN B N 1
ATOM 3218 C CA . ASN B 1 207 ? 8.22000 171.54700 -1.62000 1.000 71.73472 204 ASN B CA 1
ATOM 3219 C C . ASN B 1 207 ? 8.18400 171.85800 -0.12600 1.000 68.68464 204 ASN B C 1
ATOM 3220 O O . ASN B 1 207 ? 7.92600 170.98100 0.70400 1.000 59.44923 204 ASN B O 1
ATOM 3225 N N . LYS B 1 208 ? 8.47100 173.12000 0.21400 1.000 62.55694 205 LYS B N 1
ATOM 3226 C CA . LYS B 1 208 ? 8.54900 173.52000 1.61800 1.000 55.07773 205 LYS B CA 1
ATOM 3227 C C . LYS B 1 208 ? 7.24400 173.25700 2.36000 1.000 66.55517 205 LYS B C 1
ATOM 3228 O O . LYS B 1 208 ? 7.25700 172.76800 3.49800 1.000 75.09729 205 LYS B O 1
ATOM 3234 N N . ARG B 1 209 ? 6.10700 173.56000 1.73300 1.000 59.04899 206 ARG B N 1
ATOM 3235 C CA . ARG B 1 209 ? 4.83800 173.45400 2.44500 1.000 67.39340 206 ARG B CA 1
ATOM 3236 C C . ARG B 1 209 ? 4.42400 172.00400 2.64000 1.000 66.99625 206 ARG B C 1
ATOM 3237 O O . ARG B 1 209 ? 3.83200 171.65600 3.67000 1.000 60.94742 206 ARG B O 1
ATOM 3245 N N . GLU B 1 210 ? 4.69300 171.14600 1.65400 1.000 56.18968 207 GLU B N 1
ATOM 3246 C CA . GLU B 1 210 ? 4.45700 169.72600 1.87600 1.000 52.25354 207 GLU B CA 1
ATOM 3247 C C . GLU B 1 210 ? 5.35100 169.19600 2.98600 1.000 56.87660 207 GLU B C 1
ATOM 3248 O O . GLU B 1 210 ? 4.93000 168.32600 3.75200 1.000 57.01142 207 GLU B O 1
ATOM 3254 N N . LEU B 1 211 ? 6.57800 169.70800 3.09300 1.000 49.15982 208 LEU B N 1
ATOM 3255 C CA . LEU B 1 211 ? 7.44100 169.31600 4.20200 1.000 52.98318 208 LEU B CA 1
ATOM 3256 C C . LEU B 1 211 ? 6.82900 169.73300 5.53100 1.000 62.72986 208 LEU B C 1
ATOM 3257 O O . LEU B 1 211 ? 6.78700 168.94500 6.48300 1.000 48.86796 208 LEU B O 1
ATOM 3262 N N . ILE B 1 212 ? 6.34500 170.97300 5.61200 1.000 47.97577 209 ILE B N 1
ATOM 3263 C CA . ILE B 1 212 ? 5.70100 171.43400 6.83800 1.000 45.67757 209 ILE B CA 1
ATOM 3264 C C . ILE B 1 212 ? 4.52500 170.52800 7.19200 1.000 59.87278 209 ILE B C 1
ATOM 3265 O O . ILE B 1 212 ? 4.40000 170.06800 8.33200 1.000 55.26777 209 ILE B O 1
ATOM 3270 N N . ASP B 1 213 ? 3.67800 170.21800 6.20600 1.000 58.78684 210 ASP B N 1
ATOM 3271 C CA . ASP B 1 213 ? 2.49200 169.40300 6.46600 1.000 44.20484 210 ASP B CA 1
ATOM 3272 C C . ASP B 1 213 ? 2.86600 167.99200 6.91000 1.000 55.40833 210 ASP B C 1
ATOM 3273 O O . ASP B 1 213 ? 2.32700 167.47700 7.89800 1.000 64.06287 210 ASP B O 1
ATOM 3278 N N . MET B 1 214 ? 3.77800 167.34700 6.17900 1.000 47.75235 211 MET B N 1
ATOM 3279 C CA . MET B 1 214 ? 4.19300 165.98800 6.50800 1.000 47.35852 211 MET B CA 1
ATOM 3280 C C . MET B 1 214 ? 4.81500 165.92100 7.89700 1.000 57.42685 211 MET B C 1
ATOM 3281 O O . MET B 1 214 ? 4.47700 165.04200 8.69900 1.000 63.80588 211 MET B O 1
ATOM 3286 N N . ALA B 1 215 ? 5.73700 166.84000 8.20000 1.000 46.16599 212 ALA B N 1
ATOM 3287 C CA . ALA B 1 215 ? 6.38100 166.82800 9.50700 1.000 53.43812 212 ALA B CA 1
ATOM 3288 C C . ALA B 1 215 ? 5.37300 167.10200 10.61300 1.000 57.44968 212 ALA B C 1
ATOM 3289 O O . ALA B 1 215 ? 5.42100 166.47500 11.67800 1.000 55.23162 212 ALA B O 1
ATOM 3291 N N . MET B 1 216 ? 4.44100 168.03000 10.37500 1.000 48.45590 213 MET B N 1
ATOM 3292 C CA . MET B 1 216 ? 3.42300 168.33600 11.37100 1.000 49.60928 213 MET B CA 1
ATOM 3293 C C . MET B 1 216 ? 2.52400 167.13500 11.62800 1.000 58.30533 213 MET B C 1
ATOM 3294 O O . MET B 1 216 ? 2.09100 166.90400 12.76300 1.000 56.18804 213 MET B O 1
ATOM 3299 N N . SER B 1 217 ? 2.23800 166.35400 10.58700 1.000 54.24373 214 SER B N 1
ATOM 3300 C CA . SER B 1 217 ? 1.35700 165.20400 10.73100 1.000 46.94658 214 SER B CA 1
ATOM 3301 C C . SER B 1 217 ? 2.06600 163.98000 11.29800 1.000 54.15115 214 SER B C 1
ATOM 3302 O O . SER B 1 217 ? 1.39600 163.04600 11.74900 1.000 54.61132 214 SER B O 1
ATOM 3305 N N . LYS B 1 218 ? 3.39800 163.96300 11.29100 1.000 48.20767 215 LYS B N 1
ATOM 3306 C CA . LYS B 1 218 ? 4.17000 162.82800 11.77500 1.000 49.57017 215 LYS B CA 1
ATOM 3307 C C . LYS B 1 218 ? 4.70200 163.03500 13.19000 1.000 54.71408 215 LYS B C 1
ATOM 3308 O O . LYS B 1 218 ? 5.59800 162.30200 13.62100 1.000 48.38960 215 LYS B O 1
ATOM 3314 N N . GLY B 1 219 ? 4.17400 164.01800 13.91500 1.000 56.66643 216 GLY B N 1
ATOM 3315 C CA . GLY B 1 219 ? 4.55300 164.25000 15.29400 1.000 52.80423 216 GLY B CA 1
ATOM 3316 C C . GLY B 1 219 ? 5.78000 165.10700 15.51100 1.000 54.60196 216 GLY B C 1
ATOM 3317 O O . GLY B 1 219 ? 6.24500 165.20900 16.65300 1.000 53.64852 216 GLY B O 1
ATOM 3318 N N . TYR B 1 220 ? 6.31800 165.73200 14.46100 1.000 57.45519 217 TYR B N 1
ATOM 3319 C CA . TYR B 1 220 ? 7.55600 166.48900 14.59800 1.000 46.68957 217 TYR B CA 1
ATOM 3320 C C . TYR B 1 220 ? 7.35700 167.85500 15.23400 1.000 52.08733 217 TYR B C 1
ATOM 3321 O O . TYR B 1 220 ? 8.34900 168.52400 15.54300 1.000 48.93389 217 TYR B O 1
ATOM 3330 N N . TYR B 1 221 ? 6.11400 168.29400 15.43300 1.000 43.71748 218 TYR B N 1
ATOM 3331 C CA . TYR B 1 221 ? 5.89900 169.53300 16.16900 1.000 40.72671 218 TYR B CA 1
ATOM 3332 C C . TYR B 1 221 ? 6.29800 169.41500 17.63300 1.000 50.38149 218 TYR B C 1
ATOM 3333 O O . TYR B 1 221 ? 6.59200 170.43500 18.26500 1.000 47.70776 218 TYR B O 1
ATOM 3342 N N . SER B 1 222 ? 6.30300 168.20600 18.19000 1.000 45.02933 219 SER B N 1
ATOM 3343 C CA . SER B 1 222 ? 6.61800 168.02600 19.59800 1.000 67.11933 219 SER B CA 1
ATOM 3344 C C . SER B 1 222 ? 8.09100 167.74600 19.85900 1.000 54.97742 219 SER B C 1
ATOM 3345 O O . SER B 1 222 ? 8.47800 167.60800 21.02400 1.000 67.59921 219 SER B O 1
ATOM 3348 N N . MET B 1 223 ? 8.92500 167.65800 18.82800 1.000 61.32557 220 MET B N 1
ATOM 3349 C CA . MET B 1 223 ? 10.35000 167.49400 19.06500 1.000 64.69118 220 MET B CA 1
ATOM 3350 C C . MET B 1 223 ? 10.95300 168.84500 19.43600 1.000 56.29289 220 MET B C 1
ATOM 3351 O O . MET B 1 223 ? 10.64300 169.86600 18.81800 1.000 61.20000 220 MET B O 1
ATOM 3356 N N . VAL B 1 224 ? 11.77800 168.84200 20.46800 1.000 57.68210 221 VAL B N 1
ATOM 3357 C CA . VAL B 1 224 ? 12.56400 170.03500 20.83200 1.000 59.90426 221 VAL B CA 1
ATOM 3358 C C . VAL B 1 224 ? 14.02300 169.71400 20.47400 1.000 62.62461 221 VAL B C 1
ATOM 3359 O O . VAL B 1 224 ? 14.54700 168.68800 20.81100 1.000 66.46219 221 VAL B O 1
ATOM 3363 N N . PRO B 1 225 ? 14.66100 170.62000 19.67700 1.000 44.31422 222 PRO B N 1
ATOM 3364 C CA . PRO B 1 225 ? 16.06200 170.34100 19.30300 1.000 67.51796 222 PRO B CA 1
ATOM 3365 C C . PRO B 1 225 ? 16.98600 170.50300 20.49200 1.000 60.60244 222 PRO B C 1
ATOM 3366 O O . PRO B 1 225 ? 16.86100 171.44800 21.27200 1.000 63.27221 222 PRO B O 1
ATOM 3370 N N . LYS B 1 226 ? 17.91700 169.55400 20.64500 1.000 68.11542 223 LYS B N 1
ATOM 3371 C CA . LYS B 1 226 ? 18.88900 169.68700 21.72500 1.000 70.91119 223 LYS B CA 1
ATOM 3372 C C . LYS B 1 226 ? 19.78200 170.90000 21.49300 1.000 60.45828 223 LYS B C 1
ATOM 3373 O O . LYS B 1 226 ? 20.30600 171.48600 22.45000 1.000 69.44272 223 LYS B O 1
ATOM 3379 N N . ALA B 1 227 ? 19.90700 171.32400 20.23300 1.000 76.62077 224 ALA B N 1
ATOM 3380 C CA . ALA B 1 227 ? 20.63200 172.53800 19.87900 1.000 71.43872 224 ALA B CA 1
ATOM 3381 C C . ALA B 1 227 ? 20.05600 173.78300 20.53800 1.000 60.05933 224 ALA B C 1
ATOM 3382 O O . ALA B 1 227 ? 20.73700 174.81300 20.58600 1.000 69.51936 224 ALA B O 1
ATOM 3384 N N . LEU B 1 228 ? 18.82100 173.72600 21.04200 1.000 63.13681 225 LEU B N 1
ATOM 3385 C CA . LEU B 1 228 ? 18.28000 174.89900 21.71300 1.000 68.12730 225 LEU B CA 1
ATOM 3386 C C . LEU B 1 228 ? 18.91800 175.10800 23.07700 1.000 69.42921 225 LEU B C 1
ATOM 3387 O O . LEU B 1 228 ? 18.87400 176.22500 23.60400 1.000 57.98953 225 LEU B O 1
ATOM 3392 N N . PHE B 1 229 ? 19.48900 174.06000 23.66500 1.000 76.60049 226 PHE B N 1
ATOM 3393 C CA . PHE B 1 229 ? 20.15900 174.15900 24.95500 1.000 65.04838 226 PHE B CA 1
ATOM 3394 C C . PHE B 1 229 ? 21.63000 174.53400 24.82700 1.000 72.32555 226 PHE B C 1
ATOM 3395 O O . PHE B 1 229 ? 22.31700 174.66100 25.84500 1.000 69.05834 226 PHE B O 1
ATOM 3403 N N . HIS B 1 230 ? 22.11900 174.71500 23.60100 1.000 65.86520 227 HIS B N 1
ATOM 3404 C CA . HIS B 1 230 ? 23.51900 175.04500 23.32900 1.000 66.28457 227 HIS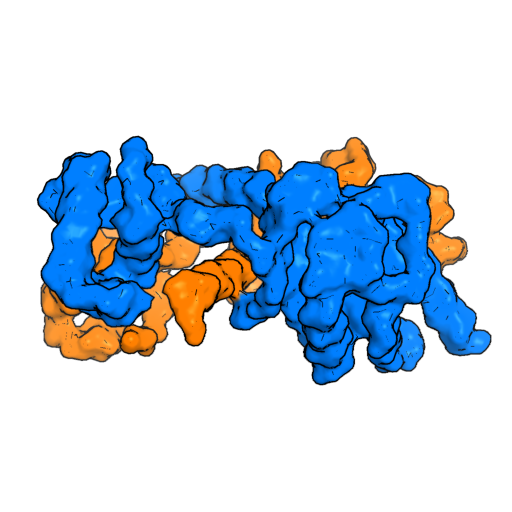 B CA 1
ATOM 3405 C C . HIS B 1 230 ? 23.78300 176.52100 23.63300 1.000 65.38537 227 HIS B C 1
ATOM 3406 O O . HIS B 1 230 ? 24.08100 177.33800 22.76200 1.000 71.99430 227 HIS B O 1
ATOM 3413 N N . THR B 1 231 ? 23.68000 176.85000 24.91700 1.000 63.31868 228 THR B N 1
ATOM 3414 C CA . THR B 1 231 ? 24.17100 178.11500 25.44000 1.000 62.70992 228 THR B CA 1
ATOM 3415 C C . THR B 1 231 ? 25.15500 177.81200 26.55700 1.000 64.05393 228 THR B C 1
ATOM 3416 O O . THR B 1 231 ? 24.87100 176.98900 27.43300 1.000 61.88945 228 THR B O 1
ATOM 3420 N N . GLN B 1 232 ? 26.30900 178.47400 26.52600 1.000 64.21443 229 GLN B N 1
ATOM 3421 C CA . GLN B 1 232 ? 27.41400 178.05800 27.37600 1.000 69.10583 229 GLN B CA 1
ATOM 3422 C C . GLN B 1 232 ? 27.16100 178.54900 28.79100 1.000 78.22726 229 GLN B C 1
ATOM 3423 O O . GLN B 1 232 ? 27.06600 179.75700 29.03100 1.000 74.06868 229 GLN B O 1
ATOM 3429 N N . VAL B 1 233 ? 27.07100 177.60600 29.72900 1.000 57.07839 230 VAL B N 1
ATOM 3430 C CA . VAL B 1 233 ? 26.86500 177.90800 31.13800 1.000 73.90108 230 VAL B CA 1
ATOM 3431 C C . VAL B 1 233 ? 27.71800 176.93700 31.94000 1.000 60.87112 230 VAL B C 1
ATOM 3432 O O . VAL B 1 233 ? 28.09100 175.86100 31.46700 1.000 70.80482 230 VAL B O 1
ATOM 3436 N N . SER B 1 234 ? 28.02900 177.32300 33.17000 1.000 51.52940 231 SER B N 1
ATOM 3437 C CA . SER B 1 234 ? 28.40000 176.35900 34.19900 1.000 81.99958 231 SER B CA 1
ATOM 3438 C C . SER B 1 234 ? 27.93700 176.92300 35.52700 1.000 85.90265 231 SER B C 1
ATOM 3439 O O . SER B 1 234 ? 28.51200 177.89500 36.02500 1.000 68.25510 231 SER B O 1
ATOM 3442 N N . MET B 1 235 ? 26.92100 176.30600 36.11400 1.000 77.88864 232 MET B N 1
ATOM 3443 C CA . MET B 1 235 ? 26.24500 176.83800 37.28900 1.000 85.88488 232 MET B CA 1
ATOM 3444 C C . MET B 1 235 ? 25.94500 175.70500 38.26300 1.000 82.61895 232 MET B C 1
ATOM 3445 O O . MET B 1 235 ? 25.54500 174.61000 37.85900 1.000 75.11294 232 MET B O 1
ATOM 3450 N N . LEU B 1 236 ? 26.12900 175.97100 39.55000 1.000 91.66830 233 LEU B N 1
ATOM 3451 C CA . LEU B 1 236 ? 2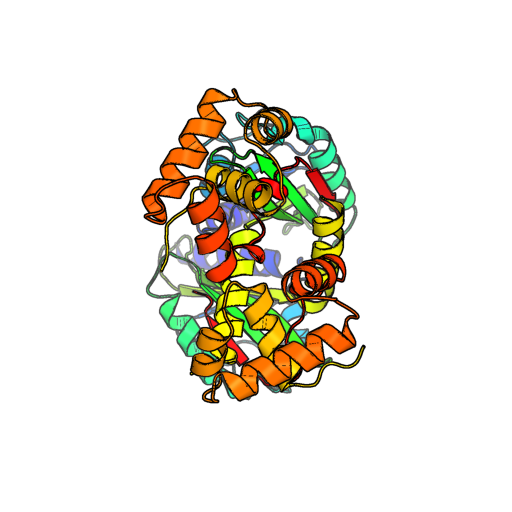5.83500 174.97100 40.56300 1.000 86.54780 233 LEU B CA 1
ATOM 3452 C C . LEU B 1 236 ? 24.35600 174.97600 40.91700 1.000 98.12121 233 LEU B C 1
ATOM 3453 O O . LEU B 1 236 ? 23.69800 176.02100 40.90600 1.000 93.60466 233 LEU B O 1
ATOM 3458 N N . LEU B 1 237 ? 23.82300 173.79200 41.18500 1.000 86.21887 234 LEU B N 1
ATOM 3459 C CA . LEU B 1 237 ? 22.42800 173.67900 41.57300 1.000 94.77630 234 LEU B CA 1
ATOM 3460 C C . LEU B 1 237 ? 22.24900 174.09000 43.02800 1.000 89.30191 234 LEU B C 1
ATOM 3461 O O . LEU B 1 237 ? 21.41300 174.93600 43.34200 1.000 99.02414 234 LEU B O 1
#